Protein AF-A0AAD1KMJ6-F1 (afdb_monomer_lite)

Structure (mmCIF, N/CA/C/O backbone):
data_AF-A0AAD1KMJ6-F1
#
_entry.id   AF-A0AAD1KMJ6-F1
#
loop_
_atom_site.group_PDB
_atom_site.id
_atom_site.type_symbol
_atom_site.label_atom_id
_atom_site.label_alt_id
_atom_site.label_comp_id
_atom_site.label_asym_id
_atom_site.label_entity_id
_atom_site.label_seq_id
_atom_site.pdbx_PDB_ins_code
_atom_site.Cartn_x
_atom_site.Cartn_y
_atom_site.Cartn_z
_atom_site.occupancy
_atom_site.B_iso_or_equiv
_atom_site.auth_seq_id
_atom_site.auth_comp_id
_atom_site.auth_asym_id
_atom_site.auth_atom_id
_atom_site.pdbx_PDB_model_num
ATOM 1 N N . MET A 1 1 ? -41.660 -20.376 1.929 1.00 73.56 1 MET A N 1
ATOM 2 C CA . MET A 1 1 ? -40.719 -19.254 2.117 1.00 73.56 1 MET A CA 1
ATOM 3 C C . MET A 1 1 ? -40.957 -18.674 3.495 1.00 73.56 1 MET A C 1
ATOM 5 O O . MET A 1 1 ? -42.097 -18.353 3.807 1.00 73.56 1 MET A O 1
ATOM 9 N N . THR A 1 2 ? -39.907 -18.579 4.304 1.00 85.56 2 THR A N 1
ATOM 10 C CA . THR A 1 2 ? -40.002 -18.244 5.731 1.00 85.56 2 THR A CA 1
ATOM 11 C C . THR A 1 2 ? -39.678 -16.777 5.969 1.00 85.56 2 THR A C 1
ATOM 13 O O . THR A 1 2 ? -38.660 -16.280 5.483 1.00 85.56 2 THR A O 1
ATOM 16 N N . ARG A 1 3 ? -40.520 -16.088 6.738 1.00 92.44 3 ARG A N 1
ATOM 17 C CA . ARG A 1 3 ? -40.267 -14.738 7.245 1.00 92.44 3 ARG A CA 1
ATOM 18 C C . ARG A 1 3 ? -39.486 -14.811 8.556 1.00 92.44 3 ARG A C 1
ATOM 20 O O . ARG A 1 3 ? -39.792 -15.624 9.430 1.00 92.44 3 ARG A O 1
ATOM 27 N N . LEU A 1 4 ? -38.505 -13.925 8.707 1.00 96.38 4 LEU A N 1
ATOM 28 C CA . LEU A 1 4 ? -37.704 -13.784 9.921 1.00 96.38 4 LEU A CA 1
ATOM 29 C C . LEU A 1 4 ? -38.016 -12.452 10.608 1.00 96.38 4 LEU A C 1
ATOM 31 O O . LEU A 1 4 ? -37.833 -11.394 10.010 1.00 96.38 4 LEU A O 1
ATOM 35 N N . ASP A 1 5 ? -38.395 -12.496 11.884 1.00 96.12 5 ASP A N 1
ATOM 36 C CA . ASP A 1 5 ? -38.536 -11.308 12.729 1.00 96.12 5 ASP A CA 1
ATOM 37 C C . ASP A 1 5 ? -37.526 -11.349 13.881 1.00 96.12 5 ASP A C 1
ATOM 39 O O . ASP A 1 5 ? -37.532 -12.259 14.708 1.00 96.12 5 ASP A O 1
ATOM 43 N N . VAL A 1 6 ? -36.676 -10.330 13.957 1.00 96.19 6 VAL A N 1
ATOM 44 C CA . VAL A 1 6 ? -35.722 -10.092 15.044 1.00 96.19 6 VAL A CA 1
ATOM 45 C C . VAL A 1 6 ? -36.270 -8.942 15.885 1.00 96.19 6 VAL A C 1
ATOM 47 O O . VAL A 1 6 ? -36.550 -7.872 15.344 1.00 96.19 6 VAL A O 1
ATOM 50 N N . ARG A 1 7 ? -36.467 -9.153 17.191 1.00 94.50 7 ARG A N 1
ATOM 51 C CA . ARG A 1 7 ? -37.115 -8.190 18.097 1.00 94.50 7 ARG A CA 1
ATOM 52 C C . ARG A 1 7 ? -36.262 -7.945 19.334 1.00 94.50 7 ARG A C 1
ATOM 54 O O . ARG A 1 7 ? -36.089 -8.848 20.146 1.00 94.50 7 ARG A O 1
ATOM 61 N N . ASN A 1 8 ? -35.766 -6.717 19.470 1.00 92.50 8 ASN A N 1
ATOM 62 C CA . ASN A 1 8 ? -35.012 -6.211 20.621 1.00 92.50 8 ASN A CA 1
ATOM 63 C C . ASN A 1 8 ? -33.859 -7.135 21.043 1.00 92.50 8 ASN A C 1
ATOM 65 O O . ASN A 1 8 ? -33.604 -7.336 22.231 1.00 92.50 8 ASN A O 1
ATOM 69 N N . VAL A 1 9 ? -33.188 -7.748 20.063 1.00 91.88 9 VAL A N 1
ATOM 70 C CA . VAL A 1 9 ? -32.173 -8.764 20.327 1.00 91.88 9 VAL A CA 1
ATOM 71 C C . VAL A 1 9 ? -30.930 -8.125 20.925 1.00 91.88 9 VAL A C 1
ATOM 73 O O . VAL A 1 9 ? -30.337 -7.214 20.346 1.00 91.88 9 VAL A O 1
ATOM 76 N N . GLN A 1 10 ? -30.507 -8.672 22.063 1.00 90.44 10 GLN A N 1
ATOM 77 C CA . GLN A 1 10 ? -29.249 -8.354 22.724 1.00 90.44 10 GLN A CA 1
ATOM 78 C C . GLN A 1 10 ? -28.351 -9.594 22.766 1.00 90.44 10 GLN A C 1
ATOM 80 O O . GLN A 1 10 ? -28.797 -10.689 23.115 1.00 90.44 10 GLN A O 1
ATOM 85 N N . CYS A 1 11 ? -27.068 -9.425 22.443 1.00 86.88 11 CYS A N 1
ATOM 86 C CA . CYS A 1 11 ? -26.062 -10.486 22.505 1.00 86.88 11 CYS A CA 1
ATOM 87 C C . CYS A 1 11 ? -24.834 -10.028 23.293 1.00 86.88 11 CYS A C 1
ATOM 89 O O . CYS A 1 11 ? -24.310 -8.933 23.070 1.00 86.88 11 CYS A O 1
ATOM 91 N N . ARG A 1 12 ? -24.329 -10.903 24.164 1.00 82.62 12 ARG A N 1
ATOM 92 C CA . ARG A 1 12 ? -23.125 -10.688 24.972 1.00 82.62 12 ARG A CA 1
ATOM 93 C C . ARG A 1 12 ? -22.015 -11.683 24.619 1.00 82.62 12 ARG A C 1
ATOM 95 O O . ARG A 1 12 ? -22.256 -12.793 24.131 1.00 82.62 12 ARG A O 1
ATOM 102 N N . ILE A 1 13 ? -20.776 -11.269 24.861 1.00 76.12 13 ILE A N 1
ATOM 103 C CA . ILE A 1 13 ? -19.590 -12.132 24.905 1.00 76.12 13 ILE A CA 1
ATOM 104 C C . ILE A 1 13 ? -18.898 -11.843 26.236 1.00 76.12 13 ILE A C 1
ATOM 106 O O . ILE A 1 13 ? -18.404 -10.735 26.441 1.00 76.12 13 ILE A O 1
ATOM 110 N N . GLY A 1 14 ? -18.933 -12.811 27.157 1.00 79.75 14 GLY A N 1
ATOM 111 C CA . GLY A 1 14 ? -18.621 -12.551 28.565 1.00 79.75 14 GLY A CA 1
ATOM 112 C C . GLY A 1 14 ? -19.522 -11.441 29.119 1.00 79.75 14 GLY A C 1
ATOM 113 O O . GLY A 1 14 ? -20.740 -11.460 28.918 1.00 79.75 14 GLY A O 1
ATOM 114 N N . ASP A 1 15 ? -18.910 -10.427 29.728 1.00 75.31 15 ASP A N 1
ATOM 115 C CA . ASP A 1 15 ? -19.618 -9.268 30.285 1.00 75.31 15 ASP A CA 1
ATOM 116 C C . ASP A 1 15 ? -19.848 -8.124 29.294 1.00 75.31 15 ASP A C 1
ATOM 118 O O . ASP A 1 15 ? -20.507 -7.131 29.611 1.00 75.31 15 ASP A O 1
ATOM 122 N N . ARG A 1 16 ? -19.352 -8.247 28.063 1.00 74.62 16 ARG A N 1
ATOM 123 C CA . ARG A 1 16 ? -19.490 -7.195 27.059 1.00 74.62 16 ARG A CA 1
ATOM 124 C C . ARG A 1 16 ? -20.752 -7.402 26.229 1.00 74.62 16 ARG A C 1
ATOM 126 O O . ARG A 1 16 ? -20.936 -8.459 25.627 1.00 74.62 16 ARG A O 1
ATOM 133 N N . VAL A 1 17 ? -21.596 -6.374 26.146 1.00 80.62 17 VAL A N 1
ATOM 134 C CA . VAL A 1 17 ? -22.683 -6.306 25.156 1.00 80.62 17 VAL A CA 1
ATOM 135 C C . VAL A 1 17 ? -22.065 -6.011 23.793 1.00 80.62 17 VAL A C 1
ATOM 137 O O . VAL A 1 17 ? -21.366 -5.015 23.627 1.00 80.62 17 VAL A O 1
ATOM 140 N N . ILE A 1 18 ? -22.285 -6.912 22.839 1.00 81.56 18 ILE A N 1
ATOM 141 C CA . ILE A 1 18 ? -21.772 -6.806 21.466 1.00 81.56 18 ILE A CA 1
ATOM 142 C C . ILE A 1 18 ? -22.877 -6.342 20.519 1.00 81.56 18 ILE A C 1
ATOM 144 O O . ILE A 1 18 ? -22.613 -5.592 19.590 1.00 81.56 18 ILE A O 1
ATOM 148 N N . VAL A 1 19 ? -24.111 -6.777 20.773 1.00 84.19 19 VAL A N 1
ATOM 149 C CA . VAL A 1 19 ? -25.313 -6.362 20.047 1.00 84.19 19 VAL A CA 1
ATOM 150 C C . VAL A 1 19 ? -26.314 -5.882 21.090 1.00 84.19 19 VAL A C 1
ATOM 152 O O . VAL A 1 19 ? -26.589 -6.640 22.021 1.00 84.19 19 VAL A O 1
ATOM 155 N N . ASP A 1 20 ? -26.832 -4.659 20.963 1.00 86.56 20 ASP A N 1
ATOM 156 C CA . ASP A 1 20 ? -27.848 -4.094 21.864 1.00 86.56 20 ASP A CA 1
ATOM 157 C C . ASP A 1 20 ? -29.059 -3.628 21.057 1.00 86.56 20 ASP A C 1
ATOM 159 O O . ASP A 1 20 ? -28.904 -2.890 20.088 1.00 86.56 20 ASP A O 1
ATOM 163 N N . ASP A 1 21 ? -30.246 -4.069 21.472 1.00 86.25 21 ASP A N 1
ATOM 164 C CA . ASP A 1 21 ? -31.545 -3.619 20.960 1.00 86.25 21 ASP A CA 1
ATOM 165 C C . ASP A 1 21 ? -31.714 -3.658 19.424 1.00 86.25 21 ASP A C 1
ATOM 167 O O . ASP A 1 21 ? -32.172 -2.707 18.789 1.00 86.25 21 ASP A O 1
ATOM 171 N N . VAL A 1 22 ? -31.366 -4.784 18.793 1.00 89.94 22 VAL A N 1
ATOM 172 C CA . VAL A 1 22 ? -31.545 -4.939 17.340 1.00 89.94 22 VAL A CA 1
ATOM 173 C C . VAL A 1 22 ? -32.937 -5.460 17.008 1.00 89.94 22 VAL A C 1
ATOM 175 O O . VAL A 1 22 ? -33.336 -6.531 17.466 1.00 89.94 22 VAL A O 1
ATOM 178 N N . SER A 1 23 ? -33.648 -4.726 16.147 1.00 91.31 23 SER A N 1
ATOM 179 C CA . SER A 1 23 ? -34.948 -5.134 15.612 1.00 91.31 23 SER A CA 1
ATOM 180 C C . SER A 1 23 ? -35.031 -4.943 14.100 1.00 91.31 23 SER A C 1
ATOM 182 O O . SER A 1 23 ? -34.828 -3.834 13.604 1.00 91.31 23 SER A O 1
ATOM 184 N N . PHE A 1 24 ? -35.370 -5.998 13.362 1.00 94.44 24 PHE A N 1
ATOM 185 C CA . PHE A 1 24 ? -35.667 -5.926 11.930 1.00 94.44 24 PHE A CA 1
ATOM 186 C C . PHE A 1 24 ? -36.485 -7.135 11.467 1.00 94.44 24 PHE A C 1
ATOM 188 O O . PHE A 1 24 ? -36.545 -8.159 12.144 1.00 94.44 24 PHE A O 1
ATOM 195 N N . THR A 1 25 ? -37.075 -7.017 10.281 1.00 94.75 25 THR A N 1
ATOM 196 C CA . THR A 1 25 ? -37.780 -8.108 9.602 1.00 94.75 25 THR A CA 1
ATOM 197 C C . THR A 1 25 ? -37.097 -8.372 8.264 1.00 94.75 25 THR A C 1
ATOM 199 O O . THR A 1 25 ? -36.812 -7.419 7.532 1.00 94.75 25 THR A O 1
ATOM 202 N N . ALA A 1 26 ? -36.833 -9.643 7.959 1.00 94.75 26 ALA A N 1
ATOM 203 C CA . ALA A 1 26 ? -36.511 -10.105 6.612 1.00 94.75 26 ALA A CA 1
ATOM 204 C C . ALA A 1 26 ? -37.753 -10.799 6.040 1.00 94.75 26 ALA A C 1
ATOM 206 O O . ALA A 1 26 ? -38.205 -11.821 6.569 1.00 94.75 26 ALA A O 1
ATOM 207 N N . GLU A 1 27 ? -38.338 -10.192 5.008 1.00 94.19 27 GLU A N 1
ATOM 208 C CA . GLU A 1 27 ? -39.570 -10.684 4.392 1.00 94.19 27 GLU A CA 1
ATOM 209 C C . GLU A 1 27 ? -39.311 -11.955 3.581 1.00 94.19 27 GLU A C 1
ATOM 211 O O . GLU A 1 27 ? -38.214 -12.179 3.063 1.00 94.19 27 GLU A O 1
ATOM 216 N N . ALA A 1 28 ? -40.342 -12.790 3.467 1.00 93.50 28 ALA A N 1
ATOM 217 C CA . ALA A 1 28 ? -40.260 -14.047 2.740 1.00 93.50 28 ALA A CA 1
ATOM 218 C C . ALA A 1 28 ? -39.825 -13.825 1.276 1.00 93.50 28 ALA A C 1
ATOM 220 O O . ALA A 1 28 ? -40.408 -13.004 0.570 1.00 93.50 28 ALA A O 1
ATOM 221 N N . GLY A 1 29 ? -38.804 -14.563 0.829 1.00 92.00 29 GLY A N 1
ATOM 222 C CA . GLY A 1 29 ? -38.290 -14.509 -0.545 1.00 92.00 29 GLY A CA 1
ATOM 223 C C . GLY A 1 29 ? -37.426 -13.288 -0.881 1.00 92.00 29 GLY A C 1
ATOM 224 O O . GLY A 1 29 ? -37.062 -13.117 -2.041 1.00 92.00 29 GLY A O 1
ATOM 225 N N . GLN A 1 30 ? -37.094 -12.444 0.103 1.00 93.50 30 GLN A N 1
ATOM 226 C CA . GLN A 1 30 ? -36.223 -11.282 -0.092 1.00 93.50 30 GLN A CA 1
ATOM 227 C C . GLN A 1 30 ? -34.781 -11.542 0.344 1.00 93.50 30 GLN A C 1
ATOM 229 O O . GLN A 1 30 ? -34.503 -12.308 1.273 1.00 93.50 30 GLN A O 1
ATOM 234 N N . LEU A 1 31 ? -33.863 -10.816 -0.289 1.00 94.75 31 LEU A N 1
ATOM 235 C CA . LEU A 1 31 ? -32.470 -10.688 0.110 1.00 94.75 31 LEU A CA 1
ATOM 236 C C . LEU A 1 31 ? -32.333 -9.495 1.067 1.00 94.75 31 LEU A C 1
ATOM 238 O O . LEU A 1 31 ? -32.525 -8.342 0.688 1.00 94.75 31 LEU A O 1
ATOM 242 N N . THR A 1 32 ? -31.951 -9.762 2.314 1.00 95.75 32 THR A N 1
ATOM 243 C CA . THR A 1 32 ? -31.658 -8.753 3.342 1.00 95.75 32 THR A CA 1
ATOM 244 C C . THR A 1 32 ? -30.163 -8.725 3.663 1.00 95.75 32 THR A C 1
ATOM 246 O O . THR A 1 32 ? -29.600 -9.717 4.124 1.00 95.75 32 THR A O 1
ATOM 249 N N . ALA A 1 33 ? -29.506 -7.589 3.444 1.00 94.62 33 ALA A N 1
ATOM 250 C CA . ALA A 1 33 ? -28.117 -7.372 3.828 1.00 94.62 33 ALA A CA 1
ATOM 251 C C . ALA A 1 33 ? -28.031 -6.847 5.264 1.00 94.62 33 ALA A C 1
ATOM 253 O O . ALA A 1 33 ? -28.757 -5.926 5.633 1.00 94.62 33 ALA A O 1
ATOM 254 N N . ILE A 1 34 ? -27.099 -7.375 6.054 1.00 93.50 34 ILE A N 1
ATOM 255 C CA . ILE A 1 34 ? -26.661 -6.789 7.322 1.00 93.50 34 ILE A CA 1
ATOM 256 C C . ILE A 1 34 ? -25.283 -6.170 7.095 1.00 93.50 34 ILE A C 1
ATOM 258 O O . ILE A 1 34 ? -24.315 -6.867 6.789 1.00 93.50 34 ILE A O 1
ATOM 262 N N . VAL A 1 35 ? -25.189 -4.859 7.273 1.00 87.38 35 VAL A N 1
ATOM 263 C CA . VAL A 1 35 ? -23.973 -4.071 7.043 1.00 87.38 35 VAL A CA 1
ATOM 264 C C . VAL A 1 35 ? -23.577 -3.349 8.326 1.00 87.38 35 VAL A C 1
ATOM 266 O O . VAL A 1 35 ? -24.395 -3.165 9.222 1.00 87.38 35 VAL A O 1
ATOM 269 N N . GLY A 1 36 ? -22.318 -2.953 8.455 1.00 77.12 36 GLY A N 1
ATOM 270 C CA . GLY A 1 36 ? -21.814 -2.269 9.647 1.00 77.12 36 GLY A CA 1
ATOM 271 C C . GLY A 1 36 ? -20.312 -2.456 9.804 1.00 77.12 36 GLY A C 1
ATOM 272 O O . GLY A 1 36 ? -19.731 -3.345 9.177 1.00 77.12 36 GLY A O 1
ATOM 273 N N . VAL A 1 37 ? -19.678 -1.640 10.648 1.00 68.25 37 VAL A N 1
ATOM 274 C CA . VAL A 1 37 ? -18.218 -1.675 10.852 1.00 68.25 37 VAL A CA 1
ATOM 275 C C . VAL A 1 37 ? -17.739 -3.043 11.357 1.00 68.25 37 VAL A C 1
ATOM 277 O O . VAL A 1 37 ? -18.508 -3.853 11.892 1.00 68.25 37 VAL A O 1
ATOM 280 N N . ASN A 1 38 ? -16.462 -3.357 11.162 1.00 69.75 38 ASN A N 1
ATOM 281 C CA . ASN A 1 38 ? -15.900 -4.594 11.703 1.00 69.75 38 ASN A CA 1
ATOM 282 C C . ASN A 1 38 ? -15.945 -4.578 13.234 1.00 69.75 38 ASN A C 1
ATOM 284 O O . ASN A 1 38 ? -15.833 -3.533 13.867 1.00 69.75 38 ASN A O 1
ATOM 288 N N . GLY A 1 39 ? -16.200 -5.741 13.836 1.00 71.44 39 GLY A N 1
ATOM 289 C CA . GLY A 1 39 ? -16.341 -5.860 15.290 1.00 71.44 39 GLY A CA 1
ATOM 290 C C . GLY A 1 39 ? -17.674 -5.368 15.875 1.00 71.44 39 GLY A C 1
ATOM 291 O O . GLY A 1 39 ? -17.904 -5.564 17.063 1.00 71.44 39 GLY A O 1
ATOM 292 N N . VAL A 1 40 ? -18.595 -4.822 15.067 1.00 79.75 40 VAL A N 1
ATOM 293 C CA . VAL A 1 40 ? -19.910 -4.330 15.539 1.00 79.75 40 VAL A CA 1
ATOM 294 C C . VAL A 1 40 ? -20.909 -5.440 15.908 1.00 79.75 40 VAL A C 1
ATOM 296 O O . VAL A 1 40 ? -22.003 -5.168 16.382 1.00 79.75 40 VAL A O 1
ATOM 299 N N . GLY A 1 41 ? -20.555 -6.710 15.680 1.00 86.50 41 GLY A N 1
ATOM 300 C CA . GLY A 1 41 ? -21.379 -7.854 16.083 1.00 86.50 41 GLY A CA 1
ATOM 301 C C . GLY A 1 41 ? -22.208 -8.519 14.984 1.00 86.50 41 GLY A C 1
ATOM 302 O O . GLY A 1 41 ? -23.057 -9.335 15.319 1.00 86.50 41 GLY A O 1
ATOM 303 N N . LYS A 1 42 ? -21.951 -8.244 13.698 1.00 90.50 42 LYS A N 1
ATOM 304 C CA . LYS A 1 42 ? -22.639 -8.856 12.537 1.00 90.50 42 LYS A CA 1
ATOM 305 C C . LYS A 1 42 ? -22.702 -10.392 12.604 1.00 90.50 42 LYS A C 1
ATOM 307 O O . LYS A 1 42 ? -23.787 -10.966 12.681 1.00 90.50 42 LYS A O 1
ATOM 312 N N . SER A 1 43 ? -21.545 -11.049 12.681 1.00 88.94 43 SER A N 1
ATOM 313 C CA . SER A 1 43 ? -21.441 -12.511 12.807 1.00 88.94 43 SER A CA 1
ATOM 314 C C . SER A 1 43 ? -22.047 -13.024 14.115 1.00 88.94 43 SER A C 1
ATOM 316 O O . SER A 1 43 ? -22.643 -14.097 14.162 1.00 88.94 43 SER A O 1
ATOM 318 N N . THR A 1 44 ? -21.936 -12.249 15.202 1.00 89.62 44 THR A N 1
ATOM 319 C CA . THR A 1 44 ? -22.573 -12.579 16.487 1.00 89.62 44 THR A CA 1
ATOM 320 C C . THR A 1 44 ? -24.094 -12.584 16.358 1.00 89.62 44 THR A C 1
ATOM 322 O O . THR A 1 44 ? -24.728 -13.525 16.825 1.00 89.62 44 THR A O 1
ATOM 325 N N . LEU A 1 45 ? -24.669 -11.583 15.690 1.00 92.31 45 LEU A N 1
ATOM 326 C CA . LEU A 1 45 ? -26.096 -11.483 15.414 1.00 92.31 45 LEU A CA 1
ATOM 327 C C . LEU A 1 45 ? -26.567 -12.633 14.517 1.00 92.31 45 LEU A C 1
ATOM 329 O O . LEU A 1 45 ? -27.523 -13.309 14.884 1.00 92.31 45 LEU A O 1
ATOM 333 N N . LEU A 1 46 ? -25.875 -12.920 13.408 1.00 94.00 46 LEU A N 1
ATOM 334 C CA . LEU A 1 46 ? -26.212 -14.054 12.534 1.00 94.00 46 LEU A CA 1
ATOM 335 C C . LEU A 1 46 ? -26.194 -15.392 13.285 1.00 94.00 46 LEU A C 1
ATOM 337 O O . LEU A 1 46 ? -27.150 -16.157 13.191 1.00 94.00 46 LEU A O 1
ATOM 341 N N . ARG A 1 47 ? -25.152 -15.664 14.085 1.00 91.62 47 ARG A N 1
ATOM 342 C CA . ARG A 1 47 ? -25.072 -16.893 14.900 1.00 91.62 47 ARG A CA 1
ATOM 343 C C . ARG A 1 47 ? -26.184 -16.972 15.948 1.00 91.62 47 ARG A C 1
ATOM 345 O O . ARG A 1 47 ? -26.640 -18.071 16.265 1.00 91.62 47 ARG A O 1
ATOM 352 N N . SER A 1 48 ? -26.615 -15.835 16.488 1.00 91.62 48 SER A N 1
ATOM 353 C CA . SER A 1 48 ? -27.748 -15.772 17.413 1.00 91.62 48 SER A CA 1
ATOM 354 C C . SER A 1 48 ? -29.084 -16.023 16.711 1.00 91.62 48 SER A C 1
ATOM 356 O O . SER A 1 48 ? -29.901 -16.782 17.224 1.00 91.62 48 SER A O 1
ATOM 358 N N . ILE A 1 49 ? -29.282 -15.474 15.508 1.00 93.88 49 ILE A N 1
ATOM 359 C CA . ILE A 1 49 ? -30.455 -15.759 14.665 1.00 93.88 49 ILE A CA 1
ATOM 360 C C . ILE A 1 49 ? -30.499 -17.251 14.304 1.00 93.88 49 ILE A C 1
ATOM 362 O O . ILE A 1 49 ? -31.552 -17.877 14.402 1.00 93.88 49 ILE A O 1
ATOM 366 N N . ALA A 1 50 ? -29.344 -17.839 13.977 1.00 91.50 50 ALA A N 1
ATOM 367 C CA . ALA A 1 50 ? -29.192 -19.265 13.688 1.00 91.50 50 ALA A CA 1
ATOM 368 C C . ALA A 1 50 ? -29.488 -20.190 14.885 1.00 91.50 50 ALA A C 1
ATOM 370 O O . ALA A 1 50 ? -29.600 -21.410 14.731 1.00 91.50 50 ALA A O 1
ATOM 371 N N . GLY A 1 51 ? -29.572 -19.643 16.102 1.00 88.81 51 GLY A N 1
ATOM 372 C CA . GLY A 1 51 ? -29.651 -20.431 17.331 1.00 88.81 51 GLY A CA 1
ATOM 373 C C . GLY A 1 51 ? -28.375 -21.235 17.612 1.00 88.81 51 GLY A C 1
ATOM 374 O O . GLY A 1 51 ? -28.432 -22.236 18.325 1.00 88.81 51 GLY A O 1
ATOM 375 N N . VAL A 1 52 ? -27.239 -20.825 17.032 1.00 87.25 52 VAL A N 1
ATOM 376 C CA . VAL A 1 52 ? -25.891 -21.335 17.350 1.00 87.25 52 VAL A CA 1
ATOM 377 C C . VAL A 1 52 ? -25.369 -20.656 18.618 1.00 87.25 52 VAL A C 1
ATOM 379 O O . VAL A 1 52 ? -24.674 -21.272 19.422 1.00 87.25 52 VAL A O 1
ATOM 382 N N . ARG A 1 53 ? -25.738 -19.387 18.830 1.00 86.31 53 ARG A N 1
ATOM 383 C CA . ARG A 1 53 ? -25.524 -18.655 20.084 1.00 86.31 53 ARG A CA 1
ATOM 384 C C . ARG A 1 53 ? -26.865 -18.297 20.716 1.00 86.31 53 ARG A C 1
ATOM 386 O O . ARG A 1 53 ? -27.839 -18.032 20.020 1.00 86.31 53 ARG A O 1
ATOM 393 N N . LYS A 1 54 ? -26.914 -18.284 22.048 1.00 84.44 54 LYS A N 1
ATOM 394 C CA . LYS A 1 54 ? -28.107 -17.880 22.798 1.00 84.44 54 LYS A CA 1
ATOM 395 C C . LYS A 1 54 ? -28.250 -16.354 22.768 1.00 84.44 54 LYS A C 1
ATOM 397 O O . LYS A 1 54 ? -27.282 -15.646 23.036 1.00 84.44 54 LYS A O 1
ATOM 402 N N . VAL A 1 55 ? -29.458 -15.865 22.498 1.00 88.06 55 VAL A N 1
ATOM 403 C CA . VAL A 1 55 ? -29.822 -14.454 22.699 1.00 88.06 55 VAL A CA 1
ATOM 404 C C . VAL A 1 55 ? -29.939 -14.150 24.198 1.00 88.06 55 VAL A C 1
ATOM 406 O O . VAL A 1 55 ? -30.493 -14.947 24.956 1.00 88.06 55 VAL A O 1
ATOM 409 N N . ASN A 1 56 ? -29.385 -13.024 24.652 1.00 89.50 56 ASN A N 1
ATOM 410 C CA . ASN A 1 56 ? -29.429 -12.624 26.063 1.00 89.50 56 ASN A CA 1
ATOM 411 C C . ASN A 1 56 ? -30.735 -11.903 26.421 1.00 89.50 56 ASN A C 1
ATOM 413 O O . ASN A 1 56 ? -31.226 -12.069 27.534 1.00 89.50 56 ASN A O 1
ATOM 417 N N . ALA A 1 57 ? -31.284 -11.133 25.483 1.00 89.69 57 ALA A N 1
ATOM 418 C CA . ALA A 1 57 ? -32.595 -10.498 25.569 1.00 89.69 57 ALA A CA 1
ATOM 419 C C . ALA A 1 57 ? -33.214 -10.404 24.166 1.00 89.69 57 ALA A C 1
ATOM 421 O O . ALA A 1 57 ? -32.486 -10.499 23.172 1.00 89.69 57 ALA A O 1
ATOM 422 N N . GLY A 1 58 ? -34.534 -10.215 24.105 1.00 91.94 58 GLY A N 1
ATOM 423 C CA . GLY A 1 58 ? -35.296 -10.178 22.858 1.00 91.94 58 GLY A CA 1
ATOM 424 C C . GLY A 1 58 ? -35.615 -11.560 22.286 1.00 91.94 58 GLY A C 1
ATOM 425 O O . GLY A 1 58 ? -35.294 -12.590 22.879 1.00 91.94 58 GLY A O 1
ATOM 426 N N . ASP A 1 59 ? -36.236 -11.568 21.108 1.00 92.06 59 ASP A N 1
ATOM 427 C CA . ASP A 1 59 ? -36.726 -12.772 20.441 1.00 92.06 59 ASP A CA 1
ATOM 428 C C . ASP A 1 59 ? -36.366 -12.794 18.954 1.00 92.06 59 ASP A C 1
ATOM 430 O O . ASP A 1 59 ? -36.368 -11.772 18.266 1.00 92.06 59 ASP A O 1
ATOM 434 N N . VAL A 1 60 ? -36.105 -13.998 18.447 1.00 95.31 60 VAL A N 1
ATOM 435 C CA . VAL A 1 60 ? -35.976 -14.283 17.015 1.00 95.31 60 VAL A CA 1
ATOM 436 C C . VAL A 1 60 ? -37.099 -15.242 16.642 1.00 95.31 60 VAL A C 1
ATOM 438 O O . VAL A 1 60 ? -37.207 -16.320 17.229 1.00 95.31 60 VAL A O 1
ATOM 441 N N . LEU A 1 61 ? -37.946 -14.854 15.694 1.00 94.69 61 LEU A N 1
ATOM 442 C CA . LEU A 1 61 ? -39.132 -15.597 15.280 1.00 94.69 61 LEU A CA 1
ATOM 443 C C . LEU A 1 61 ? -39.008 -16.019 13.812 1.00 94.69 61 LEU A C 1
ATOM 445 O O . LEU A 1 61 ? -38.640 -15.209 12.964 1.00 94.69 61 LEU A O 1
ATOM 449 N N . LEU A 1 62 ? -39.370 -17.266 13.520 1.00 93.25 62 LEU A N 1
ATOM 450 C CA . LEU A 1 62 ? -39.587 -17.788 12.171 1.00 93.25 62 LEU A CA 1
ATOM 451 C C . LEU A 1 62 ? -41.083 -18.015 11.991 1.00 93.25 62 LEU A C 1
ATOM 453 O O . LEU A 1 62 ? -41.669 -18.800 12.741 1.00 93.25 62 LEU A O 1
ATOM 457 N N . ASP A 1 63 ? -41.692 -17.289 11.052 1.00 90.00 63 ASP A N 1
ATOM 458 C CA . ASP A 1 63 ? -43.139 -17.309 10.794 1.00 90.00 63 ASP A CA 1
ATOM 459 C C . ASP A 1 63 ? -43.971 -17.149 12.087 1.00 90.00 63 ASP A C 1
ATOM 461 O O . ASP A 1 63 ? -44.932 -17.868 12.355 1.00 90.00 63 ASP A O 1
ATOM 465 N N . GLY A 1 64 ? -43.547 -16.214 12.947 1.00 90.62 64 GLY A N 1
ATOM 466 C CA . GLY A 1 64 ? -44.205 -15.893 14.219 1.00 90.62 64 GLY A CA 1
ATOM 467 C C . GLY A 1 64 ? -43.854 -16.804 15.403 1.00 90.62 64 GLY A C 1
ATOM 468 O O . GLY A 1 64 ? -44.179 -16.457 16.538 1.00 90.62 64 GLY A O 1
ATOM 469 N N . LYS A 1 65 ? -43.140 -17.918 15.191 1.00 92.81 65 LYS A N 1
ATOM 470 C CA . LYS A 1 65 ? -42.726 -18.845 16.257 1.00 92.81 65 LYS A CA 1
ATOM 471 C C . LYS A 1 65 ? -41.254 -18.666 16.633 1.00 92.81 65 LYS A C 1
ATOM 473 O O . LYS A 1 65 ? -40.386 -18.642 15.766 1.00 92.81 65 LYS A O 1
ATOM 478 N N . SER A 1 66 ? -40.954 -18.587 17.932 1.00 90.81 66 SER A N 1
ATOM 479 C CA . SER A 1 66 ? -39.582 -18.371 18.421 1.00 90.81 66 SER A CA 1
ATOM 480 C C . SER A 1 66 ? -38.629 -19.503 18.032 1.00 90.81 66 SER A C 1
ATOM 482 O O . SER A 1 66 ? -38.952 -20.682 18.198 1.00 90.81 66 SER A O 1
ATOM 484 N N . VAL A 1 67 ? -37.424 -19.150 17.565 1.00 89.94 67 VAL A N 1
ATOM 485 C CA . VAL A 1 67 ? -36.368 -20.106 17.175 1.00 89.94 67 VAL A CA 1
ATOM 486 C C . VAL A 1 67 ? -36.011 -21.067 18.308 1.00 89.94 67 VAL A C 1
ATOM 488 O O . VAL A 1 67 ? -35.720 -22.236 18.062 1.00 89.94 67 VAL A O 1
ATOM 491 N N . ASN A 1 68 ? -36.105 -20.606 19.559 1.00 84.81 68 ASN A N 1
ATOM 492 C CA . ASN A 1 68 ? -35.795 -21.396 20.751 1.00 84.81 68 ASN A CA 1
ATOM 493 C C . ASN A 1 68 ? -36.827 -22.506 21.022 1.00 84.81 68 ASN A C 1
ATOM 495 O O . ASN A 1 68 ? -36.542 -23.428 21.779 1.00 84.81 68 ASN A O 1
ATOM 499 N N . GLN A 1 69 ? -38.008 -22.443 20.399 1.00 88.88 69 GLN A N 1
ATOM 500 C CA . GLN A 1 69 ? -39.059 -23.462 20.520 1.00 88.88 69 GLN A CA 1
ATOM 501 C C . GLN A 1 69 ? -38.920 -24.597 19.494 1.00 88.88 69 GLN A C 1
ATOM 503 O O . GLN A 1 69 ? -39.731 -25.525 19.481 1.00 88.88 69 GLN A O 1
ATOM 508 N N . TYR A 1 70 ? -37.929 -24.522 18.606 1.00 90.31 70 TYR A N 1
ATOM 509 C CA . TYR A 1 70 ? -37.608 -25.584 17.663 1.00 90.31 70 TYR A CA 1
ATOM 510 C C . TYR A 1 70 ? -36.408 -26.386 18.165 1.00 90.31 70 TYR A C 1
ATOM 512 O O . TYR A 1 70 ? -35.388 -25.831 18.589 1.00 90.31 70 TYR A O 1
ATOM 520 N N . THR A 1 71 ? -36.489 -27.709 18.035 1.00 90.56 71 THR A N 1
ATOM 521 C CA . THR A 1 71 ? -35.316 -28.578 18.209 1.00 90.56 71 THR A CA 1
ATOM 522 C C . THR A 1 71 ? -34.220 -28.200 17.199 1.00 90.56 71 THR A C 1
ATOM 524 O O . THR A 1 71 ? -34.542 -27.695 16.119 1.00 90.56 71 THR A O 1
ATOM 527 N N . PRO A 1 72 ? -32.929 -28.465 17.478 1.00 88.69 72 PRO A N 1
ATOM 528 C CA . PRO A 1 72 ? -31.850 -28.194 16.521 1.00 88.69 72 PRO A CA 1
ATOM 529 C C . PRO A 1 72 ? -32.105 -28.792 15.130 1.00 88.69 72 PRO A C 1
ATOM 531 O O . PRO A 1 72 ? -31.861 -28.136 14.122 1.00 88.69 72 PRO A O 1
ATOM 534 N N . MET A 1 73 ? -32.689 -29.994 15.080 1.00 87.56 73 MET A N 1
ATOM 535 C CA . MET A 1 73 ? -33.057 -30.674 13.838 1.00 87.56 73 MET A CA 1
ATOM 536 C C . MET A 1 73 ? -34.170 -29.945 13.073 1.00 87.56 73 MET A C 1
ATOM 538 O O . MET A 1 73 ? -34.079 -29.778 11.861 1.00 87.56 73 MET A O 1
ATOM 542 N N . GLN A 1 74 ? -35.215 -29.482 13.769 1.00 90.75 74 GLN A N 1
ATOM 543 C CA . GLN A 1 74 ? -36.279 -28.683 13.152 1.00 90.75 74 GLN A CA 1
ATOM 544 C C . GLN A 1 74 ? -35.740 -27.340 12.646 1.00 90.75 74 GLN A C 1
ATOM 546 O O . GLN A 1 74 ? -36.047 -26.960 11.520 1.00 90.75 74 GLN A O 1
ATOM 551 N N . ARG A 1 75 ? -34.886 -26.656 13.424 1.00 91.62 75 ARG A N 1
ATOM 552 C CA . ARG A 1 75 ? -34.242 -25.407 12.980 1.00 91.62 75 ARG A CA 1
ATOM 553 C C . ARG A 1 75 ? -33.424 -25.620 11.715 1.00 91.62 75 ARG A C 1
ATOM 555 O O . ARG A 1 75 ? -33.609 -24.883 10.758 1.00 91.62 75 ARG A O 1
ATOM 562 N N . ALA A 1 76 ? -32.605 -26.669 11.673 1.00 90.25 76 ALA A N 1
ATOM 563 C CA . ALA A 1 76 ? -31.795 -27.007 10.507 1.00 90.25 76 ALA A CA 1
ATOM 564 C C . ALA A 1 76 ? -32.618 -27.495 9.293 1.00 90.25 76 ALA A C 1
ATOM 566 O O . ALA A 1 76 ? -32.068 -27.712 8.221 1.00 90.25 76 ALA A O 1
ATOM 567 N N . ARG A 1 77 ? -33.940 -27.665 9.395 1.00 91.75 77 ARG A N 1
ATOM 568 C CA . ARG A 1 77 ? -34.805 -27.843 8.212 1.00 91.75 77 ARG A CA 1
ATOM 569 C C . ARG A 1 77 ? -35.385 -26.528 7.704 1.00 91.75 77 ARG A C 1
ATOM 571 O O . ARG A 1 77 ? -35.667 -26.416 6.520 1.00 91.75 77 ARG A O 1
ATOM 578 N N . LEU A 1 78 ? -35.554 -25.556 8.595 1.00 92.25 78 LEU A N 1
ATOM 579 C CA . LEU A 1 78 ? -36.146 -24.253 8.293 1.00 92.25 78 LEU A CA 1
ATOM 580 C C . LEU A 1 78 ? -35.094 -23.216 7.885 1.00 92.25 78 LEU A C 1
ATOM 582 O O . LEU A 1 78 ? -35.389 -22.321 7.098 1.00 92.25 78 LEU A O 1
ATOM 586 N N . MET A 1 79 ? -33.872 -23.341 8.407 1.00 93.88 79 MET A N 1
ATOM 587 C CA . MET A 1 79 ? -32.812 -22.352 8.258 1.00 93.88 79 MET A CA 1
ATOM 588 C C . MET A 1 79 ? -31.440 -22.998 8.046 1.00 93.88 79 MET A C 1
ATOM 590 O O . MET A 1 79 ? -30.998 -23.815 8.857 1.00 93.88 79 MET A O 1
ATOM 594 N N . ALA A 1 80 ? -30.743 -22.585 6.989 1.00 94.62 80 ALA A N 1
ATOM 595 C CA . ALA A 1 80 ? -29.337 -22.897 6.749 1.00 94.62 80 ALA A CA 1
ATOM 596 C C . ALA A 1 80 ? -28.446 -21.758 7.252 1.00 94.62 80 ALA A C 1
ATOM 598 O O . ALA A 1 80 ? -28.777 -20.593 7.056 1.00 94.62 80 ALA A O 1
ATOM 599 N N . PHE A 1 81 ? -27.317 -22.088 7.878 1.00 93.75 81 PHE A N 1
ATOM 600 C CA . PHE A 1 81 ? -26.296 -21.119 8.277 1.00 93.75 81 PHE A CA 1
ATOM 601 C C . PHE A 1 81 ? -24.956 -21.515 7.666 1.00 93.75 81 PHE A C 1
ATOM 603 O O . PHE A 1 81 ? -24.530 -22.662 7.800 1.00 93.75 81 PHE A O 1
ATOM 610 N N . VAL A 1 82 ? -24.316 -20.564 6.991 1.00 92.00 82 VAL A N 1
ATOM 611 C CA . VAL A 1 82 ? -22.976 -20.706 6.418 1.00 92.00 82 VAL A CA 1
ATOM 612 C C . VAL A 1 82 ? -22.066 -19.675 7.073 1.00 92.00 82 VAL A C 1
ATOM 614 O O . VAL A 1 82 ? -22.238 -18.474 6.856 1.00 92.00 82 VAL A O 1
ATOM 617 N N . GLY A 1 83 ? -21.121 -20.138 7.892 1.00 86.38 83 GLY A N 1
ATOM 618 C CA . GLY A 1 83 ? -20.171 -19.282 8.598 1.00 86.38 83 GLY A CA 1
ATOM 619 C C . GLY A 1 83 ? -19.029 -18.738 7.726 1.00 86.38 83 GLY A C 1
ATOM 620 O O . GLY A 1 83 ? -18.781 -19.194 6.609 1.00 86.38 83 GLY A O 1
ATOM 621 N N . GLN A 1 84 ? -18.297 -17.763 8.269 1.00 70.06 84 GLN A N 1
ATOM 622 C CA . GLN A 1 84 ? -17.169 -17.098 7.605 1.00 70.06 84 GLN A CA 1
ATOM 623 C C . GLN A 1 84 ? -15.954 -18.031 7.385 1.00 70.06 84 GLN A C 1
ATOM 625 O O . GLN A 1 84 ? -15.425 -18.081 6.280 1.00 70.06 84 GLN A O 1
ATOM 630 N N . GLU A 1 85 ? -15.555 -18.825 8.386 1.00 65.25 85 GLU A N 1
ATOM 631 C CA . GLU A 1 85 ? -14.322 -19.649 8.378 1.00 65.25 85 GLU A CA 1
ATOM 632 C C . GLU A 1 85 ? -14.589 -21.160 8.263 1.00 65.25 85 GLU A C 1
ATOM 634 O O . GLU A 1 85 ? -13.923 -21.995 8.873 1.00 65.25 85 GLU A O 1
ATOM 639 N N . GLU A 1 86 ? -15.597 -21.552 7.494 1.00 68.38 86 GLU A N 1
ATOM 640 C CA . GLU A 1 86 ? -15.846 -22.970 7.255 1.00 68.38 86 GLU A CA 1
ATOM 641 C C . GLU A 1 86 ? -14.972 -23.461 6.101 1.00 68.38 86 GLU A C 1
ATOM 643 O O . GLU A 1 86 ? -15.134 -23.037 4.959 1.00 68.38 86 GLU A O 1
ATOM 648 N N . SER A 1 87 ? -14.038 -24.364 6.401 1.00 70.31 87 SER A N 1
ATOM 649 C CA . SER A 1 87 ? -13.242 -25.054 5.385 1.00 70.31 87 SER A CA 1
ATOM 650 C C . SER A 1 87 ? -13.790 -26.463 5.150 1.00 70.31 87 SER A C 1
ATOM 652 O O . SER A 1 87 ? -14.078 -27.172 6.118 1.00 70.31 87 SER A O 1
ATOM 654 N N . PRO A 1 88 ? -13.945 -26.898 3.886 1.00 77.56 88 PRO A N 1
ATOM 655 C CA . PRO A 1 88 ? -14.213 -28.296 3.579 1.00 77.56 88 PRO A CA 1
ATOM 656 C C . PRO A 1 88 ? -13.132 -29.213 4.158 1.00 77.56 88 PRO A C 1
ATOM 658 O O . PRO A 1 88 ? -11.950 -28.868 4.119 1.00 77.56 88 PRO A O 1
ATOM 661 N N . SER A 1 89 ? -13.528 -30.387 4.656 1.00 80.50 89 SER A N 1
ATOM 662 C CA . SER A 1 89 ? -12.557 -31.417 5.040 1.00 80.50 89 SER A CA 1
ATOM 663 C C . SER A 1 89 ? -11.739 -31.830 3.807 1.00 80.50 89 SER A C 1
ATOM 665 O O . SER A 1 89 ? -12.351 -32.110 2.772 1.00 80.50 89 SER A O 1
ATOM 667 N N . PRO A 1 90 ? -10.395 -31.873 3.881 1.00 79.62 90 PRO A N 1
ATOM 668 C CA . PRO A 1 90 ? -9.543 -32.147 2.722 1.00 79.62 90 PRO A CA 1
ATOM 669 C C . PRO A 1 90 ? -9.757 -33.551 2.141 1.00 79.62 90 PRO A C 1
ATOM 671 O O . PRO A 1 90 ? -9.572 -33.747 0.942 1.00 79.62 90 PRO A O 1
ATOM 674 N N . ASP A 1 91 ? -10.191 -34.500 2.973 1.00 87.44 91 ASP A N 1
ATOM 675 C CA . ASP A 1 91 ? -10.332 -35.912 2.606 1.00 87.44 91 ASP A CA 1
ATOM 676 C C . ASP A 1 91 ? -11.642 -36.251 1.890 1.00 87.44 91 ASP A C 1
ATOM 678 O O . ASP A 1 91 ? -11.771 -37.346 1.345 1.00 87.44 91 ASP A O 1
ATOM 682 N N . LEU A 1 92 ? -12.610 -35.332 1.879 1.00 90.19 92 LEU A N 1
ATOM 683 C CA . LEU A 1 92 ? -13.903 -35.553 1.238 1.00 90.19 92 LEU A CA 1
ATOM 684 C C . LEU A 1 92 ? -13.863 -35.184 -0.246 1.00 90.19 92 LEU A C 1
ATOM 686 O O . LEU A 1 92 ? -13.222 -34.210 -0.659 1.00 90.19 92 LEU A O 1
ATOM 690 N N . LEU A 1 93 ? -14.632 -35.919 -1.047 1.00 94.56 93 LEU A N 1
ATOM 691 C CA . LEU A 1 93 ? -15.032 -35.455 -2.368 1.00 94.56 93 LEU A CA 1
ATOM 692 C C . LEU A 1 93 ? -16.012 -34.285 -2.230 1.00 94.56 93 LEU A C 1
ATOM 694 O O . LEU A 1 93 ? -16.789 -34.197 -1.275 1.00 94.56 93 LEU A O 1
ATOM 698 N N . LEU A 1 94 ? -16.028 -33.395 -3.219 1.00 94.06 94 LEU A N 1
ATOM 699 C CA . LEU A 1 94 ? -16.908 -32.230 -3.228 1.00 94.06 94 LEU A CA 1
ATOM 700 C C . LEU A 1 94 ? -18.386 -32.620 -3.067 1.00 94.06 94 LEU A C 1
ATOM 702 O O . LEU A 1 94 ? -19.110 -32.013 -2.276 1.00 94.06 94 LEU A O 1
ATOM 706 N N . GLY A 1 95 ? -18.831 -33.661 -3.771 1.00 93.75 95 GLY A N 1
ATOM 707 C CA . GLY A 1 95 ? -20.186 -34.190 -3.648 1.00 93.75 95 GLY A CA 1
ATOM 708 C C . GLY A 1 95 ? -20.506 -34.683 -2.236 1.00 93.75 95 GLY A C 1
ATOM 709 O O . GLY A 1 95 ? -21.608 -34.440 -1.748 1.00 93.75 95 GLY A O 1
ATOM 710 N N . GLU A 1 96 ? -19.548 -35.309 -1.551 1.00 92.25 96 GLU A N 1
ATOM 711 C CA . GLU A 1 96 ? -19.702 -35.791 -0.172 1.00 92.25 96 GLU A CA 1
ATOM 712 C C . GLU A 1 96 ? -19.773 -34.629 0.821 1.00 92.25 96 GLU A C 1
ATOM 714 O O . GLU A 1 96 ? -20.649 -34.608 1.688 1.00 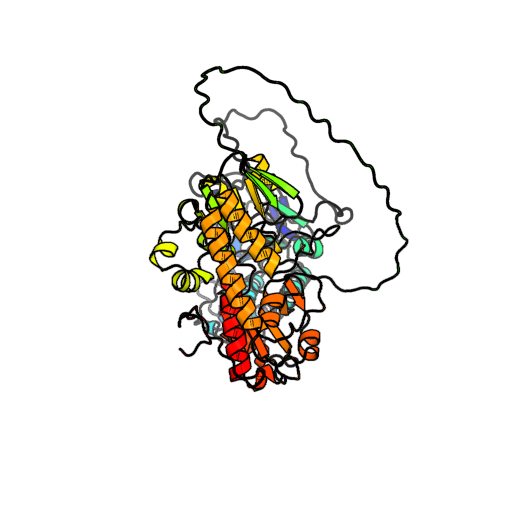92.25 96 GLU A O 1
ATOM 719 N N . MET A 1 97 ? -18.913 -33.621 0.648 1.00 92.75 97 MET A N 1
ATOM 720 C CA . MET A 1 97 ? -18.938 -32.388 1.433 1.00 92.75 97 MET A CA 1
ATOM 721 C C . MET A 1 97 ? -20.289 -31.673 1.314 1.00 92.75 97 MET A C 1
ATOM 723 O O . MET A 1 97 ? -20.874 -31.276 2.322 1.00 92.75 97 MET A O 1
ATOM 727 N N . VAL A 1 98 ? -20.825 -31.536 0.097 1.00 94.31 98 VAL A N 1
ATOM 728 C CA . VAL A 1 98 ? -22.146 -30.924 -0.123 1.00 94.31 98 VAL A CA 1
ATOM 729 C C . VAL A 1 98 ? -23.268 -31.803 0.434 1.00 94.31 98 VAL A C 1
ATOM 731 O O . VAL A 1 98 ? -24.230 -31.284 1.006 1.00 94.31 98 VAL A O 1
ATOM 734 N N . ALA A 1 99 ? -23.124 -33.130 0.373 1.00 92.00 99 ALA A N 1
ATOM 735 C CA . ALA A 1 99 ? -24.082 -34.071 0.947 1.00 92.00 99 ALA A CA 1
ATOM 736 C C . ALA A 1 99 ? -24.244 -33.917 2.470 1.00 92.00 99 ALA A C 1
ATOM 738 O O . ALA A 1 99 ? -25.316 -34.225 2.994 1.00 92.00 99 ALA A O 1
ATOM 739 N N . LEU A 1 100 ? -23.240 -33.396 3.189 1.00 90.25 100 LEU A N 1
ATOM 740 C CA . LEU A 1 100 ? -23.364 -33.079 4.620 1.00 90.25 100 LEU A CA 1
ATOM 741 C C . LEU A 1 100 ? -24.484 -32.066 4.902 1.00 90.25 100 LEU A C 1
ATOM 743 O O . LEU A 1 100 ? -25.086 -32.108 5.976 1.00 90.25 100 LEU A O 1
ATOM 747 N N . GLY A 1 101 ? -24.842 -31.219 3.931 1.00 91.00 101 GLY A N 1
ATOM 748 C CA . GLY A 1 101 ? -26.000 -30.327 4.024 1.00 91.00 101 GLY A CA 1
ATOM 749 C C . GLY A 1 101 ? -27.326 -31.075 4.193 1.00 91.00 101 GLY A C 1
ATOM 750 O O . GLY A 1 101 ? -28.268 -30.544 4.769 1.00 91.00 101 GLY A O 1
ATOM 751 N N . ARG A 1 102 ? -27.407 -32.345 3.771 1.00 91.50 102 ARG A N 1
ATOM 752 C CA . ARG A 1 102 ? -28.607 -33.187 3.909 1.00 91.50 102 ARG A CA 1
ATOM 753 C C . ARG A 1 102 ? -28.764 -33.827 5.283 1.00 91.50 102 ARG A C 1
ATOM 755 O O . ARG A 1 102 ? -29.805 -34.429 5.532 1.00 91.50 102 ARG A O 1
ATOM 762 N N . THR A 1 103 ? -27.799 -33.663 6.190 1.00 89.12 103 THR A N 1
ATOM 763 C CA . THR A 1 103 ? -27.847 -34.219 7.556 1.00 89.12 103 THR A CA 1
ATOM 764 C C . THR A 1 103 ? -29.194 -33.995 8.263 1.00 89.12 103 THR A C 1
ATOM 766 O O . THR A 1 103 ? -29.709 -34.962 8.822 1.00 89.12 103 THR A O 1
ATOM 769 N N . PRO A 1 104 ? -29.854 -32.818 8.173 1.00 88.00 104 PRO A N 1
ATOM 770 C CA . PRO A 1 104 ? -31.147 -32.602 8.829 1.00 88.00 104 PRO A CA 1
ATOM 771 C C . PRO A 1 104 ? -32.309 -33.461 8.298 1.00 88.00 104 PRO A C 1
ATOM 773 O O . PRO A 1 104 ? -33.348 -33.611 8.951 1.00 88.00 104 PRO A O 1
ATOM 776 N N . HIS A 1 105 ? -32.162 -34.018 7.097 1.00 86.62 105 HIS A N 1
ATOM 777 C CA . HIS A 1 105 ? -33.165 -34.838 6.412 1.00 86.62 105 HIS A CA 1
ATOM 778 C C . HIS A 1 105 ? -32.875 -36.338 6.516 1.00 86.62 105 HIS A C 1
ATOM 780 O O . HIS A 1 105 ? -33.741 -37.149 6.191 1.00 86.62 105 HIS A O 1
ATOM 786 N N . ARG A 1 106 ? -31.686 -36.716 7.000 1.00 82.88 106 ARG A N 1
ATOM 787 C CA . ARG A 1 106 ? -31.281 -38.114 7.168 1.00 82.88 106 ARG A CA 1
ATOM 788 C C . ARG A 1 106 ? -31.821 -38.687 8.472 1.00 82.88 106 ARG A C 1
ATOM 790 O O . ARG A 1 106 ? -31.844 -38.022 9.507 1.00 82.88 106 ARG A O 1
ATOM 797 N N . LYS A 1 107 ? -32.219 -39.959 8.440 1.00 74.38 107 LYS A N 1
ATOM 798 C CA . LYS A 1 107 ? -32.353 -40.753 9.668 1.00 74.38 107 LYS A CA 1
ATOM 799 C C . LYS A 1 107 ? -30.946 -41.158 10.143 1.00 74.38 107 LYS A C 1
ATOM 801 O O . LYS A 1 107 ? -30.097 -41.388 9.284 1.00 74.38 107 LYS A O 1
ATOM 806 N N . PRO A 1 108 ? -30.702 -41.323 11.458 1.00 61.56 108 PRO A N 1
ATOM 807 C CA . PRO A 1 108 ? -29.376 -41.652 12.009 1.00 61.56 108 PRO A CA 1
ATOM 808 C C . PRO A 1 108 ? -28.692 -42.891 11.402 1.00 61.56 108 PRO A C 1
ATOM 810 O O . PRO A 1 108 ? -27.481 -43.028 11.491 1.00 61.56 108 PRO A O 1
ATOM 813 N N . TRP A 1 109 ? -29.464 -43.772 10.762 1.00 61.25 109 TRP A N 1
ATOM 814 C CA . TRP A 1 109 ? -29.026 -45.064 10.226 1.00 61.25 109 TRP A CA 1
ATOM 815 C C . TRP A 1 109 ? -29.040 -45.131 8.687 1.00 61.25 109 TRP A C 1
ATOM 817 O O . TRP A 1 109 ? -28.862 -46.202 8.118 1.00 61.25 109 TRP A O 1
ATOM 827 N N . GLN A 1 110 ? -29.322 -44.020 7.994 1.00 61.12 110 GLN A N 1
ATOM 828 C CA . GLN A 1 110 ? -29.441 -43.990 6.531 1.00 61.12 110 GLN A CA 1
ATOM 829 C C . GLN A 1 110 ? -28.217 -43.344 5.877 1.00 61.12 110 GLN A C 1
ATOM 831 O O . GLN A 1 110 ? -27.990 -42.142 6.012 1.00 61.12 110 GLN A O 1
ATOM 836 N N . VAL A 1 111 ? -27.477 -44.139 5.101 1.00 55.28 111 VAL A N 1
ATOM 837 C CA . VAL A 1 111 ? -26.384 -43.671 4.239 1.00 55.28 111 VAL A CA 1
ATOM 838 C C . VAL A 1 111 ? -26.904 -43.518 2.806 1.00 55.28 111 VAL A C 1
ATOM 840 O O . VAL A 1 111 ? -27.397 -44.479 2.226 1.00 55.28 111 VAL A O 1
ATOM 843 N N . GLY A 1 112 ? -26.809 -42.297 2.267 1.00 56.53 112 GLY A N 1
ATOM 844 C CA . GLY A 1 112 ? -26.877 -41.956 0.838 1.00 56.53 112 GLY A CA 1
ATOM 845 C C . GLY A 1 112 ? -28.056 -42.520 0.035 1.00 56.53 112 GLY A C 1
ATOM 846 O O . GLY A 1 112 ? -27.945 -43.573 -0.588 1.00 56.53 112 GLY A O 1
ATOM 847 N N . GLN A 1 113 ? -29.164 -41.779 -0.066 1.00 58.66 113 GLN A N 1
ATOM 848 C CA . GLN A 1 113 ? -30.186 -42.111 -1.066 1.00 58.66 113 GLN A CA 1
ATOM 849 C C . GLN A 1 113 ? -29.767 -41.633 -2.465 1.00 58.66 113 GLN A C 1
ATOM 851 O O . GLN A 1 113 ? -29.270 -40.518 -2.627 1.00 58.66 113 GLN A O 1
ATOM 856 N N . ARG A 1 114 ? -30.089 -42.418 -3.507 1.00 59.59 114 ARG A N 1
ATOM 857 C CA . ARG A 1 114 ? -30.007 -41.978 -4.919 1.00 59.59 114 ARG A CA 1
ATOM 858 C C . ARG A 1 114 ? -30.765 -40.663 -5.175 1.00 59.59 114 ARG A C 1
ATOM 860 O O . ARG A 1 114 ? -30.371 -39.912 -6.061 1.00 59.59 114 ARG A O 1
ATOM 867 N N . SER A 1 115 ? -31.799 -40.371 -4.383 1.00 65.31 115 SER A N 1
ATOM 868 C CA . SER A 1 115 ? -32.598 -39.140 -4.444 1.00 65.31 115 SER A CA 1
ATOM 869 C C . SER A 1 115 ? -31.839 -37.880 -3.995 1.00 65.31 115 SER A C 1
ATOM 871 O O . SER A 1 115 ? -32.155 -36.791 -4.463 1.00 65.31 115 SER A O 1
ATOM 873 N N . GLU A 1 116 ? -30.802 -37.996 -3.152 1.00 80.38 116 GLU A N 1
ATOM 874 C CA . GLU A 1 116 ? -30.012 -36.837 -2.704 1.00 80.38 116 GLU A CA 1
ATOM 875 C C . GLU A 1 116 ? -29.036 -36.353 -3.780 1.00 80.38 116 GLU A C 1
ATOM 877 O O . GLU A 1 116 ? -28.663 -35.181 -3.790 1.00 80.38 116 GLU A O 1
ATOM 882 N N . ARG A 1 117 ? -28.641 -37.230 -4.714 1.00 84.69 117 ARG A N 1
ATOM 883 C CA . ARG A 1 117 ? -27.645 -36.901 -5.743 1.00 84.69 117 ARG A CA 1
ATOM 884 C C . ARG A 1 117 ? -28.122 -35.792 -6.679 1.00 84.69 117 ARG A C 1
ATOM 886 O O . ARG A 1 117 ? -27.302 -34.976 -7.087 1.00 84.69 117 ARG A O 1
ATOM 893 N N . ALA A 1 118 ? -29.422 -35.748 -6.980 1.00 89.38 118 ALA A N 1
ATOM 894 C CA . ALA A 1 118 ? -30.024 -34.661 -7.749 1.00 89.38 118 ALA A CA 1
ATOM 895 C C . ALA A 1 118 ? -29.902 -33.330 -6.993 1.00 89.38 118 ALA A C 1
ATOM 897 O O . ALA A 1 118 ? -29.309 -32.397 -7.510 1.00 89.38 118 ALA A O 1
ATOM 898 N N . ILE A 1 119 ? -30.306 -33.295 -5.717 1.00 91.44 119 ILE A N 1
ATOM 899 C CA . ILE A 1 119 ? -30.227 -32.094 -4.865 1.00 91.44 119 ILE A CA 1
ATOM 900 C C . ILE A 1 119 ? -28.782 -31.587 -4.738 1.00 91.44 119 ILE A C 1
ATOM 902 O O . ILE A 1 119 ? -28.533 -30.387 -4.814 1.00 91.44 119 ILE A O 1
ATOM 906 N N . ILE A 1 120 ? -27.823 -32.497 -4.546 1.00 93.19 120 ILE A N 1
ATOM 907 C CA . ILE A 1 120 ? -26.395 -32.163 -4.457 1.00 93.19 120 ILE A CA 1
ATOM 908 C C . ILE A 1 120 ? -25.902 -31.568 -5.778 1.00 93.19 120 ILE A C 1
ATOM 910 O O . ILE A 1 120 ? -25.206 -30.555 -5.771 1.00 93.19 120 ILE A O 1
ATOM 914 N N . ARG A 1 121 ? -26.268 -32.181 -6.909 1.00 92.69 121 ARG A N 1
ATOM 915 C CA . ARG A 1 121 ? -25.891 -31.694 -8.237 1.00 92.69 121 ARG A CA 1
ATOM 916 C C . ARG A 1 121 ? -26.507 -30.329 -8.526 1.00 92.69 121 ARG A C 1
ATOM 918 O O . ARG A 1 121 ? -25.785 -29.456 -8.987 1.00 92.69 121 ARG A O 1
ATOM 925 N N . ASP A 1 122 ? -27.779 -30.130 -8.200 1.00 90.62 122 ASP A N 1
ATOM 926 C CA . ASP A 1 122 ? -28.468 -28.852 -8.384 1.00 90.62 122 ASP A CA 1
ATOM 927 C C . ASP A 1 122 ? -27.804 -27.758 -7.540 1.00 90.62 122 ASP A C 1
ATOM 929 O O . ASP A 1 122 ? -27.494 -26.681 -8.043 1.00 90.62 122 ASP A O 1
ATOM 933 N N . ALA A 1 123 ? -27.487 -28.047 -6.274 1.00 92.12 123 ALA A N 1
ATOM 934 C CA . ALA A 1 123 ? -26.778 -27.111 -5.405 1.00 92.12 123 ALA A CA 1
ATOM 935 C C . ALA A 1 123 ? -25.372 -26.761 -5.923 1.00 92.12 123 ALA A C 1
ATOM 937 O O . ALA A 1 123 ? -24.950 -25.609 -5.824 1.00 92.12 123 ALA A O 1
ATOM 938 N N . LEU A 1 124 ? -24.653 -27.732 -6.491 1.00 93.25 124 LEU A N 1
ATOM 939 C CA . LEU A 1 124 ? -23.351 -27.507 -7.118 1.00 93.25 124 LEU A CA 1
ATOM 940 C C . LEU A 1 124 ? -23.461 -26.717 -8.426 1.00 93.25 124 LEU A C 1
ATOM 942 O O . LEU A 1 124 ? -22.630 -25.846 -8.672 1.00 93.25 124 LEU A O 1
ATOM 946 N N . ALA A 1 125 ? -24.486 -26.975 -9.237 1.00 90.19 125 ALA A N 1
ATOM 947 C CA . ALA A 1 125 ? -24.736 -26.252 -10.480 1.00 90.19 125 ALA A CA 1
ATOM 948 C C . ALA A 1 125 ? -25.031 -24.769 -10.211 1.00 90.19 125 ALA A C 1
ATOM 950 O O . ALA A 1 125 ? -24.484 -23.903 -10.890 1.00 90.19 125 ALA A O 1
ATOM 951 N N . LEU A 1 126 ? -25.797 -24.468 -9.154 1.00 85.69 126 LEU A N 1
ATOM 952 C CA . LEU A 1 126 ? -26.068 -23.098 -8.700 1.00 85.69 126 LEU A CA 1
ATOM 953 C C . LEU A 1 126 ? -24.783 -22.310 -8.381 1.00 85.69 126 LEU A C 1
ATOM 955 O O . LEU A 1 126 ? -24.741 -21.097 -8.551 1.00 85.69 126 LEU A O 1
ATOM 959 N N . VAL A 1 127 ? -23.709 -22.977 -7.958 1.00 86.69 127 VAL A N 1
ATOM 960 C CA . VAL A 1 127 ? -22.418 -22.324 -7.679 1.00 86.69 127 VAL A CA 1
ATOM 961 C C . VAL A 1 127 ? -21.349 -22.597 -8.747 1.00 86.69 127 VAL A C 1
ATOM 963 O O . VAL A 1 127 ? -20.176 -22.277 -8.540 1.00 86.69 127 VAL A O 1
ATOM 966 N N . GLY A 1 128 ? -21.729 -23.201 -9.877 1.00 87.00 128 GLY A N 1
ATOM 967 C CA . GLY A 1 128 ? -20.834 -23.506 -10.996 1.00 87.00 128 GLY A CA 1
ATOM 968 C C . GLY A 1 128 ? -19.759 -24.558 -10.700 1.00 87.00 128 GLY A C 1
ATOM 969 O O . GLY A 1 128 ? -18.668 -24.476 -11.257 1.00 87.00 128 GLY A O 1
ATOM 970 N N . LEU A 1 129 ? -20.022 -25.514 -9.803 1.00 92.38 129 LEU A N 1
ATOM 971 C CA . LEU A 1 129 ? -19.068 -26.556 -9.384 1.00 92.38 129 LEU A CA 1
ATOM 972 C C . LEU A 1 129 ? -19.545 -27.994 -9.663 1.00 92.38 129 LEU A C 1
ATOM 974 O O . LEU A 1 129 ? -18.940 -28.952 -9.186 1.00 92.38 129 LEU A O 1
ATOM 978 N N . ASP A 1 130 ? -20.625 -28.179 -10.415 1.00 92.88 130 ASP A N 1
ATOM 979 C CA . ASP A 1 130 ? -21.194 -29.493 -10.746 1.00 92.88 130 ASP A CA 1
ATOM 980 C C . ASP A 1 130 ? -20.192 -30.412 -11.465 1.00 92.88 130 ASP A C 1
ATOM 982 O O . ASP A 1 130 ? -20.084 -31.594 -11.134 1.00 92.88 130 ASP A O 1
ATOM 986 N N . HIS A 1 131 ? -19.383 -29.851 -12.365 1.00 93.38 131 HIS A N 1
ATOM 987 C CA . HIS A 1 131 ? -18.304 -30.551 -13.068 1.00 93.38 131 HIS A CA 1
ATOM 988 C C . HIS A 1 131 ? -17.159 -31.024 -12.150 1.00 93.38 131 HIS A C 1
ATOM 990 O O . HIS A 1 131 ? -16.308 -31.802 -12.580 1.00 93.38 131 HIS A O 1
ATOM 996 N N . LEU A 1 132 ? -17.125 -30.571 -10.892 1.00 94.88 132 LEU A N 1
ATOM 997 C CA . LEU A 1 132 ? -16.118 -30.931 -9.890 1.00 94.88 132 LEU A CA 1
ATOM 998 C C . LEU A 1 132 ? -16.652 -31.882 -8.816 1.00 94.88 132 LEU A C 1
ATOM 1000 O O . LEU A 1 132 ? -15.960 -32.112 -7.829 1.00 94.88 132 LEU A O 1
ATOM 1004 N N . ILE A 1 133 ? -17.861 -32.429 -8.971 1.00 95.12 133 ILE A N 1
ATOM 1005 C CA . ILE A 1 133 ? -18.537 -33.225 -7.933 1.00 95.12 133 ILE A CA 1
ATOM 1006 C C . ILE A 1 133 ? -17.686 -34.378 -7.371 1.00 95.12 133 ILE A C 1
ATOM 1008 O O . ILE A 1 133 ? -17.730 -34.631 -6.169 1.00 95.12 133 ILE A O 1
ATOM 1012 N N . ASP A 1 134 ? -16.870 -35.024 -8.206 1.00 94.12 134 ASP A N 1
ATOM 1013 C CA . ASP A 1 134 ? -16.007 -36.148 -7.818 1.00 94.12 134 ASP A CA 1
ATOM 1014 C C . ASP A 1 134 ? -14.551 -35.711 -7.522 1.00 94.12 134 ASP A C 1
ATOM 1016 O O . ASP A 1 134 ? -13.653 -36.542 -7.399 1.00 94.12 134 ASP A O 1
ATOM 1020 N N . ARG A 1 135 ? -14.280 -34.400 -7.419 1.00 93.25 135 ARG A N 1
ATOM 1021 C CA . ARG A 1 135 ? -12.958 -33.853 -7.068 1.00 93.25 135 ARG A CA 1
ATOM 1022 C C . ARG A 1 135 ? -12.796 -33.786 -5.547 1.00 93.25 135 ARG A C 1
ATOM 1024 O O . ARG A 1 135 ? -13.716 -33.374 -4.845 1.00 93.25 135 ARG A O 1
ATOM 1031 N N . ARG A 1 136 ? -11.605 -34.128 -5.045 1.00 93.69 136 ARG A N 1
ATOM 1032 C CA . ARG A 1 136 ? -11.238 -33.945 -3.630 1.00 93.69 136 ARG A CA 1
ATOM 1033 C C . ARG A 1 136 ? -11.190 -32.462 -3.247 1.00 93.69 136 ARG A C 1
ATOM 1035 O O . ARG A 1 136 ? -10.749 -31.623 -4.035 1.00 93.69 136 ARG A O 1
ATOM 1042 N N . CYS A 1 137 ? -11.637 -32.137 -2.036 1.00 88.31 137 CYS A N 1
ATOM 1043 C CA . CYS A 1 137 ? -11.715 -30.757 -1.560 1.00 88.31 137 CYS A CA 1
ATOM 1044 C C . CYS A 1 137 ? -10.346 -30.071 -1.376 1.00 88.31 137 CYS A C 1
ATOM 1046 O O . CYS A 1 137 ? -10.252 -28.849 -1.519 1.00 88.31 137 CYS A O 1
ATOM 1048 N N . ASP A 1 138 ? -9.282 -30.828 -1.104 1.00 88.50 138 ASP A N 1
ATOM 1049 C CA . ASP A 1 138 ? -7.899 -30.333 -1.038 1.00 88.50 138 ASP A CA 1
ATOM 1050 C C . ASP A 1 138 ? -7.399 -29.752 -2.378 1.00 88.50 138 ASP A C 1
ATOM 1052 O O . ASP A 1 138 ? -6.653 -28.772 -2.381 1.00 88.50 138 ASP A O 1
ATOM 1056 N N . HIS A 1 139 ? -7.886 -30.263 -3.508 1.00 87.25 139 HIS A N 1
ATOM 1057 C CA . HIS A 1 139 ? -7.548 -29.804 -4.860 1.00 87.25 139 HIS A CA 1
ATOM 1058 C C . HIS A 1 139 ? -8.395 -28.620 -5.358 1.00 87.25 139 HIS A C 1
ATOM 1060 O O . HIS A 1 139 ? -8.236 -28.186 -6.501 1.00 87.25 139 HIS A O 1
ATOM 1066 N N . LEU A 1 140 ? -9.311 -28.102 -4.536 1.00 83.50 140 LEU A N 1
ATOM 1067 C CA . LEU A 1 140 ? -10.088 -26.903 -4.851 1.00 83.50 140 LEU A CA 1
ATOM 1068 C C . LEU A 1 140 ? -9.290 -25.639 -4.508 1.00 83.50 140 LEU A C 1
ATOM 1070 O O . LEU A 1 140 ? -8.668 -25.551 -3.447 1.00 83.50 140 LEU A O 1
ATOM 1074 N N . SER A 1 141 ? -9.364 -24.634 -5.377 1.00 81.00 141 SER A N 1
ATOM 1075 C CA . SER A 1 141 ? -8.918 -23.266 -5.099 1.00 81.00 141 SER A CA 1
ATOM 1076 C C . SER A 1 141 ? -9.706 -22.641 -3.938 1.00 81.00 141 SER A C 1
ATOM 1078 O O . SER A 1 141 ? -10.800 -23.090 -3.596 1.00 81.00 141 SER A O 1
ATOM 1080 N N . GLY A 1 142 ? -9.190 -21.562 -3.339 1.00 77.69 142 GLY A N 1
ATOM 1081 C CA . GLY A 1 142 ? -9.874 -20.871 -2.235 1.00 77.69 142 GLY A CA 1
ATOM 1082 C C . GLY A 1 142 ? -11.307 -20.431 -2.578 1.00 77.69 142 GLY A C 1
ATOM 1083 O O . GLY A 1 142 ? -12.228 -20.658 -1.793 1.00 77.69 142 GLY A O 1
ATOM 1084 N N . GLY A 1 143 ? -11.519 -19.894 -3.785 1.00 77.12 143 GLY A N 1
ATOM 1085 C CA . GLY A 1 143 ? -12.849 -19.497 -4.261 1.00 77.12 143 GLY A CA 1
ATOM 1086 C C . GLY A 1 143 ? -13.791 -20.685 -4.498 1.00 77.12 143 GLY A C 1
ATOM 1087 O O . GLY A 1 143 ? -14.965 -20.627 -4.133 1.00 77.12 143 GLY A O 1
ATOM 1088 N N . GLU A 1 144 ? -13.284 -21.799 -5.040 1.00 87.00 144 GLU A N 1
ATOM 1089 C CA . GLU A 1 144 ? -14.065 -23.037 -5.191 1.00 87.00 144 GLU A CA 1
ATOM 1090 C C . GLU A 1 144 ? -14.441 -23.638 -3.831 1.00 87.00 144 GLU A C 1
ATOM 1092 O O . GLU A 1 144 ? -15.581 -24.061 -3.649 1.00 87.00 144 GLU A O 1
ATOM 1097 N N . ARG A 1 145 ? -13.536 -23.616 -2.842 1.00 87.12 145 ARG A N 1
ATOM 1098 C CA . ARG A 1 145 ? -13.836 -24.063 -1.470 1.00 87.12 145 ARG A CA 1
ATOM 1099 C C . ARG A 1 145 ? -14.952 -23.234 -0.844 1.00 87.12 145 ARG A C 1
ATOM 1101 O O . ARG A 1 145 ? -15.869 -23.801 -0.254 1.00 87.12 145 ARG A O 1
ATOM 1108 N N . ARG A 1 146 ? -14.929 -21.908 -1.015 1.00 84.44 146 ARG A N 1
ATOM 1109 C CA . ARG A 1 146 ? -15.993 -21.027 -0.510 1.00 84.44 146 ARG A CA 1
ATOM 1110 C C . ARG A 1 146 ? -17.342 -21.352 -1.149 1.00 84.44 146 ARG A C 1
ATOM 1112 O O . ARG A 1 146 ? -18.333 -21.548 -0.444 1.00 84.44 146 ARG A O 1
ATOM 1119 N N . ARG A 1 147 ? -17.372 -21.479 -2.478 1.00 87.69 147 ARG A N 1
ATOM 1120 C CA . ARG A 1 147 ? -18.576 -21.868 -3.226 1.00 87.69 147 ARG A CA 1
ATOM 1121 C C . ARG A 1 147 ? -19.084 -23.261 -2.837 1.00 87.69 147 ARG A C 1
ATOM 1123 O O . ARG A 1 147 ? -20.293 -23.444 -2.728 1.00 87.69 147 ARG A O 1
ATOM 1130 N N . ALA A 1 148 ? -18.198 -24.209 -2.535 1.00 91.25 148 ALA A N 1
ATOM 1131 C CA . ALA A 1 148 ? -18.566 -25.541 -2.051 1.00 91.25 148 ALA A CA 1
ATOM 1132 C C . ALA A 1 148 ? -19.315 -25.502 -0.706 1.00 91.25 148 ALA A C 1
ATOM 1134 O O . ALA A 1 148 ? -20.308 -26.206 -0.521 1.00 91.25 148 ALA A O 1
ATOM 1135 N N . VAL A 1 149 ? -18.884 -24.652 0.230 1.00 91.12 149 VAL A N 1
ATOM 1136 C CA . VAL A 1 149 ? -19.563 -24.482 1.527 1.00 91.12 149 VAL A CA 1
ATOM 1137 C C . VAL A 1 149 ? -20.952 -23.864 1.343 1.00 91.12 149 VAL A C 1
ATOM 1139 O O . VAL A 1 149 ? -21.916 -24.299 1.975 1.00 91.12 149 VAL A O 1
ATOM 1142 N N . ILE A 1 150 ? -21.085 -22.902 0.428 1.00 90.50 150 ILE A N 1
ATOM 1143 C CA . ILE A 1 150 ? -22.384 -22.316 0.077 1.00 90.50 150 ILE A CA 1
ATOM 1144 C C . ILE A 1 150 ? -23.295 -23.370 -0.563 1.00 90.50 150 ILE A C 1
ATOM 1146 O O . ILE A 1 150 ? -24.451 -23.491 -0.161 1.00 90.50 150 ILE A O 1
ATOM 1150 N N . ALA A 1 151 ? -22.778 -24.186 -1.488 1.00 92.25 151 ALA A N 1
ATOM 1151 C CA . ALA A 1 151 ? -23.521 -25.302 -2.075 1.00 92.25 151 ALA A CA 1
ATOM 1152 C C . ALA A 1 151 ? -24.013 -26.285 -1.010 1.00 92.25 151 ALA A C 1
ATOM 1154 O O . ALA A 1 151 ? -25.156 -26.727 -1.071 1.00 92.25 151 ALA A O 1
ATOM 1155 N N . ARG A 1 152 ? -23.205 -26.582 0.015 1.00 93.19 152 ARG A N 1
ATOM 1156 C CA . ARG A 1 152 ? -23.640 -27.397 1.159 1.00 93.19 152 ARG A CA 1
ATOM 1157 C C . ARG A 1 152 ? -24.828 -26.760 1.891 1.00 93.19 152 ARG A C 1
ATOM 1159 O O . ARG A 1 152 ? -25.785 -27.460 2.213 1.00 93.19 152 ARG A O 1
ATOM 1166 N N . GLY A 1 153 ? -24.797 -25.446 2.122 1.00 92.06 153 GLY A N 1
ATOM 1167 C CA . GLY A 1 153 ? -25.924 -24.703 2.700 1.00 92.06 153 GLY A CA 1
ATOM 1168 C C . GLY A 1 153 ? -27.177 -24.737 1.817 1.00 92.06 153 GLY A C 1
ATOM 1169 O O . GLY A 1 153 ? -28.274 -24.983 2.310 1.00 92.06 153 GLY A O 1
ATOM 1170 N N . LEU A 1 154 ? -27.022 -24.579 0.500 1.00 91.19 154 LEU A N 1
ATOM 1171 C CA . LEU A 1 154 ? -28.118 -24.678 -0.473 1.00 91.19 154 LEU A CA 1
ATOM 1172 C C . LEU A 1 154 ? -28.717 -26.089 -0.522 1.00 91.19 154 LEU A C 1
ATOM 1174 O O . LEU A 1 154 ? -29.940 -26.246 -0.540 1.00 91.19 154 LEU A O 1
ATOM 1178 N N . ALA A 1 155 ? -27.869 -27.119 -0.475 1.00 93.25 155 ALA A N 1
ATOM 1179 C CA . ALA A 1 155 ? -28.283 -28.517 -0.463 1.00 93.25 155 ALA A CA 1
ATOM 1180 C C . ALA A 1 155 ? -29.119 -28.863 0.775 1.00 93.25 155 ALA A C 1
ATOM 1182 O O . ALA A 1 155 ? -29.943 -29.774 0.711 1.00 93.25 155 ALA A O 1
ATOM 1183 N N . GLN A 1 156 ? -28.986 -28.122 1.882 1.00 93.75 156 GLN A N 1
ATOM 1184 C CA . GLN A 1 156 ? -29.842 -28.272 3.062 1.00 93.75 156 GLN A CA 1
ATOM 1185 C C . GLN A 1 156 ? -31.330 -28.070 2.740 1.00 93.75 156 GLN A C 1
ATOM 1187 O O . GLN A 1 156 ? -32.183 -28.673 3.391 1.00 93.75 156 GLN A O 1
ATOM 1192 N N . GLY A 1 157 ? -31.654 -27.301 1.695 1.00 90.00 157 GLY A N 1
ATOM 1193 C CA . GLY A 1 157 ? -33.028 -27.108 1.230 1.00 90.00 157 GLY A CA 1
ATOM 1194 C C . GLY A 1 157 ? -33.901 -26.334 2.217 1.00 90.00 157 GLY A C 1
ATOM 1195 O O . GLY A 1 157 ? -35.106 -26.553 2.249 1.00 90.00 157 GLY A O 1
ATOM 1196 N N . ALA A 1 158 ? -33.289 -25.481 3.038 1.00 92.25 158 ALA A N 1
ATOM 1197 C CA . ALA A 1 158 ? -33.996 -24.572 3.927 1.00 92.25 158 ALA A CA 1
ATOM 1198 C C . ALA A 1 158 ? -34.580 -23.380 3.149 1.00 92.25 158 ALA A C 1
ATOM 1200 O O . ALA A 1 158 ? -33.978 -22.907 2.181 1.00 92.25 158 ALA A O 1
ATOM 1201 N N . ASP A 1 159 ? -35.725 -22.877 3.608 1.00 91.62 159 ASP A N 1
ATOM 1202 C CA . ASP A 1 159 ? -36.397 -21.705 3.029 1.00 91.62 159 ASP A CA 1
ATOM 1203 C C . ASP A 1 159 ? -35.708 -20.384 3.401 1.00 91.62 159 ASP A C 1
ATOM 1205 O O . ASP A 1 159 ? -35.820 -19.403 2.662 1.00 91.62 159 ASP A O 1
ATOM 1209 N N . LEU A 1 160 ? -35.004 -20.362 4.539 1.00 95.25 160 LEU A N 1
ATOM 1210 C CA . LEU A 1 160 ? -34.193 -19.244 5.008 1.00 95.25 160 LEU A CA 1
ATOM 1211 C C . LEU A 1 160 ? -32.706 -19.612 4.971 1.00 95.25 160 LEU A C 1
ATOM 1213 O O . LEU A 1 160 ? -32.290 -20.621 5.540 1.00 95.25 160 LEU A O 1
ATOM 1217 N N . ILE A 1 161 ? -31.888 -18.768 4.348 1.00 95.19 161 ILE A N 1
ATOM 1218 C CA . ILE A 1 161 ? -30.436 -18.936 4.293 1.00 95.19 161 ILE A CA 1
ATOM 1219 C C . ILE A 1 161 ? -29.763 -17.749 4.973 1.00 95.19 161 ILE A C 1
ATOM 1221 O O . ILE A 1 161 ? -29.950 -16.597 4.589 1.00 95.19 161 ILE A O 1
ATOM 1225 N N . LEU A 1 162 ? -28.952 -18.052 5.978 1.00 96.00 162 LEU A N 1
ATOM 1226 C CA . LEU A 1 162 ? -28.084 -17.120 6.672 1.00 96.00 162 LEU A CA 1
ATOM 1227 C C . LEU A 1 162 ? -26.655 -17.283 6.160 1.00 96.00 162 LEU A C 1
ATOM 1229 O O . LEU A 1 162 ? -26.075 -18.364 6.267 1.00 96.00 162 LEU A O 1
ATOM 1233 N N . LEU A 1 163 ? -26.082 -16.212 5.625 1.00 94.06 163 LEU A N 1
ATOM 1234 C CA . LEU A 1 163 ? -24.748 -16.231 5.037 1.00 94.06 163 LEU A CA 1
ATOM 1235 C C . LEU A 1 163 ? -23.847 -15.222 5.743 1.00 94.06 163 LEU A C 1
ATOM 1237 O O . LEU A 1 163 ? -24.100 -14.021 5.683 1.00 94.06 163 LEU A O 1
ATOM 1241 N N . ASP A 1 164 ? -22.789 -15.697 6.391 1.00 91.44 164 ASP A N 1
ATOM 1242 C CA . ASP A 1 164 ? -21.802 -14.817 7.007 1.00 91.44 164 ASP A CA 1
ATOM 1243 C C . ASP A 1 164 ? -20.692 -14.497 5.999 1.00 91.44 164 ASP A C 1
ATOM 1245 O O . ASP A 1 164 ? -19.835 -15.339 5.726 1.00 91.44 164 ASP A O 1
ATOM 1249 N N . GLU A 1 165 ? -20.754 -13.304 5.406 1.00 85.19 165 GLU A N 1
ATOM 1250 C CA . GLU A 1 165 ? -19.801 -12.765 4.428 1.00 85.19 165 GLU A CA 1
ATOM 1251 C C . GLU A 1 165 ? -19.625 -13.657 3.178 1.00 85.19 165 GLU A C 1
ATOM 1253 O O . GLU A 1 165 ? -18.508 -14.051 2.823 1.00 85.19 165 GLU A O 1
ATOM 1258 N N . PRO A 1 166 ? -20.716 -14.042 2.480 1.00 81.50 166 PRO A N 1
ATOM 1259 C CA . PRO A 1 166 ? -20.681 -15.061 1.423 1.00 81.50 166 PRO A CA 1
ATOM 1260 C C . PRO A 1 166 ? -19.818 -14.693 0.215 1.00 81.50 166 PRO A C 1
ATOM 1262 O O . PRO A 1 166 ? -19.368 -15.578 -0.507 1.00 81.50 166 PRO A O 1
ATOM 1265 N N . THR A 1 167 ? -19.587 -13.402 -0.002 1.00 77.69 167 THR A N 1
ATOM 1266 C CA . THR A 1 167 ? -18.853 -12.863 -1.148 1.00 77.69 167 THR A CA 1
ATOM 1267 C C . THR A 1 167 ? -17.349 -12.738 -0.907 1.00 77.69 167 THR A C 1
ATOM 1269 O O . THR A 1 167 ? -16.603 -12.488 -1.853 1.00 77.69 167 THR A O 1
ATOM 1272 N N . ASN A 1 168 ? -16.871 -12.930 0.326 1.00 68.50 168 ASN A N 1
ATOM 1273 C CA . ASN A 1 168 ? -15.439 -12.869 0.615 1.00 68.50 168 ASN A CA 1
ATOM 1274 C C . ASN A 1 168 ? -14.684 -13.985 -0.120 1.00 68.50 168 ASN A C 1
ATOM 1276 O O . ASN A 1 168 ? -15.177 -15.106 -0.251 1.00 68.50 168 ASN A O 1
ATOM 1280 N N . HIS A 1 169 ? -13.466 -13.676 -0.575 1.00 62.75 169 HIS A N 1
ATOM 1281 C CA . HIS A 1 169 ? -12.590 -14.588 -1.327 1.00 62.75 169 HIS A CA 1
ATOM 1282 C C . HIS A 1 169 ? -13.160 -15.080 -2.676 1.00 62.75 169 HIS A C 1
ATOM 1284 O O . HIS A 1 169 ? -12.632 -16.028 -3.260 1.00 62.75 169 HIS A O 1
ATOM 1290 N N . LEU A 1 170 ? -14.216 -14.434 -3.183 1.00 64.38 170 LEU A N 1
ATOM 1291 C CA . LEU A 1 170 ? -14.721 -14.591 -4.548 1.00 64.38 170 LEU A CA 1
ATOM 1292 C C . LEU A 1 170 ? -14.336 -13.361 -5.379 1.00 64.38 170 LEU A C 1
ATOM 1294 O O . LEU A 1 170 ? -14.353 -12.246 -4.862 1.00 64.38 170 LEU A O 1
ATOM 1298 N N . ASP A 1 171 ? -14.012 -13.556 -6.658 1.00 66.31 171 ASP A N 1
ATOM 1299 C CA . ASP A 1 171 ? -13.900 -12.444 -7.609 1.00 66.31 171 ASP A CA 1
ATOM 1300 C C . ASP A 1 171 ? -15.278 -11.832 -7.916 1.00 66.31 171 ASP A C 1
ATOM 1302 O O . ASP A 1 171 ? -16.318 -12.452 -7.675 1.00 66.31 171 ASP A O 1
ATOM 1306 N N . VAL A 1 172 ? -15.291 -10.615 -8.466 1.00 63.88 172 VAL A N 1
ATOM 1307 C CA . VAL A 1 172 ? -16.520 -9.843 -8.721 1.00 63.88 172 VAL A CA 1
ATOM 1308 C C . VAL A 1 172 ? -17.519 -10.624 -9.580 1.00 63.88 172 VAL A C 1
ATOM 1310 O O . VAL A 1 172 ? -18.716 -10.612 -9.298 1.00 63.88 172 VAL A O 1
ATOM 1313 N N . ARG A 1 173 ? -17.051 -11.367 -10.592 1.00 66.31 173 ARG A N 1
ATOM 1314 C CA . ARG A 1 173 ? -17.930 -12.174 -11.452 1.00 66.31 173 ARG A CA 1
ATOM 1315 C C . ARG A 1 173 ? -18.657 -13.245 -10.641 1.00 66.31 173 ARG A C 1
ATOM 1317 O O . ARG A 1 173 ? -19.872 -13.374 -10.760 1.00 66.31 173 ARG A O 1
ATOM 1324 N N . HIS A 1 174 ? -17.937 -14.000 -9.815 1.00 65.06 174 HIS A N 1
ATOM 1325 C CA . HIS A 1 174 ? -18.533 -15.048 -8.989 1.00 65.06 174 HIS A CA 1
ATOM 1326 C C . HIS A 1 174 ? -19.364 -14.485 -7.827 1.00 65.06 174 HIS A C 1
ATOM 1328 O O . HIS A 1 174 ? -20.327 -15.132 -7.420 1.00 65.06 174 HIS A O 1
ATOM 1334 N N . GLN A 1 175 ? -19.041 -13.295 -7.309 1.00 75.81 175 GLN A N 1
ATOM 1335 C CA . GLN A 1 175 ? -19.884 -12.587 -6.337 1.00 75.81 175 GLN A CA 1
ATOM 1336 C C . GLN A 1 175 ? -21.240 -12.222 -6.948 1.00 75.81 175 GLN A C 1
ATOM 1338 O O . GLN A 1 175 ? -22.277 -12.559 -6.377 1.00 75.81 175 GLN A O 1
ATOM 1343 N N . LEU A 1 176 ? -21.236 -11.590 -8.126 1.00 76.62 176 LEU A N 1
ATOM 1344 C CA . LEU A 1 176 ? -22.455 -11.220 -8.846 1.00 76.62 176 LEU A CA 1
ATOM 1345 C C . LEU A 1 176 ? -23.278 -12.456 -9.206 1.00 76.62 176 LEU A C 1
ATOM 1347 O O . LEU A 1 176 ? -24.461 -12.513 -8.884 1.00 76.62 176 LEU A O 1
ATOM 1351 N N . GLN A 1 177 ? -22.636 -13.483 -9.767 1.00 77.25 177 GLN A N 1
ATOM 1352 C CA . GLN A 1 177 ? -23.297 -14.741 -10.111 1.00 77.25 177 GLN A CA 1
ATOM 1353 C C . GLN A 1 177 ? -23.927 -15.409 -8.882 1.00 77.25 177 GLN A C 1
ATOM 1355 O O . GLN A 1 177 ? -25.046 -15.916 -8.957 1.00 77.25 177 GLN A O 1
ATOM 1360 N N . LEU A 1 178 ? -23.242 -15.405 -7.735 1.00 83.06 178 LEU A N 1
ATOM 1361 C CA . LEU A 1 178 ? -23.788 -15.936 -6.490 1.00 83.06 178 LEU A CA 1
ATOM 1362 C C . LEU A 1 178 ? -25.028 -15.152 -6.045 1.00 83.06 178 LEU A C 1
ATOM 1364 O O . LEU A 1 178 ? -26.037 -15.763 -5.704 1.00 83.06 178 LEU A O 1
ATOM 1368 N N . LEU A 1 179 ? -24.970 -13.819 -6.047 1.00 86.31 179 LEU A N 1
ATOM 1369 C CA . LEU A 1 179 ? -26.095 -12.970 -5.642 1.00 86.31 179 LEU A CA 1
ATOM 1370 C C . LEU A 1 179 ? -27.293 -13.124 -6.588 1.00 86.31 179 LEU A C 1
ATOM 1372 O O . LEU A 1 179 ? -28.425 -13.259 -6.124 1.00 86.31 179 LEU A O 1
ATOM 1376 N N . GLU A 1 180 ? -27.050 -13.181 -7.898 1.00 82.94 180 GLU A N 1
ATOM 1377 C CA . GLU A 1 180 ? -28.068 -13.486 -8.909 1.00 82.94 180 GLU A CA 1
ATOM 1378 C C . GLU A 1 180 ? -28.692 -14.859 -8.675 1.00 82.94 180 GLU A C 1
ATOM 1380 O O . GLU A 1 180 ? -29.912 -14.999 -8.724 1.00 82.94 180 GLU A O 1
ATOM 1385 N N . THR A 1 181 ? -27.877 -15.858 -8.342 1.00 82.19 181 THR A N 1
ATOM 1386 C CA . THR A 1 181 ? -28.355 -17.215 -8.074 1.00 82.19 181 THR A CA 1
ATOM 1387 C C . THR A 1 181 ? -29.182 -17.290 -6.794 1.00 82.19 181 THR A C 1
ATOM 1389 O O . THR A 1 181 ? -30.239 -17.923 -6.765 1.00 82.19 181 THR A O 1
ATOM 1392 N N . LEU A 1 182 ? -28.737 -16.627 -5.725 1.00 86.75 182 LEU A N 1
ATOM 1393 C CA . LEU A 1 182 ? -29.479 -16.542 -4.469 1.00 86.75 182 LEU A CA 1
ATOM 1394 C C . LEU A 1 182 ? -30.833 -15.863 -4.685 1.00 86.75 182 LEU A C 1
ATOM 1396 O O . LEU A 1 182 ? -31.846 -16.380 -4.215 1.00 86.75 182 LEU A O 1
ATOM 1400 N N . ARG A 1 183 ? -30.868 -14.778 -5.464 1.00 86.38 183 ARG A N 1
ATOM 1401 C CA . ARG A 1 183 ? -32.104 -14.095 -5.859 1.00 86.38 183 ARG A CA 1
ATOM 1402 C C . ARG A 1 183 ? -33.009 -14.992 -6.706 1.00 86.38 183 ARG A C 1
ATOM 1404 O O . ARG A 1 183 ? -34.186 -15.136 -6.390 1.00 86.38 183 ARG A O 1
ATOM 1411 N N . ALA A 1 184 ? -32.467 -15.641 -7.735 1.00 83.25 184 ALA A N 1
ATOM 1412 C CA . ALA A 1 184 ? -33.216 -16.546 -8.607 1.00 83.25 184 ALA A CA 1
ATOM 1413 C C . ALA A 1 184 ? -33.779 -17.764 -7.857 1.00 83.25 184 ALA A C 1
ATOM 1415 O O . ALA A 1 184 ? -34.786 -18.331 -8.271 1.00 83.25 184 ALA A O 1
ATOM 1416 N N . SER A 1 185 ? -33.170 -18.149 -6.730 1.00 83.38 185 SER A N 1
ATOM 1417 C CA . SER A 1 185 ? -33.664 -19.253 -5.907 1.00 83.38 185 SER A CA 1
ATOM 1418 C C . SER A 1 185 ? -34.993 -18.966 -5.198 1.00 83.38 185 SER A C 1
ATOM 1420 O O . SER A 1 185 ? -35.620 -19.901 -4.702 1.00 83.38 185 SER A O 1
ATOM 1422 N N . GLY A 1 186 ? -35.406 -17.694 -5.104 1.00 87.19 186 GLY A N 1
ATOM 1423 C CA . GLY A 1 186 ? -36.625 -17.270 -4.408 1.00 87.19 186 GLY A CA 1
ATOM 1424 C C . GLY A 1 186 ? -36.607 -17.508 -2.894 1.00 87.19 186 GLY A C 1
ATOM 1425 O O . GLY A 1 186 ? -37.632 -17.367 -2.237 1.00 87.19 186 GLY A O 1
ATOM 1426 N N . ARG A 1 187 ? -35.474 -17.905 -2.310 1.00 91.31 187 ARG A N 1
ATOM 1427 C CA . ARG A 1 187 ? -35.364 -18.146 -0.867 1.00 91.31 187 ARG A CA 1
ATOM 1428 C C . ARG A 1 187 ? -35.249 -16.835 -0.103 1.00 91.31 187 ARG A C 1
ATOM 1430 O O . ARG A 1 187 ? -34.752 -15.840 -0.624 1.00 91.31 187 ARG A O 1
ATOM 1437 N N . THR A 1 188 ? -35.647 -16.853 1.164 1.00 95.88 188 THR A N 1
ATOM 1438 C CA . THR A 1 188 ? -35.329 -15.748 2.069 1.00 95.88 188 THR A CA 1
ATOM 1439 C C . THR A 1 188 ? -33.841 -15.816 2.388 1.00 95.88 188 THR A C 1
ATOM 1441 O O . THR A 1 188 ? -33.355 -16.848 2.852 1.00 95.88 188 THR A O 1
ATOM 1444 N N . VAL A 1 189 ? -33.100 -14.737 2.157 1.00 95.38 189 VAL A N 1
ATOM 1445 C CA . VAL A 1 189 ? -31.655 -14.700 2.403 1.00 95.38 189 VAL A CA 1
ATOM 1446 C C . VAL A 1 189 ? -31.333 -13.546 3.334 1.00 95.38 189 VAL A C 1
ATOM 1448 O O . VAL A 1 189 ? -31.721 -12.412 3.079 1.00 95.38 189 VAL A O 1
ATOM 1451 N N . VAL A 1 190 ? -30.582 -13.820 4.396 1.00 96.50 190 VAL A N 1
ATOM 1452 C CA . VAL A 1 190 ? -29.976 -12.786 5.235 1.00 96.50 190 VAL A CA 1
ATOM 1453 C C . VAL A 1 190 ? -28.471 -12.966 5.175 1.00 96.50 190 VAL A C 1
ATOM 1455 O O . VAL A 1 190 ? -27.945 -13.969 5.654 1.00 96.50 190 VAL A O 1
ATOM 1458 N N . ALA A 1 191 ? -27.774 -12.007 4.578 1.00 94.56 191 ALA A N 1
ATOM 1459 C CA . ALA A 1 191 ? -26.329 -12.075 4.423 1.00 94.56 191 ALA A CA 1
ATOM 1460 C C . ALA A 1 191 ? -25.647 -10.895 5.104 1.00 94.56 191 ALA A C 1
ATOM 1462 O O . ALA A 1 191 ? -26.113 -9.763 4.995 1.00 94.56 191 ALA A O 1
ATOM 1463 N N . THR A 1 192 ? -24.522 -11.129 5.772 1.00 92.06 192 THR A N 1
ATOM 1464 C CA . THR A 1 192 ? -23.621 -10.031 6.134 1.00 92.06 192 THR A CA 1
ATOM 1465 C C . THR A 1 192 ? -22.781 -9.668 4.920 1.00 92.06 192 THR A C 1
ATOM 1467 O O . THR A 1 192 ? -22.194 -10.533 4.277 1.00 92.06 192 THR A O 1
ATOM 1470 N N . ILE A 1 193 ? -22.764 -8.386 4.568 1.00 84.31 193 ILE A N 1
ATOM 1471 C CA . ILE A 1 193 ? -22.059 -7.876 3.388 1.00 84.31 193 ILE A CA 1
ATOM 1472 C C . ILE A 1 193 ? -21.177 -6.713 3.828 1.00 84.31 193 ILE A C 1
ATOM 1474 O O . ILE A 1 193 ? -21.608 -5.854 4.598 1.00 84.31 193 ILE A O 1
ATOM 1478 N N . HIS A 1 194 ? -19.932 -6.696 3.354 1.00 72.06 194 HIS A N 1
ATOM 1479 C CA . HIS A 1 194 ? -19.001 -5.597 3.622 1.00 72.06 194 HIS A CA 1
ATOM 1480 C C . HIS A 1 194 ? -19.103 -4.462 2.621 1.00 72.06 194 HIS A C 1
ATOM 1482 O O . HIS A 1 194 ? -18.874 -3.318 2.997 1.00 72.06 194 HIS A O 1
ATOM 1488 N N . ASP A 1 195 ? -19.403 -4.780 1.365 1.00 73.25 195 ASP A N 1
ATOM 1489 C CA . ASP A 1 195 ? -19.523 -3.794 0.302 1.00 73.25 195 ASP A CA 1
ATOM 1490 C C . ASP A 1 195 ? -20.941 -3.207 0.295 1.00 73.25 195 ASP A C 1
ATOM 1492 O O . ASP A 1 195 ? -21.911 -3.855 -0.110 1.00 73.25 195 ASP A O 1
ATOM 1496 N N . LEU A 1 196 ? -21.062 -1.961 0.756 1.00 71.25 196 LEU A N 1
ATOM 1497 C CA . LEU A 1 196 ? -22.321 -1.220 0.741 1.00 71.25 196 LEU A CA 1
ATOM 1498 C C . LEU A 1 196 ? -22.883 -1.020 -0.669 1.00 71.25 196 LEU A C 1
ATOM 1500 O O . LEU A 1 196 ? -24.102 -0.960 -0.816 1.00 71.25 196 LEU A O 1
ATOM 1504 N N . SER A 1 197 ? -22.032 -0.940 -1.692 1.00 68.19 197 SER A N 1
ATOM 1505 C CA . SER A 1 197 ? -22.463 -0.825 -3.086 1.00 68.19 197 SER A CA 1
ATOM 1506 C C . SER A 1 197 ? -23.171 -2.103 -3.514 1.00 68.19 197 SER A C 1
ATOM 1508 O O . SER A 1 197 ? -24.285 -2.027 -4.025 1.00 68.19 197 SER A O 1
ATOM 1510 N N . MET A 1 198 ? -22.593 -3.274 -3.214 1.00 74.25 198 MET A N 1
ATOM 1511 C CA . MET A 1 198 ? -23.258 -4.556 -3.480 1.00 74.25 198 MET A CA 1
ATOM 1512 C C . MET A 1 198 ? -24.532 -4.733 -2.656 1.00 74.25 198 MET A C 1
ATOM 1514 O O . MET A 1 198 ? -25.533 -5.236 -3.168 1.00 74.25 198 MET A O 1
ATOM 1518 N N . ALA A 1 199 ? -24.511 -4.325 -1.383 1.00 81.25 199 ALA A N 1
ATOM 1519 C CA . ALA A 1 199 ? -25.701 -4.349 -0.541 1.00 81.25 199 ALA A CA 1
ATOM 1520 C C . ALA A 1 199 ? -26.817 -3.486 -1.154 1.00 81.25 199 ALA A C 1
ATOM 1522 O O . ALA A 1 199 ? -27.957 -3.927 -1.248 1.00 81.25 199 ALA A O 1
ATOM 1523 N N . ALA A 1 200 ? -26.488 -2.284 -1.630 1.00 73.62 200 ALA A N 1
ATOM 1524 C CA . ALA A 1 200 ? -27.453 -1.365 -2.217 1.00 73.62 200 ALA A CA 1
ATOM 1525 C C . ALA A 1 200 ? -27.983 -1.820 -3.590 1.00 73.62 200 ALA A C 1
ATOM 1527 O O . ALA A 1 200 ? -29.144 -1.553 -3.896 1.00 73.62 200 ALA A O 1
ATOM 1528 N N . SER A 1 201 ? -27.171 -2.484 -4.420 1.00 75.94 201 SER A N 1
ATOM 1529 C CA . SER A 1 201 ? -27.571 -2.887 -5.777 1.00 75.94 201 SER A CA 1
ATOM 1530 C C . SER A 1 201 ? -28.220 -4.274 -5.860 1.00 75.94 201 SER A C 1
ATOM 1532 O O . SER A 1 201 ? -29.031 -4.515 -6.759 1.00 75.94 201 SER A O 1
ATOM 1534 N N . HIS A 1 202 ? -27.901 -5.196 -4.945 1.00 82.25 202 HIS A N 1
ATOM 1535 C CA . HIS A 1 202 ? -28.327 -6.601 -5.040 1.00 82.25 202 HIS A CA 1
ATOM 1536 C C . HIS A 1 202 ? -29.217 -7.094 -3.897 1.00 82.25 202 HIS A C 1
ATOM 1538 O O . HIS A 1 202 ? -29.743 -8.201 -4.006 1.00 82.25 202 HIS A O 1
ATOM 1544 N N . PHE A 1 203 ? -29.431 -6.309 -2.840 1.00 90.00 203 PHE A N 1
ATOM 1545 C CA . PHE A 1 203 ? -30.329 -6.687 -1.749 1.00 90.00 203 PHE A CA 1
ATOM 1546 C C . PHE A 1 203 ? -31.587 -5.827 -1.755 1.00 90.00 203 PHE A C 1
ATOM 1548 O O . PHE A 1 203 ? -31.554 -4.635 -2.044 1.00 90.00 203 PHE A O 1
ATOM 1555 N N . ASP A 1 204 ? -32.710 -6.449 -1.415 1.00 90.81 204 ASP A N 1
ATOM 1556 C CA . ASP A 1 204 ? -34.014 -5.787 -1.355 1.00 90.81 204 ASP A CA 1
ATOM 1557 C C . ASP A 1 204 ? -34.132 -4.920 -0.094 1.00 90.81 204 ASP A C 1
ATOM 1559 O O . ASP A 1 204 ? -34.873 -3.935 -0.056 1.00 90.81 204 ASP A O 1
ATOM 1563 N N . ARG A 1 205 ? -33.371 -5.270 0.952 1.00 90.31 205 ARG A N 1
ATOM 1564 C CA . ARG A 1 205 ? -33.327 -4.547 2.221 1.00 90.31 205 ARG A CA 1
ATOM 1565 C C . ARG A 1 205 ? -31.910 -4.493 2.779 1.00 90.31 205 ARG A C 1
ATOM 1567 O O . ARG A 1 205 ? -31.199 -5.489 2.762 1.00 90.31 205 ARG A O 1
ATOM 1574 N N . VAL A 1 206 ? -31.536 -3.355 3.362 1.00 90.62 206 VAL A N 1
ATOM 1575 C CA . VAL A 1 206 ? -30.260 -3.177 4.070 1.00 90.62 206 VAL A CA 1
ATOM 1576 C C . VAL A 1 206 ? -30.527 -2.819 5.532 1.00 90.62 206 VAL A C 1
ATOM 1578 O O . VAL A 1 206 ? -31.279 -1.894 5.834 1.00 90.62 206 VAL A O 1
ATOM 1581 N N . VAL A 1 207 ? -29.911 -3.564 6.446 1.00 90.38 207 VAL A N 1
ATOM 1582 C CA . VAL A 1 207 ? -29.943 -3.361 7.897 1.00 90.38 207 VAL A CA 1
ATOM 1583 C C . VAL A 1 207 ? -28.560 -2.898 8.334 1.00 90.38 207 VAL A C 1
ATOM 1585 O O . VAL A 1 207 ? -27.593 -3.652 8.245 1.00 90.38 207 VAL A O 1
ATOM 1588 N N . VAL A 1 208 ? -28.461 -1.658 8.809 1.00 86.88 208 VAL A N 1
ATOM 1589 C CA . VAL A 1 208 ? -27.198 -1.080 9.283 1.00 86.88 208 VAL A CA 1
ATOM 1590 C C . VAL A 1 208 ? -27.055 -1.322 10.784 1.00 86.88 208 VAL A C 1
ATOM 1592 O O . VAL A 1 208 ? -27.852 -0.828 11.579 1.00 86.88 208 VAL A O 1
ATOM 1595 N N . LEU A 1 209 ? -26.026 -2.069 11.169 1.00 83.12 209 LEU A N 1
ATOM 1596 C CA . LEU A 1 209 ? -25.639 -2.312 12.551 1.00 83.12 209 LEU A CA 1
ATOM 1597 C C . LEU A 1 209 ? -24.612 -1.248 12.971 1.00 83.12 209 LEU A C 1
ATOM 1599 O O . LEU A 1 209 ? -23.498 -1.202 12.443 1.00 83.12 209 LEU A O 1
ATOM 1603 N N . ALA A 1 210 ? -24.997 -0.378 13.904 1.00 71.75 210 ALA A N 1
ATOM 1604 C CA . ALA A 1 210 ? -24.141 0.666 14.460 1.00 71.75 210 ALA A CA 1
ATOM 1605 C C . ALA A 1 210 ? -23.586 0.242 15.827 1.00 71.75 210 ALA A C 1
ATOM 1607 O O . ALA A 1 210 ? -24.241 -0.488 16.570 1.00 71.75 210 ALA A O 1
ATOM 1608 N N . SER A 1 211 ? -22.373 0.696 16.155 1.00 57.44 211 SER A N 1
ATOM 1609 C CA . SER A 1 211 ? -21.747 0.375 17.439 1.00 57.44 211 SER A CA 1
ATOM 1610 C C . SER A 1 211 ? -22.564 0.958 18.586 1.00 57.44 211 SER A C 1
ATOM 1612 O O . SER A 1 211 ? -23.004 2.108 18.523 1.00 57.44 211 SER A O 1
ATOM 1614 N N . VAL A 1 212 ? -22.728 0.179 19.654 1.00 52.97 212 VAL A N 1
ATOM 1615 C CA . VAL A 1 212 ? -23.167 0.718 20.940 1.00 52.97 212 VAL A CA 1
ATOM 1616 C C . VAL A 1 212 ? -22.095 1.689 21.417 1.00 52.97 212 VAL A C 1
ATOM 1618 O O . VAL A 1 212 ? -21.012 1.281 21.834 1.00 52.97 212 VAL A O 1
ATOM 1621 N N . GLY A 1 213 ? -22.383 2.988 21.320 1.00 38.56 213 GLY A N 1
ATOM 1622 C CA . GLY A 1 213 ? -21.585 4.010 21.982 1.00 38.56 213 GLY A CA 1
ATOM 1623 C C . GLY A 1 213 ? -21.451 3.653 23.459 1.00 38.56 213 GLY A C 1
ATOM 1624 O O . GLY A 1 213 ? -22.433 3.291 24.110 1.00 38.56 213 GLY A O 1
ATOM 1625 N N . PHE A 1 214 ? -20.228 3.714 23.976 1.00 31.84 214 PHE A N 1
ATOM 1626 C CA . PHE A 1 214 ? -19.936 3.481 25.384 1.00 31.84 214 PHE A CA 1
ATOM 1627 C C . PHE A 1 214 ? -20.476 4.665 26.197 1.00 31.84 214 PHE A C 1
ATOM 1629 O O . PHE A 1 214 ? -19.750 5.592 26.535 1.00 31.84 214 PHE A O 1
ATOM 1636 N N . LEU A 1 215 ? -21.779 4.670 26.466 1.00 28.48 215 LEU A N 1
ATOM 1637 C CA . LEU A 1 215 ? -22.336 5.434 27.571 1.00 28.48 215 LEU A CA 1
ATOM 1638 C C . LEU A 1 215 ? -22.343 4.498 28.783 1.00 28.48 215 LEU A C 1
ATOM 1640 O O . LEU A 1 215 ? -22.908 3.404 28.679 1.00 28.48 215 LEU A O 1
ATOM 1644 N N . PRO A 1 216 ? -21.733 4.877 29.920 1.00 27.02 216 PRO A N 1
ATOM 1645 C CA . PRO A 1 216 ? -21.950 4.170 31.172 1.00 27.02 216 PRO A CA 1
ATOM 1646 C C . PRO A 1 216 ? -23.462 4.103 31.418 1.00 27.02 216 PRO A C 1
ATOM 1648 O O . PRO A 1 216 ? -24.117 5.133 31.567 1.00 27.02 216 PRO A O 1
ATOM 1651 N N . ARG A 1 217 ? -24.048 2.901 31.384 1.00 32.66 217 ARG A N 1
ATOM 1652 C CA . ARG A 1 217 ? -25.413 2.697 31.877 1.00 32.66 217 ARG A CA 1
ATOM 1653 C C . ARG A 1 217 ? -25.321 2.608 33.394 1.00 32.66 217 ARG A C 1
ATOM 1655 O O . ARG A 1 217 ? -24.770 1.639 33.913 1.00 32.66 217 ARG A O 1
ATOM 1662 N N . ASP A 1 218 ? -25.889 3.595 34.075 1.00 28.56 218 ASP A N 1
ATOM 1663 C CA . ASP A 1 218 ? -26.302 3.441 35.468 1.00 28.56 218 ASP A CA 1
ATOM 1664 C C . ASP A 1 218 ? -27.216 2.203 35.621 1.00 28.56 218 ASP A C 1
ATOM 1666 O O . ASP A 1 218 ? -27.908 1.814 34.668 1.00 28.56 218 ASP A O 1
ATOM 1670 N N . PRO A 1 219 ? -27.227 1.553 36.801 1.00 30.88 219 PRO A N 1
ATOM 1671 C CA . PRO A 1 219 ? -28.002 0.339 37.039 1.00 30.88 219 PRO A CA 1
ATOM 1672 C C . PRO A 1 219 ? -29.518 0.559 36.852 1.00 30.88 219 PRO A C 1
ATOM 1674 O O . PRO A 1 219 ? -30.025 1.679 36.963 1.00 30.88 219 PRO A O 1
ATOM 1677 N N . PRO A 1 220 ? -30.274 -0.513 36.544 1.00 35.38 220 PRO A N 1
ATOM 1678 C CA . PRO A 1 220 ? -31.562 -0.415 35.872 1.00 35.38 220 PRO A CA 1
ATOM 1679 C C . PRO A 1 220 ? -32.645 0.151 36.795 1.00 35.38 220 PRO A C 1
ATOM 1681 O O . PRO A 1 220 ? -33.092 -0.511 37.732 1.00 35.38 220 PRO A O 1
ATOM 1684 N N . ARG A 1 221 ? -33.146 1.351 36.482 1.00 29.95 221 ARG A N 1
ATOM 1685 C CA . ARG A 1 221 ? -34.478 1.783 36.927 1.00 29.95 221 ARG A CA 1
ATOM 1686 C C . ARG A 1 221 ? -35.515 1.431 35.855 1.00 29.95 221 ARG A C 1
ATOM 1688 O O . ARG A 1 221 ? -35.265 1.563 34.661 1.00 29.95 221 ARG A O 1
ATOM 1695 N N . ARG A 1 222 ? -36.654 0.914 36.328 1.00 29.47 222 ARG A N 1
ATOM 1696 C CA . ARG A 1 222 ? -37.824 0.420 35.575 1.00 29.47 222 ARG A CA 1
ATOM 1697 C C . ARG A 1 222 ? -38.328 1.399 34.493 1.00 29.47 222 ARG A C 1
ATOM 1699 O O . ARG A 1 222 ? -38.097 2.599 34.611 1.00 29.47 222 ARG A O 1
ATOM 1706 N N . PRO A 1 223 ? -39.039 0.899 33.462 1.00 33.34 223 PRO A N 1
ATOM 1707 C CA . PRO A 1 223 ? -39.290 1.646 32.240 1.00 33.34 223 PRO A CA 1
ATOM 1708 C C . PRO A 1 223 ? -40.421 2.660 32.422 1.00 33.34 223 PRO A C 1
ATOM 1710 O O . PRO A 1 223 ? -41.535 2.302 32.798 1.00 33.34 223 PRO A O 1
ATOM 1713 N N . SER A 1 224 ? -40.158 3.915 32.071 1.00 25.64 224 SER A N 1
ATOM 1714 C CA . SER A 1 224 ? -41.203 4.891 31.776 1.00 25.64 224 SER A CA 1
ATOM 1715 C C . SER A 1 224 ? -40.861 5.648 30.498 1.00 25.64 224 SER A C 1
ATOM 1717 O O . SER A 1 224 ? -39.791 6.241 30.393 1.00 25.64 224 SER A O 1
ATOM 1719 N N . ALA A 1 225 ? -41.832 5.637 29.586 1.00 27.45 225 ALA A N 1
ATOM 1720 C CA . ALA A 1 225 ? -42.042 6.561 28.476 1.00 27.45 225 ALA A CA 1
ATOM 1721 C C . ALA A 1 225 ? -40.998 6.587 27.339 1.00 27.45 225 ALA A C 1
ATOM 1723 O O . ALA A 1 225 ? -39.910 7.143 27.439 1.00 27.45 225 ALA A O 1
ATOM 1724 N N . HIS A 1 226 ? -41.427 6.011 26.210 1.00 32.06 226 HIS A N 1
ATOM 1725 C CA . HIS A 1 226 ? -41.154 6.420 24.829 1.00 32.06 226 HIS A CA 1
ATOM 1726 C C . HIS A 1 226 ? -39.947 7.348 24.591 1.00 32.06 226 HIS A C 1
ATOM 1728 O O . HIS A 1 226 ? -40.071 8.570 24.588 1.00 32.06 226 HIS A O 1
ATOM 1734 N N . ARG A 1 227 ? -38.804 6.760 24.219 1.00 24.36 227 ARG A N 1
ATOM 1735 C CA . ARG A 1 227 ? -37.844 7.418 23.322 1.00 24.36 227 ARG A CA 1
ATOM 1736 C C . ARG A 1 227 ? -37.956 6.782 21.945 1.00 24.36 227 ARG A C 1
ATOM 1738 O O . ARG A 1 227 ? -37.460 5.690 21.693 1.00 24.36 227 ARG A O 1
ATOM 1745 N N . THR A 1 228 ? -38.669 7.471 21.066 1.00 23.67 228 THR A N 1
ATOM 1746 C CA . THR A 1 228 ? -38.726 7.203 19.630 1.00 23.67 228 THR A CA 1
ATOM 1747 C C . THR A 1 228 ? -37.333 7.330 19.019 1.00 23.67 228 THR A C 1
ATOM 1749 O O . THR A 1 228 ? -36.837 8.439 18.826 1.00 23.67 228 THR A O 1
ATOM 1752 N N . TRP A 1 229 ? -36.718 6.202 18.670 1.00 26.58 229 TRP A N 1
ATOM 1753 C CA . TRP A 1 229 ? -35.626 6.172 17.703 1.00 26.58 229 TRP A CA 1
ATOM 1754 C C . TRP A 1 229 ? -36.232 6.196 16.299 1.00 26.58 229 TRP A C 1
ATOM 1756 O O . TRP A 1 229 ? -37.082 5.374 15.952 1.00 26.58 229 TRP A O 1
ATOM 1766 N N . ARG A 1 230 ? -35.845 7.197 15.503 1.00 23.30 230 ARG A N 1
ATOM 1767 C CA . ARG A 1 230 ? -36.275 7.361 14.109 1.00 23.30 230 ARG A CA 1
ATOM 1768 C C . ARG A 1 230 ? -35.955 6.092 13.309 1.00 23.30 230 ARG A C 1
ATOM 1770 O O . ARG A 1 230 ? -34.792 5.750 13.123 1.00 23.30 230 ARG A O 1
ATOM 1777 N N . ARG A 1 231 ? -36.999 5.441 12.784 1.00 28.31 231 ARG A N 1
ATOM 1778 C CA . ARG A 1 231 ? -36.907 4.464 11.689 1.00 28.31 231 ARG A CA 1
ATOM 1779 C C . ARG A 1 231 ? -36.251 5.133 10.477 1.00 28.31 231 ARG A C 1
ATOM 1781 O O . ARG A 1 231 ? -36.829 6.058 9.915 1.00 28.31 231 ARG A O 1
ATOM 1788 N N . LEU A 1 232 ? -35.111 4.619 10.025 1.00 28.78 232 LEU A N 1
ATOM 1789 C CA . LEU A 1 232 ? -34.659 4.788 8.644 1.00 28.78 232 LEU A CA 1
ATOM 1790 C C . LEU A 1 232 ? -34.947 3.482 7.900 1.00 28.78 232 LEU A C 1
ATOM 1792 O O . LEU A 1 232 ? -34.183 2.527 7.946 1.00 28.78 232 LEU A O 1
ATOM 1796 N N . SER A 1 233 ? -36.111 3.435 7.260 1.00 30.97 233 SER A N 1
ATOM 1797 C CA . SER A 1 233 ? -36.437 2.487 6.195 1.00 30.97 233 SER A CA 1
ATOM 1798 C C . SER A 1 233 ? -36.420 3.316 4.914 1.00 30.97 233 SER A C 1
ATOM 1800 O O . SER A 1 233 ? -37.396 4.005 4.623 1.00 30.97 233 SER A O 1
ATOM 1802 N N . MET A 1 234 ? -35.289 3.344 4.210 1.00 30.98 234 MET A N 1
ATOM 1803 C CA . MET A 1 234 ? -35.146 4.087 2.955 1.00 30.98 234 MET A CA 1
ATOM 1804 C C . MET A 1 234 ? -35.528 3.183 1.777 1.00 30.98 234 MET A C 1
ATOM 1806 O O . MET A 1 234 ? -34.986 2.091 1.640 1.00 30.98 234 MET A O 1
ATOM 1810 N N . SER A 1 235 ? -36.477 3.631 0.945 1.00 30.25 235 SER A N 1
ATOM 1811 C CA . SER A 1 235 ? -36.755 3.016 -0.362 1.00 30.25 235 SER A CA 1
ATOM 1812 C C . SER A 1 235 ? -35.753 3.521 -1.407 1.00 30.25 235 SER A C 1
ATOM 1814 O O . SER A 1 235 ? -35.245 4.638 -1.297 1.00 30.25 235 SER A O 1
ATOM 1816 N N . SER A 1 236 ? -35.499 2.708 -2.431 1.00 27.58 236 SER A N 1
ATOM 1817 C CA . SER A 1 236 ? -34.403 2.796 -3.410 1.00 27.58 236 SER A CA 1
ATOM 1818 C C . SER A 1 236 ? -34.373 4.019 -4.347 1.00 27.58 236 SER A C 1
ATOM 1820 O O . SER A 1 236 ? -33.662 3.993 -5.347 1.00 27.58 236 SER A O 1
ATOM 1822 N N . ARG A 1 237 ? -35.101 5.110 -4.070 1.00 31.25 237 ARG A N 1
ATOM 1823 C CA . ARG A 1 237 ? -35.191 6.270 -4.985 1.00 31.25 237 ARG A CA 1
ATOM 1824 C C . ARG A 1 237 ? -34.571 7.578 -4.505 1.00 31.25 237 ARG A C 1
ATOM 1826 O O . ARG A 1 237 ? -34.614 8.554 -5.244 1.00 31.25 237 ARG A O 1
ATOM 1833 N N . ILE A 1 238 ? -33.961 7.628 -3.323 1.00 34.12 238 ILE A N 1
ATOM 1834 C CA . ILE A 1 238 ? -33.279 8.845 -2.857 1.00 34.12 238 ILE A CA 1
ATOM 1835 C C . ILE A 1 238 ? -31.983 8.446 -2.160 1.00 34.12 238 ILE A C 1
ATOM 1837 O O . ILE A 1 238 ? -31.952 8.240 -0.951 1.00 34.12 238 ILE A O 1
ATOM 1841 N N . MET A 1 239 ? -30.905 8.305 -2.929 1.00 27.89 239 MET A N 1
ATOM 1842 C CA . MET A 1 239 ? -29.583 8.058 -2.363 1.00 27.89 239 MET A CA 1
ATOM 1843 C C . MET A 1 239 ? -28.525 8.765 -3.209 1.00 27.89 239 MET A C 1
ATOM 1845 O O . MET A 1 239 ? -28.044 8.235 -4.202 1.00 27.89 239 MET A O 1
ATOM 1849 N N . SER A 1 240 ? -28.210 10.007 -2.840 1.00 32.56 240 SER A N 1
ATOM 1850 C CA . SER A 1 240 ? -27.182 10.807 -3.520 1.00 32.56 240 SER A CA 1
ATOM 1851 C C . SER A 1 240 ? -26.259 11.632 -2.608 1.00 32.56 240 SER A C 1
ATOM 1853 O O . SER A 1 240 ? -25.273 12.137 -3.134 1.00 32.56 240 SER A O 1
ATOM 1855 N N . PRO A 1 241 ? -26.441 11.706 -1.268 1.00 25.41 241 PRO A N 1
ATOM 1856 C CA . PRO A 1 241 ? -25.339 12.211 -0.420 1.00 25.41 241 PRO A CA 1
ATOM 1857 C C . PRO A 1 241 ? -24.820 11.281 0.696 1.00 25.41 241 PRO A C 1
ATOM 1859 O O . PRO A 1 241 ? -23.781 11.579 1.270 1.00 25.41 241 PRO A O 1
ATOM 1862 N N . LEU A 1 242 ? -25.477 10.160 1.026 1.00 26.23 242 LEU A N 1
ATOM 1863 C CA . LEU A 1 242 ? -25.158 9.369 2.241 1.00 26.23 242 LEU A CA 1
ATOM 1864 C C . LEU A 1 242 ? -24.288 8.110 2.017 1.00 26.23 242 LEU A C 1
ATOM 1866 O O . LEU A 1 242 ? -23.962 7.415 2.973 1.00 26.23 242 LEU A O 1
ATOM 1870 N N . LEU A 1 243 ? -23.893 7.815 0.775 1.00 28.20 243 LEU A N 1
ATOM 1871 C CA . LEU A 1 243 ? -23.349 6.511 0.347 1.00 28.20 243 LEU A CA 1
ATOM 1872 C C . LEU A 1 243 ? -21.814 6.374 0.322 1.00 28.20 243 LEU A C 1
ATOM 1874 O O . LEU A 1 243 ? -21.308 5.352 -0.125 1.00 28.20 243 LEU A O 1
ATOM 1878 N N . LYS A 1 244 ? -21.046 7.368 0.778 1.00 26.39 244 LYS A N 1
ATOM 1879 C CA . LYS A 1 244 ? -19.576 7.372 0.613 1.00 26.39 244 LYS A CA 1
ATOM 1880 C C . LYS A 1 244 ? -18.771 6.680 1.729 1.00 26.39 244 LYS A C 1
ATOM 1882 O O . LYS A 1 244 ? -17.550 6.700 1.667 1.00 26.39 244 LYS A O 1
ATOM 1887 N N . ALA A 1 245 ? -19.397 6.080 2.743 1.00 27.45 245 ALA A N 1
ATOM 1888 C CA . ALA A 1 245 ? -18.664 5.589 3.912 1.00 27.45 245 ALA A CA 1
ATOM 1889 C C . ALA A 1 245 ? -19.121 4.194 4.354 1.00 27.45 245 ALA A C 1
ATOM 1891 O O . ALA A 1 245 ? -20.095 4.073 5.092 1.00 27.45 245 ALA A O 1
ATOM 1892 N N . ALA A 1 246 ? -18.401 3.164 3.900 1.00 25.20 246 ALA A N 1
ATOM 1893 C CA . ALA A 1 246 ? -17.936 2.015 4.692 1.00 25.20 246 ALA A CA 1
ATOM 1894 C C . ALA A 1 246 ? -17.820 0.760 3.813 1.00 25.20 246 ALA A C 1
ATOM 1896 O O . ALA A 1 246 ? -18.817 0.144 3.450 1.00 25.20 246 ALA A O 1
ATOM 1897 N N . GLY A 1 247 ? -16.584 0.362 3.525 1.00 23.47 247 GLY A N 1
ATOM 1898 C CA . GLY A 1 247 ? -16.239 -0.943 2.979 1.00 23.47 247 GLY A CA 1
ATOM 1899 C C . GLY A 1 247 ? -15.096 -1.567 3.777 1.00 23.47 247 GLY A C 1
ATOM 1900 O O . GLY A 1 247 ? -14.182 -0.865 4.202 1.00 23.47 247 GLY A O 1
ATOM 1901 N N . ASN A 1 248 ? -15.193 -2.886 3.965 1.00 29.42 248 ASN A N 1
ATOM 1902 C CA . ASN A 1 248 ? -14.117 -3.893 3.930 1.00 29.42 248 ASN A CA 1
ATOM 1903 C C . ASN A 1 248 ? -14.000 -4.900 5.081 1.00 29.42 248 ASN A C 1
ATOM 1905 O O . ASN A 1 248 ? -14.134 -4.600 6.266 1.00 29.42 248 ASN A O 1
ATOM 1909 N N . SER A 1 249 ? -13.751 -6.126 4.615 1.00 24.31 249 SER A N 1
ATOM 1910 C CA . SER A 1 249 ? -13.551 -7.436 5.233 1.00 24.31 249 SER A CA 1
ATOM 1911 C C . SER A 1 249 ? -12.123 -7.678 5.729 1.00 24.31 249 SER A C 1
ATOM 1913 O O . SER A 1 249 ? -11.221 -6.874 5.517 1.00 24.31 249 SER A O 1
ATOM 1915 N N . SER A 1 250 ? -11.933 -8.829 6.376 1.00 23.64 250 SER A N 1
ATOM 1916 C CA . SER A 1 250 ? -10.778 -9.230 7.179 1.00 23.64 250 SER A CA 1
ATOM 1917 C C . SER A 1 250 ? -9.792 -10.164 6.447 1.00 23.64 250 SER A C 1
ATOM 1919 O O . SER A 1 250 ? -10.031 -11.352 6.277 1.00 23.64 250 SER A O 1
ATOM 1921 N N . VAL A 1 251 ? -8.657 -9.579 6.066 1.00 22.75 251 VAL A N 1
ATOM 1922 C CA . VAL A 1 251 ? -7.251 -10.056 6.099 1.00 22.75 251 VAL A CA 1
ATOM 1923 C C . VAL A 1 251 ? -6.476 -8.773 6.464 1.00 22.75 251 VAL A C 1
ATOM 1925 O O . VAL A 1 251 ? -6.962 -7.715 6.054 1.00 22.75 251 VAL A O 1
ATOM 1928 N N . PRO A 1 252 ? -5.368 -8.753 7.238 1.00 25.45 252 PRO A N 1
ATOM 1929 C CA . PRO A 1 252 ? -4.663 -7.496 7.494 1.00 25.45 252 PRO A CA 1
ATOM 1930 C C . PRO A 1 252 ? -4.081 -6.966 6.173 1.00 25.45 252 PRO A C 1
ATOM 1932 O O . PRO A 1 252 ? -2.977 -7.303 5.771 1.00 25.45 252 PRO A O 1
ATOM 1935 N N . GLN A 1 253 ? -4.879 -6.191 5.443 1.00 36.81 253 GLN A N 1
ATOM 1936 C CA . GLN A 1 253 ? -4.470 -5.451 4.265 1.00 36.81 253 GLN A CA 1
ATOM 1937 C C . GLN A 1 253 ? -3.843 -4.143 4.743 1.00 36.81 253 GLN A C 1
ATOM 1939 O O . GLN A 1 253 ? -4.392 -3.462 5.617 1.00 36.81 253 GLN A O 1
ATOM 1944 N N . ARG A 1 254 ? -2.703 -3.778 4.144 1.00 49.12 254 ARG A N 1
ATOM 1945 C CA . ARG A 1 254 ? -2.258 -2.380 4.113 1.00 49.12 254 ARG A CA 1
ATOM 1946 C C . ARG A 1 254 ? -3.332 -1.514 3.460 1.00 49.12 254 ARG A C 1
ATOM 1948 O O . ARG A 1 254 ? -4.250 -2.014 2.808 1.00 49.12 254 ARG A O 1
ATOM 1955 N N . CYS A 1 255 ? -3.251 -0.213 3.698 1.00 41.38 255 CYS A N 1
ATOM 1956 C CA . CYS A 1 255 ? -4.413 0.650 3.534 1.00 41.38 255 CYS A CA 1
ATOM 1957 C C . CYS A 1 255 ? -4.835 0.686 2.069 1.00 41.38 255 CYS A C 1
ATOM 1959 O O . CYS A 1 255 ? -3.972 0.819 1.204 1.00 41.38 255 CYS A O 1
ATOM 1961 N N . PRO A 1 256 ? -6.134 0.487 1.778 1.00 36.66 256 PRO A N 1
ATOM 1962 C CA . PRO A 1 256 ? -6.579 0.279 0.413 1.00 36.66 256 PRO A CA 1
ATOM 1963 C C . PRO A 1 256 ? -6.189 1.474 -0.460 1.00 36.66 256 PRO A C 1
ATOM 1965 O O . PRO A 1 256 ? -6.395 2.630 -0.087 1.00 36.66 256 PRO A O 1
ATOM 1968 N N . SER A 1 257 ? -5.619 1.188 -1.629 1.00 36.78 257 SER A N 1
ATOM 1969 C CA . SER A 1 257 ? -5.479 2.154 -2.714 1.00 36.78 257 SER A CA 1
ATOM 1970 C C . SER A 1 257 ? -6.853 2.406 -3.367 1.00 36.78 257 SER A C 1
ATOM 1972 O O . SER A 1 257 ? -7.705 1.514 -3.386 1.00 36.78 257 SER A O 1
ATOM 1974 N N . PRO A 1 258 ? -7.119 3.628 -3.864 1.00 32.69 258 PRO A N 1
ATOM 1975 C CA . PRO A 1 258 ? -8.455 4.033 -4.286 1.00 32.69 258 PRO A CA 1
ATOM 1976 C C . PRO A 1 258 ? -8.835 3.418 -5.647 1.00 32.69 258 PRO A C 1
ATOM 1978 O O . PRO A 1 258 ? -7.953 3.170 -6.471 1.00 32.69 258 PRO A O 1
ATOM 1981 N N . PRO A 1 259 ? -10.140 3.223 -5.930 1.00 29.17 259 PRO A N 1
ATOM 1982 C CA . PRO A 1 259 ? -10.612 2.693 -7.208 1.00 29.17 259 PRO A CA 1
ATOM 1983 C C . PRO A 1 259 ? -10.513 3.709 -8.364 1.00 29.17 259 PRO A C 1
ATOM 1985 O O . PRO A 1 259 ? -10.647 4.923 -8.172 1.00 29.17 259 PRO A O 1
ATOM 1988 N N . GLU A 1 260 ? -10.300 3.154 -9.563 1.00 31.64 260 GLU A N 1
ATOM 1989 C CA . GLU A 1 260 ? -9.936 3.776 -10.847 1.00 31.64 260 GLU A CA 1
ATOM 1990 C C . GLU A 1 260 ? -10.912 4.823 -11.421 1.00 31.64 260 GLU A C 1
ATOM 1992 O O . GLU A 1 260 ? -12.108 4.855 -11.127 1.00 31.64 260 GLU A O 1
ATOM 1997 N N . ARG A 1 261 ? -10.384 5.647 -12.342 1.00 28.91 261 ARG A N 1
ATOM 1998 C CA . ARG A 1 261 ? -11.137 6.559 -13.217 1.00 28.91 261 ARG A CA 1
ATOM 1999 C C . ARG A 1 261 ? -11.131 6.011 -14.656 1.00 28.91 261 ARG A C 1
ATOM 2001 O O . ARG A 1 261 ? -10.061 5.763 -15.202 1.00 28.91 261 ARG A O 1
ATOM 2008 N N . LYS A 1 262 ? -12.305 5.899 -15.294 1.00 25.22 262 LYS A N 1
ATOM 2009 C CA . LYS A 1 262 ? -12.435 5.776 -16.761 1.00 25.22 262 LYS A CA 1
ATOM 2010 C C . LYS A 1 262 ? -12.304 7.165 -17.397 1.00 25.22 262 LYS A C 1
ATOM 2012 O O . LYS A 1 262 ? -12.879 8.128 -16.897 1.00 25.22 262 LYS A O 1
ATOM 2017 N N . SER A 1 263 ? -11.510 7.276 -18.457 1.00 26.62 263 SER A N 1
ATOM 2018 C CA . SER A 1 263 ? -11.240 8.522 -19.180 1.00 26.62 263 SER A CA 1
ATOM 2019 C C . SER A 1 263 ? -12.382 8.888 -20.132 1.00 26.62 263 SER A C 1
ATOM 2021 O O . SER A 1 263 ? -12.680 8.098 -21.024 1.00 26.62 263 SER A O 1
ATOM 2023 N N . GLU A 1 264 ? -12.930 10.098 -20.019 1.00 27.06 264 GLU A N 1
ATOM 2024 C CA . GLU A 1 264 ? -13.683 10.751 -21.098 1.00 27.06 264 GLU A CA 1
ATOM 2025 C C . GLU A 1 264 ? -13.212 12.200 -21.316 1.00 27.06 264 GLU A C 1
ATOM 2027 O O . GLU A 1 264 ? -12.592 12.821 -20.453 1.00 27.06 264 GLU A O 1
ATOM 2032 N N . MET A 1 265 ? -13.444 12.647 -22.549 1.00 26.28 265 MET A N 1
ATOM 2033 C CA . MET A 1 265 ? -12.757 13.668 -23.343 1.00 26.28 265 MET A CA 1
ATOM 2034 C C . MET A 1 265 ? -12.900 15.140 -22.913 1.00 26.28 265 MET A C 1
ATOM 2036 O O . MET A 1 265 ? -13.883 15.572 -22.323 1.00 26.28 265 MET A O 1
ATOM 2040 N N . SER A 1 266 ? -11.880 15.892 -23.335 1.00 26.69 266 SER A N 1
ATOM 2041 C CA . SER A 1 266 ? -11.608 17.336 -23.278 1.00 26.69 266 SER A CA 1
ATOM 2042 C C . SER A 1 266 ? -12.675 18.271 -23.872 1.00 26.69 266 SER A C 1
ATOM 2044 O O . SER A 1 266 ? -13.357 17.858 -24.803 1.00 26.69 266 SER A O 1
ATOM 2046 N N . ILE A 1 267 ? -12.686 19.554 -23.437 1.00 26.20 267 ILE A N 1
ATOM 2047 C CA . ILE A 1 267 ? -12.937 20.814 -24.212 1.00 26.20 267 ILE A CA 1
ATOM 2048 C C . ILE A 1 267 ? -12.737 22.069 -23.288 1.00 26.20 267 ILE A C 1
ATOM 2050 O O . ILE A 1 267 ? -12.730 21.894 -22.071 1.00 26.20 267 ILE A O 1
ATOM 2054 N N . PRO A 1 268 ? -12.426 23.294 -23.803 1.00 31.05 268 PRO A N 1
ATOM 2055 C CA . PRO A 1 268 ? -11.297 24.110 -23.317 1.00 31.05 268 PRO A CA 1
ATOM 2056 C C . PRO A 1 268 ? -11.595 25.331 -22.409 1.00 31.05 268 PRO A C 1
ATOM 2058 O O . PRO A 1 268 ? -12.729 25.696 -22.121 1.00 31.05 268 PRO A O 1
ATOM 2061 N N . ARG A 1 269 ? -10.477 25.938 -21.973 1.00 29.73 269 ARG A N 1
ATOM 2062 C CA . ARG A 1 269 ? -10.251 27.040 -21.014 1.00 29.73 269 ARG A CA 1
ATOM 2063 C C . ARG A 1 269 ? -10.722 28.434 -21.478 1.00 29.73 269 ARG A C 1
ATOM 2065 O O . ARG A 1 269 ? -10.583 28.765 -22.651 1.00 29.73 269 ARG A O 1
ATOM 2072 N N . LEU A 1 270 ? -11.068 29.292 -20.507 1.00 25.34 270 LEU A N 1
ATOM 2073 C CA . LEU A 1 270 ? -11.008 30.765 -20.593 1.00 25.34 270 LEU A CA 1
ATOM 2074 C C . LEU A 1 270 ? -10.147 31.342 -19.439 1.00 25.34 270 LEU A C 1
ATOM 2076 O O . LEU A 1 270 ? -10.044 30.689 -18.398 1.00 25.34 270 LEU A O 1
ATOM 2080 N N . PRO A 1 271 ? -9.512 32.523 -19.595 1.00 30.89 271 PRO A N 1
ATOM 2081 C CA . PRO A 1 271 ? -8.500 33.023 -18.665 1.00 30.89 271 PRO A CA 1
ATOM 2082 C C . PRO A 1 271 ? -9.111 33.882 -17.546 1.00 30.89 271 PRO A C 1
ATOM 2084 O O . PRO A 1 271 ? -10.018 34.674 -17.791 1.00 30.89 271 PRO A O 1
ATOM 2087 N N . ILE A 1 272 ? -8.573 33.776 -16.328 1.00 31.55 272 ILE A N 1
ATOM 2088 C CA . ILE A 1 272 ? -8.848 34.718 -15.233 1.00 31.55 272 ILE A CA 1
ATOM 2089 C C . ILE A 1 272 ? -7.609 35.586 -15.023 1.00 31.55 272 ILE A C 1
ATOM 2091 O O . ILE A 1 272 ? -6.490 35.088 -14.895 1.00 31.55 272 ILE A O 1
ATOM 2095 N N . ALA A 1 273 ? -7.844 36.896 -15.045 1.00 28.28 273 ALA A N 1
ATOM 2096 C CA . ALA A 1 273 ? -6.863 37.952 -14.889 1.00 28.28 273 ALA A CA 1
ATOM 2097 C C . ALA A 1 273 ? -6.316 38.039 -13.455 1.00 28.28 273 ALA A C 1
ATOM 2099 O O . ALA A 1 273 ? -7.015 37.808 -12.470 1.00 28.28 273 ALA A O 1
ATOM 2100 N N . VAL A 1 274 ? -5.042 38.413 -13.383 1.00 30.56 274 VAL A N 1
ATOM 2101 C CA . VAL A 1 274 ? -4.253 38.671 -12.178 1.00 30.56 274 VAL A CA 1
ATOM 2102 C C . VAL A 1 274 ? -4.715 39.968 -11.510 1.00 30.56 274 VAL A C 1
ATOM 2104 O O . VAL A 1 274 ? -4.769 41.006 -12.166 1.00 30.56 274 VAL A O 1
ATOM 2107 N N . VAL A 1 275 ? -4.952 39.938 -10.195 1.00 29.02 275 VAL A N 1
ATOM 2108 C CA . VAL A 1 275 ? -4.961 41.143 -9.350 1.00 29.02 275 VAL A CA 1
ATOM 2109 C C . VAL A 1 275 ? -3.961 40.938 -8.219 1.00 29.02 275 VAL A C 1
ATOM 2111 O O . VAL A 1 275 ? -4.139 40.092 -7.347 1.00 29.02 275 VAL A O 1
ATOM 2114 N N . ALA A 1 276 ? -2.879 41.710 -8.279 1.00 29.22 276 ALA A N 1
ATOM 2115 C CA . ALA A 1 276 ? -1.893 41.851 -7.223 1.00 29.22 276 ALA A CA 1
ATOM 2116 C C . ALA A 1 276 ? -2.352 42.936 -6.238 1.00 29.22 276 ALA A C 1
ATOM 2118 O O . ALA A 1 276 ? -2.696 44.039 -6.661 1.00 29.22 276 ALA A O 1
ATOM 2119 N N . CYS A 1 277 ? -2.281 42.660 -4.936 1.00 27.41 277 CYS A N 1
ATOM 2120 C CA . CYS A 1 277 ? -2.335 43.696 -3.907 1.00 27.41 277 CYS A CA 1
ATOM 2121 C C . CYS A 1 277 ? -1.115 43.584 -2.989 1.00 27.41 277 CYS A C 1
ATOM 2123 O O . CYS A 1 277 ? -0.967 42.627 -2.231 1.00 27.41 277 CYS A O 1
ATOM 2125 N N . LEU A 1 278 ? -0.251 44.600 -3.089 1.00 30.20 278 LEU A N 1
ATOM 2126 C CA . LEU A 1 278 ? 0.744 44.985 -2.093 1.00 30.20 278 LEU A CA 1
ATOM 2127 C C . LEU A 1 278 ? 0.056 45.335 -0.764 1.00 30.20 278 LEU A C 1
ATOM 2129 O O . LEU A 1 278 ? -0.942 46.053 -0.762 1.00 30.20 278 LEU A O 1
ATOM 2133 N N . ALA A 1 279 ? 0.672 44.963 0.359 1.00 32.41 279 ALA A N 1
ATOM 2134 C CA . ALA A 1 279 ? 0.482 45.660 1.628 1.00 32.41 279 ALA A CA 1
ATOM 2135 C C . ALA A 1 279 ? 1.810 45.725 2.395 1.00 32.41 279 ALA A C 1
ATOM 2137 O O . ALA A 1 279 ? 2.601 44.785 2.401 1.00 32.41 279 ALA A O 1
ATOM 2138 N N . MET A 1 280 ? 2.044 46.910 2.949 1.00 33.00 280 MET A N 1
ATOM 2139 C CA . MET A 1 280 ? 3.320 47.510 3.316 1.00 33.00 280 MET A CA 1
ATOM 2140 C C . MET A 1 280 ? 3.919 46.990 4.626 1.00 33.00 280 MET A C 1
ATOM 2142 O O . MET A 1 280 ? 3.214 46.635 5.567 1.00 33.00 280 MET A O 1
ATOM 2146 N N . ALA A 1 281 ? 5.249 47.049 4.684 1.00 33.72 281 ALA A N 1
ATOM 2147 C CA . ALA A 1 281 ? 6.036 46.947 5.900 1.00 33.72 281 ALA A CA 1
ATOM 2148 C C . ALA A 1 281 ? 5.878 48.214 6.757 1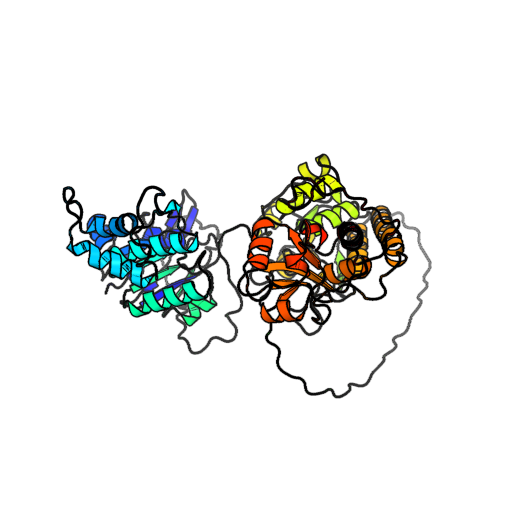.00 33.72 281 ALA A C 1
ATOM 2150 O O . ALA A 1 281 ? 6.033 49.327 6.259 1.00 33.72 281 ALA A O 1
ATOM 2151 N N . LEU A 1 282 ? 5.649 48.032 8.057 1.00 34.38 282 LEU A N 1
ATOM 2152 C CA . LEU A 1 282 ? 5.900 49.050 9.072 1.00 34.38 282 LEU A CA 1
ATOM 2153 C C . LEU A 1 282 ? 6.921 48.489 10.059 1.00 34.38 282 LEU A C 1
ATOM 2155 O O . LEU A 1 282 ? 6.645 47.562 10.817 1.00 34.38 282 LEU A O 1
ATOM 2159 N N . ALA A 1 283 ? 8.124 49.056 9.998 1.00 38.22 283 ALA A N 1
ATOM 2160 C CA . ALA A 1 283 ? 9.149 48.912 11.012 1.00 38.22 283 ALA A CA 1
ATOM 2161 C C . ALA A 1 283 ? 8.769 49.786 12.215 1.00 38.22 283 ALA A C 1
ATOM 2163 O O . ALA A 1 283 ? 8.596 50.995 12.076 1.00 38.22 283 ALA A O 1
ATOM 2164 N N . GLY A 1 284 ? 8.648 49.170 13.389 1.00 28.91 284 GLY A N 1
ATOM 2165 C CA . GLY A 1 284 ? 8.535 49.861 14.668 1.00 28.91 284 GLY A CA 1
ATOM 2166 C C . GLY A 1 284 ? 9.706 49.465 15.556 1.00 28.91 284 GLY A C 1
ATOM 2167 O O . GLY A 1 284 ? 9.758 48.339 16.042 1.00 28.91 284 GLY A O 1
ATOM 2168 N N . CYS A 1 285 ? 10.648 50.384 15.756 1.00 37.66 285 CYS A N 1
ATOM 2169 C CA . CYS A 1 285 ? 11.639 50.295 16.822 1.00 37.66 285 CYS A CA 1
ATOM 2170 C C . CYS A 1 285 ? 11.020 50.826 18.121 1.00 37.66 285 CYS A C 1
ATOM 2172 O O . CYS A 1 285 ? 10.513 51.946 18.138 1.00 37.66 285 CYS A O 1
ATOM 2174 N N . SER A 1 286 ? 11.155 50.092 19.226 1.00 32.56 286 SER A N 1
ATOM 2175 C CA . SER A 1 286 ? 11.104 50.688 20.564 1.00 32.56 286 SER A CA 1
ATOM 2176 C C . SER A 1 286 ? 12.129 50.033 21.485 1.00 32.56 286 SER A C 1
ATOM 2178 O O . SER A 1 286 ? 12.128 48.818 21.675 1.00 32.56 286 SER A O 1
ATOM 2180 N N . ASN A 1 287 ? 12.994 50.873 22.048 1.00 38.81 287 ASN A N 1
ATOM 2181 C CA . ASN A 1 287 ? 13.963 50.557 23.089 1.00 38.81 287 ASN A CA 1
ATOM 2182 C C . ASN A 1 287 ? 13.287 50.362 24.454 1.00 38.81 287 ASN A C 1
ATOM 2184 O O . ASN A 1 287 ? 12.378 51.111 24.801 1.00 38.81 287 ASN A O 1
ATOM 2188 N N . GLY A 1 288 ? 13.884 49.494 25.276 1.00 31.36 288 GLY A N 1
ATOM 2189 C CA . GLY A 1 288 ? 13.966 49.697 26.724 1.00 31.36 288 GLY A CA 1
ATOM 2190 C C . GLY A 1 288 ? 13.194 48.708 27.596 1.00 31.36 288 GLY A C 1
ATOM 2191 O O . GLY A 1 288 ? 12.001 48.862 27.818 1.00 31.36 288 GLY A O 1
ATOM 2192 N N . SER A 1 289 ? 13.913 47.753 28.189 1.00 27.47 289 SER A N 1
ATOM 2193 C CA . SER A 1 289 ? 14.064 47.601 29.650 1.00 27.47 289 SER A CA 1
ATOM 2194 C C . SER A 1 289 ? 14.380 46.153 30.026 1.00 27.47 289 SER A C 1
ATOM 2196 O O . SER A 1 289 ? 13.694 45.198 29.674 1.00 27.47 289 SER A O 1
ATOM 2198 N N . THR A 1 290 ? 15.473 46.002 30.762 1.00 36.69 290 THR A N 1
ATOM 2199 C CA . THR A 1 290 ? 15.838 44.797 31.495 1.00 36.69 290 THR A CA 1
ATOM 2200 C C . THR A 1 290 ? 14.824 44.545 32.606 1.00 36.69 290 THR A C 1
ATOM 2202 O O . THR A 1 290 ? 14.799 45.284 33.589 1.00 36.69 290 THR A O 1
ATOM 2205 N N . SER A 1 291 ? 14.058 43.461 32.497 1.00 28.92 291 SER A N 1
ATOM 2206 C CA . SER A 1 291 ? 13.485 42.783 33.657 1.00 28.92 291 SER A CA 1
ATOM 2207 C C . SER A 1 291 ? 13.929 41.321 33.630 1.00 28.92 291 SER A C 1
ATOM 2209 O O . SER A 1 291 ? 13.757 40.606 32.646 1.00 28.92 291 SER A O 1
ATOM 2211 N N . LYS A 1 292 ? 14.606 40.908 34.706 1.00 40.97 292 LYS A N 1
ATOM 2212 C CA . LYS A 1 292 ? 14.841 39.502 35.030 1.00 40.97 292 LYS A CA 1
ATOM 2213 C C . LYS A 1 292 ? 13.489 38.917 35.430 1.00 40.97 292 LYS A C 1
ATOM 2215 O O . LYS A 1 292 ? 13.039 39.150 36.547 1.00 40.97 292 LYS A O 1
ATOM 2220 N N . GLY A 1 293 ? 12.861 38.199 34.511 1.00 30.47 293 GLY A N 1
ATOM 2221 C CA . GLY A 1 293 ? 11.806 37.240 34.801 1.00 30.47 293 GLY A CA 1
ATOM 2222 C C . GLY A 1 293 ? 12.310 35.865 34.390 1.00 30.47 293 GLY A C 1
ATOM 2223 O O . GLY A 1 293 ? 12.765 35.693 33.260 1.00 30.47 293 GLY A O 1
ATOM 2224 N N . ASP A 1 294 ? 12.281 34.913 35.318 1.00 39.59 294 ASP A N 1
ATOM 2225 C CA . ASP A 1 294 ? 12.394 33.488 35.018 1.00 39.59 294 ASP A CA 1
ATOM 2226 C C . ASP A 1 294 ? 11.180 33.069 34.174 1.00 39.59 294 ASP A C 1
ATOM 2228 O O . ASP A 1 294 ? 10.218 32.488 34.673 1.00 39.59 294 ASP A O 1
ATOM 2232 N N . ASP A 1 295 ? 11.211 33.378 32.879 1.00 33.47 295 ASP A N 1
ATOM 2233 C CA . ASP A 1 295 ? 10.303 32.776 31.917 1.00 33.47 295 ASP A CA 1
ATOM 2234 C C . ASP A 1 295 ? 10.816 31.366 31.639 1.00 33.47 295 ASP A C 1
ATOM 2236 O O . ASP A 1 295 ? 11.756 31.136 30.867 1.00 33.47 295 ASP A O 1
ATOM 2240 N N . ALA A 1 296 ? 10.190 30.396 32.305 1.00 39.06 296 ALA A N 1
ATOM 2241 C CA . ALA A 1 296 ? 10.197 29.012 31.873 1.00 39.06 296 ALA A CA 1
ATOM 2242 C C . ALA A 1 296 ? 9.924 29.005 30.364 1.00 39.06 296 ALA A C 1
ATOM 2244 O O . ALA A 1 296 ? 8.816 29.332 29.947 1.00 39.06 296 ALA A O 1
ATOM 2245 N N . LYS A 1 297 ? 10.952 28.701 29.554 1.00 39.22 297 LYS A N 1
ATOM 2246 C CA . LYS A 1 297 ? 10.864 28.671 28.088 1.00 39.22 297 LYS A CA 1
ATOM 2247 C C . LYS A 1 297 ? 9.588 27.937 27.687 1.00 39.22 297 LYS A C 1
ATOM 2249 O O . LYS A 1 297 ? 9.546 26.706 27.759 1.00 39.22 297 LYS A O 1
ATOM 2254 N N . SER A 1 298 ? 8.582 28.693 27.246 1.00 44.06 298 SER A N 1
ATOM 2255 C CA . SER A 1 298 ? 7.443 28.150 26.519 1.00 44.06 298 SER A CA 1
ATOM 2256 C C . SER A 1 298 ? 8.010 27.211 25.458 1.00 44.06 298 SER A C 1
ATOM 2258 O O . SER A 1 298 ? 8.968 27.600 24.776 1.00 44.06 298 SER A O 1
ATOM 2260 N N . PRO A 1 299 ? 7.533 25.957 25.362 1.00 54.47 299 PRO A N 1
ATOM 2261 C CA . PRO A 1 299 ? 8.060 25.031 24.377 1.00 54.47 299 PRO A CA 1
ATOM 2262 C C . PRO A 1 299 ? 7.949 25.705 23.011 1.00 54.47 299 PRO A C 1
ATOM 2264 O O . PRO A 1 299 ? 6.862 26.090 22.596 1.00 54.47 299 PRO A O 1
ATOM 2267 N N . SER A 1 300 ? 9.093 25.938 22.368 1.00 73.50 300 SER A N 1
ATOM 2268 C CA . SER A 1 300 ? 9.149 26.686 21.117 1.00 73.50 300 SER A CA 1
ATOM 2269 C C . SER A 1 300 ? 8.283 25.974 20.083 1.00 73.50 300 SER A C 1
ATOM 2271 O O . SER A 1 300 ? 8.560 24.816 19.746 1.00 73.50 300 SER A O 1
ATOM 2273 N N . GLU A 1 301 ? 7.239 26.655 19.618 1.00 90.88 301 GLU A N 1
ATOM 2274 C CA . GLU A 1 301 ? 6.366 26.164 18.559 1.00 90.88 301 GLU A CA 1
ATOM 2275 C C . GLU A 1 301 ? 7.186 25.787 17.322 1.00 90.88 301 GLU A C 1
ATOM 2277 O O . GLU A 1 301 ? 8.193 26.421 16.990 1.00 90.88 301 GLU A O 1
ATOM 2282 N N . VAL A 1 302 ? 6.748 24.750 16.613 1.00 95.44 302 VAL A N 1
ATOM 2283 C CA . VAL A 1 302 ? 7.390 24.304 15.378 1.00 95.44 302 VAL A CA 1
ATOM 2284 C C . VAL A 1 302 ? 6.455 24.589 14.214 1.00 95.44 302 VAL A C 1
ATOM 2286 O O . VAL A 1 302 ? 5.443 23.918 14.047 1.00 95.44 302 VAL A O 1
ATOM 2289 N N . ALA A 1 303 ? 6.803 25.571 13.386 1.00 95.06 303 ALA A N 1
ATOM 2290 C CA . ALA A 1 303 ? 6.070 25.881 12.160 1.00 95.06 303 ALA A CA 1
ATOM 2291 C C . ALA A 1 303 ? 6.696 25.179 10.941 1.00 95.06 303 ALA A C 1
ATOM 2293 O O . ALA A 1 303 ? 7.910 25.271 10.711 1.00 95.06 303 ALA A O 1
ATOM 2294 N N . LEU A 1 304 ? 5.867 24.503 10.145 1.00 96.06 304 LEU A N 1
ATOM 2295 C CA . LEU A 1 304 ? 6.242 23.744 8.947 1.00 96.06 304 LEU A CA 1
ATOM 2296 C C . LEU A 1 304 ? 5.274 24.051 7.799 1.00 96.06 304 LEU A C 1
ATOM 2298 O O . LEU A 1 304 ? 4.150 24.489 8.032 1.00 96.06 304 LEU A O 1
ATOM 2302 N N . THR A 1 305 ? 5.685 23.761 6.567 1.00 95.81 305 THR A N 1
ATOM 2303 C CA . THR A 1 305 ? 4.757 23.669 5.432 1.00 95.81 305 THR A CA 1
ATOM 2304 C C . THR A 1 305 ? 4.512 22.194 5.133 1.00 95.81 305 THR A C 1
ATOM 2306 O O . THR A 1 305 ? 5.462 21.462 4.851 1.00 95.81 305 THR A O 1
ATOM 2309 N N . ASN A 1 306 ? 3.257 21.750 5.187 1.00 95.31 306 ASN A N 1
ATOM 2310 C CA . ASN A 1 306 ? 2.862 20.373 4.901 1.00 95.31 306 ASN A CA 1
ATOM 2311 C C . ASN A 1 306 ? 1.632 20.353 3.979 1.00 95.31 306 ASN A C 1
ATOM 2313 O O . ASN A 1 306 ? 0.633 21.014 4.252 1.00 95.31 306 ASN A O 1
ATOM 2317 N N . CYS A 1 307 ? 1.739 19.658 2.842 1.00 92.38 307 CYS A N 1
ATOM 2318 C CA . CYS A 1 307 ? 0.753 19.695 1.752 1.00 92.38 307 CYS A CA 1
ATOM 2319 C C . CYS A 1 307 ? 0.347 21.115 1.305 1.00 92.38 307 CYS A C 1
ATOM 2321 O O . CYS A 1 307 ? -0.823 21.376 1.051 1.00 92.38 307 CYS A O 1
ATOM 2323 N N . GLY A 1 308 ? 1.307 22.046 1.243 1.00 88.75 308 GLY A N 1
ATOM 2324 C CA . GLY A 1 308 ? 1.066 23.444 0.854 1.00 88.75 308 GLY A CA 1
ATOM 2325 C C . GLY A 1 308 ? 0.504 24.338 1.966 1.00 88.75 308 GLY A C 1
ATOM 2326 O O . GLY A 1 308 ? 0.510 25.557 1.821 1.00 88.75 308 GLY A O 1
ATOM 2327 N N . ASN A 1 309 ? 0.103 23.766 3.103 1.00 91.00 309 ASN A N 1
ATOM 2328 C CA . ASN A 1 309 ? -0.449 24.510 4.231 1.00 91.00 309 ASN A CA 1
ATOM 2329 C C . ASN A 1 309 ? 0.624 24.800 5.281 1.00 91.00 309 ASN A C 1
ATOM 2331 O O . ASN A 1 309 ? 1.457 23.943 5.582 1.00 91.00 309 ASN A O 1
ATOM 2335 N N . LYS A 1 310 ? 0.583 25.996 5.878 1.00 94.12 310 LYS A N 1
ATOM 2336 C CA . LYS A 1 310 ? 1.362 26.290 7.086 1.00 94.12 310 LYS A CA 1
ATOM 2337 C C . LYS A 1 310 ? 0.714 25.572 8.268 1.00 94.12 310 LYS A C 1
ATOM 2339 O O . LYS A 1 310 ? -0.447 25.823 8.571 1.00 94.12 310 LYS A O 1
ATOM 2344 N N . VAL A 1 311 ? 1.469 24.700 8.922 1.00 94.56 311 VAL A N 1
ATOM 2345 C CA . VAL A 1 311 ? 1.036 23.939 10.097 1.00 94.56 311 VAL A CA 1
ATOM 2346 C C . VAL A 1 311 ? 1.952 24.292 11.260 1.00 94.56 311 VAL A C 1
ATOM 2348 O O . VAL A 1 311 ? 3.176 24.209 11.133 1.00 94.56 311 VAL A O 1
ATOM 2351 N N . THR A 1 312 ? 1.359 24.674 12.388 1.00 94.69 312 THR A N 1
ATOM 2352 C CA . THR A 1 312 ? 2.084 24.993 13.621 1.00 94.69 312 THR A CA 1
ATOM 2353 C C . THR A 1 312 ? 1.824 23.910 14.653 1.00 94.69 312 THR A C 1
ATOM 2355 O O . THR A 1 312 ? 0.679 23.629 14.995 1.00 94.69 312 THR A O 1
ATOM 2358 N N . TYR A 1 313 ? 2.898 23.313 15.156 1.00 95.12 313 TYR A N 1
ATOM 2359 C CA . TYR A 1 313 ? 2.860 22.345 16.240 1.00 95.12 313 TYR A CA 1
ATOM 2360 C C . TYR A 1 313 ? 3.227 23.057 17.545 1.00 95.12 313 TYR A C 1
ATOM 2362 O O . TYR A 1 313 ? 4.218 23.791 17.571 1.00 95.12 313 TYR A O 1
ATOM 2370 N N . PRO A 1 314 ? 2.496 22.820 18.647 1.00 91.81 314 PRO A N 1
ATOM 2371 C CA . PRO A 1 314 ? 2.669 23.576 19.892 1.00 91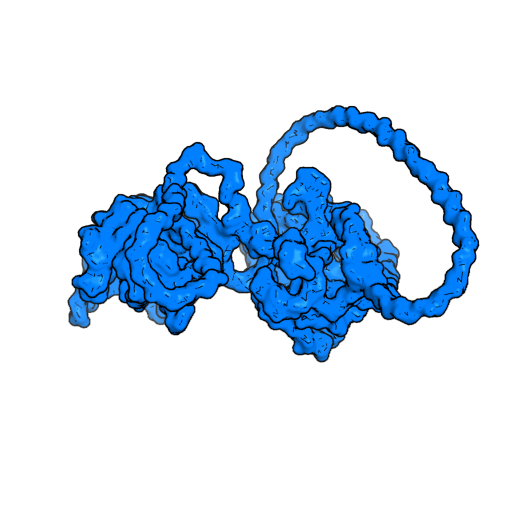.81 314 PRO A CA 1
ATOM 2372 C C . PRO A 1 314 ? 4.021 23.329 20.578 1.00 91.81 314 PRO A C 1
ATOM 2374 O O . PRO A 1 314 ? 4.425 24.075 21.460 1.00 91.81 314 PRO A O 1
ATOM 2377 N N . LYS A 1 315 ? 4.712 22.244 20.218 1.00 93.12 315 LYS A N 1
ATOM 2378 C CA . LYS A 1 315 ? 6.019 21.859 20.751 1.00 93.12 315 LYS A CA 1
ATOM 2379 C C . LYS A 1 315 ? 6.714 20.915 19.775 1.00 93.12 315 LYS A C 1
ATOM 2381 O O . LYS A 1 315 ? 6.056 20.273 18.955 1.00 93.12 315 LYS A O 1
ATOM 2386 N N . VAL A 1 316 ? 8.026 20.758 19.937 1.00 95.62 316 VAL A N 1
ATOM 2387 C CA . VAL A 1 316 ? 8.782 19.662 19.311 1.00 95.62 316 VAL A CA 1
ATOM 2388 C C . VAL A 1 316 ? 8.128 18.326 19.670 1.00 95.62 316 VAL A C 1
ATOM 2390 O O . VAL A 1 316 ? 7.903 18.037 20.850 1.00 95.62 316 VAL A O 1
ATOM 2393 N N . ALA A 1 317 ? 7.827 17.512 18.661 1.00 96.62 317 ALA A N 1
ATOM 2394 C CA . ALA A 1 317 ? 7.158 16.234 18.846 1.00 96.62 317 ALA A CA 1
ATOM 2395 C C . ALA A 1 317 ? 8.040 15.278 19.661 1.00 96.62 317 ALA A C 1
ATOM 2397 O O . ALA A 1 317 ? 9.214 15.063 19.346 1.00 96.62 317 ALA A O 1
ATOM 2398 N N . ARG A 1 318 ? 7.473 14.695 20.723 1.00 97.00 318 ARG A N 1
ATOM 2399 C CA . ARG A 1 318 ? 8.171 13.732 21.589 1.00 97.00 318 ARG A CA 1
ATOM 2400 C C . ARG A 1 318 ? 7.628 12.317 21.450 1.00 97.00 318 ARG A C 1
ATOM 2402 O O . ARG A 1 318 ? 8.340 11.380 21.795 1.00 97.00 318 ARG A O 1
ATOM 2409 N N . ARG A 1 319 ? 6.394 12.169 20.962 1.00 97.94 319 ARG A N 1
ATOM 2410 C CA . ARG A 1 319 ? 5.716 10.883 20.779 1.00 97.94 319 ARG A CA 1
ATOM 2411 C C . ARG A 1 319 ? 5.064 10.816 19.401 1.00 97.94 319 ARG A C 1
ATOM 2413 O O . ARG A 1 319 ? 4.011 11.410 19.182 1.00 97.94 319 ARG A O 1
ATOM 2420 N N . LEU A 1 320 ? 5.690 10.095 18.484 1.00 98.62 320 LEU A N 1
ATOM 2421 C CA . LEU A 1 320 ? 5.195 9.828 17.143 1.00 98.62 320 LEU A CA 1
ATOM 2422 C C . LEU A 1 320 ? 4.473 8.486 17.105 1.00 98.62 320 LEU A C 1
ATOM 2424 O O . LEU A 1 320 ? 4.975 7.489 17.629 1.00 98.62 320 LEU A O 1
ATOM 2428 N N . TYR A 1 321 ? 3.333 8.462 16.430 1.00 98.56 321 TYR A N 1
ATOM 2429 C CA . TYR A 1 321 ? 2.765 7.238 15.884 1.00 98.56 321 TYR A CA 1
ATOM 2430 C C . TYR A 1 321 ? 3.060 7.219 14.387 1.00 98.56 321 TYR A C 1
ATOM 2432 O O . TYR A 1 321 ? 2.627 8.131 13.684 1.00 98.56 321 TYR A O 1
ATOM 2440 N N . VAL A 1 322 ? 3.801 6.227 13.896 1.00 98.50 322 VAL A N 1
ATOM 2441 C CA . VAL A 1 322 ? 4.267 6.195 12.499 1.00 98.50 322 VAL A CA 1
ATOM 2442 C C . VAL A 1 322 ? 3.679 4.989 11.776 1.00 98.50 322 VAL A C 1
ATOM 2444 O O . VAL A 1 322 ? 3.870 3.854 12.204 1.00 98.50 322 VAL A O 1
ATOM 2447 N N . ASN A 1 323 ? 2.944 5.220 10.693 1.00 95.75 323 ASN A N 1
ATOM 2448 C CA . ASN A 1 323 ? 2.399 4.136 9.878 1.00 95.75 323 ASN A CA 1
ATOM 2449 C C . ASN A 1 323 ? 3.296 3.843 8.679 1.00 95.75 323 ASN A C 1
ATOM 2451 O O . ASN A 1 323 ? 3.703 4.782 8.017 1.00 95.75 323 ASN A O 1
ATOM 2455 N N . ASP A 1 324 ? 3.451 2.567 8.332 1.00 92.50 324 ASP A N 1
ATOM 2456 C CA . ASP A 1 324 ? 4.045 2.089 7.077 1.00 92.50 324 ASP A CA 1
ATOM 2457 C C . ASP A 1 324 ? 5.579 2.115 7.029 1.00 92.50 324 ASP A C 1
ATOM 2459 O O . ASP A 1 324 ? 6.235 3.042 7.512 1.00 92.50 324 ASP A O 1
ATOM 2463 N N . GLY A 1 325 ? 6.170 1.081 6.423 1.00 94.56 325 GLY A N 1
ATOM 2464 C CA . GLY A 1 325 ? 7.618 0.855 6.441 1.00 94.56 325 GLY A CA 1
ATOM 2465 C C . GLY A 1 325 ? 8.448 2.006 5.864 1.00 94.56 325 GLY A C 1
ATOM 2466 O O . GLY A 1 325 ? 9.492 2.357 6.416 1.00 94.56 325 GLY A O 1
ATOM 2467 N N . ASN A 1 326 ? 7.972 2.665 4.806 1.00 96.12 326 ASN A N 1
ATOM 2468 C CA . ASN A 1 326 ? 8.642 3.826 4.213 1.00 96.12 326 ASN A CA 1
ATOM 2469 C C . ASN A 1 326 ? 8.623 5.060 5.121 1.00 96.12 326 ASN A C 1
ATOM 2471 O O . ASN A 1 326 ? 9.621 5.779 5.197 1.00 96.12 326 ASN A O 1
ATOM 2475 N N . ILE A 1 327 ? 7.527 5.299 5.845 1.00 98.31 327 ILE A N 1
ATOM 2476 C CA . ILE A 1 327 ? 7.420 6.436 6.766 1.00 98.31 327 ILE A CA 1
ATOM 2477 C C . ILE A 1 327 ? 8.203 6.146 8.053 1.00 98.31 327 ILE A C 1
ATOM 2479 O O . ILE A 1 327 ? 8.852 7.046 8.588 1.00 98.31 327 ILE A O 1
ATOM 2483 N N . ILE A 1 328 ? 8.233 4.887 8.508 1.00 98.62 328 ILE A N 1
ATOM 2484 C CA . ILE A 1 328 ? 9.125 4.436 9.587 1.00 98.62 328 ILE A CA 1
ATOM 2485 C C . ILE A 1 328 ? 10.581 4.692 9.188 1.00 98.62 328 ILE A C 1
ATOM 2487 O O . ILE A 1 328 ? 11.308 5.350 9.932 1.00 98.62 328 ILE A O 1
ATOM 2491 N N . ALA A 1 329 ? 10.998 4.261 7.993 1.00 98.62 329 ALA A N 1
ATOM 2492 C CA . ALA A 1 329 ? 12.333 4.532 7.464 1.00 98.62 329 ALA A CA 1
ATOM 2493 C C . ALA A 1 329 ? 12.649 6.033 7.439 1.00 98.62 329 ALA A C 1
ATOM 2495 O O . ALA A 1 329 ? 13.737 6.463 7.818 1.00 98.62 329 ALA A O 1
ATOM 2496 N N . MET A 1 330 ? 11.678 6.848 7.038 1.00 98.44 330 MET A N 1
ATOM 2497 C CA . MET A 1 330 ? 11.820 8.295 6.979 1.00 98.44 330 MET A CA 1
ATOM 2498 C C . MET A 1 330 ? 12.002 8.928 8.360 1.00 98.44 330 MET A C 1
ATOM 2500 O O . MET A 1 330 ? 12.903 9.746 8.538 1.00 98.44 330 MET A O 1
ATOM 2504 N N . ALA A 1 331 ? 11.220 8.507 9.357 1.00 98.62 331 ALA A N 1
ATOM 2505 C CA . ALA A 1 331 ? 11.390 8.935 10.742 1.00 98.62 331 ALA A CA 1
ATOM 2506 C C . ALA A 1 331 ? 12.766 8.519 11.297 1.00 98.62 331 ALA A C 1
ATOM 2508 O O . ALA A 1 331 ? 13.451 9.329 11.925 1.00 98.62 331 ALA A O 1
ATOM 2509 N N . LEU A 1 332 ? 13.216 7.290 11.020 1.00 98.69 332 LEU A N 1
ATOM 2510 C CA . LEU A 1 332 ? 14.538 6.805 11.429 1.00 98.69 332 LEU A CA 1
ATOM 2511 C C . LEU A 1 332 ? 15.671 7.606 10.768 1.00 98.69 332 LEU A C 1
ATOM 2513 O O . LEU A 1 332 ? 16.563 8.086 11.469 1.00 98.69 332 LEU A O 1
ATOM 2517 N N . SER A 1 333 ? 15.608 7.828 9.451 1.00 98.56 333 SER A N 1
ATOM 2518 C CA . SER A 1 333 ? 16.578 8.645 8.704 1.00 98.56 333 SER A CA 1
ATOM 2519 C C . SER A 1 333 ? 16.587 10.110 9.143 1.00 98.56 333 SER A C 1
ATOM 2521 O O . SER A 1 333 ? 17.637 10.747 9.131 1.00 98.56 333 SER A O 1
ATOM 2523 N N . ALA A 1 334 ? 15.445 10.645 9.578 1.00 98.25 334 ALA A N 1
ATOM 2524 C CA . ALA A 1 334 ? 15.343 11.983 10.153 1.00 98.25 334 ALA A CA 1
ATOM 2525 C C . ALA A 1 334 ? 15.905 12.079 11.587 1.00 98.25 334 ALA A C 1
ATOM 2527 O O . ALA A 1 334 ? 15.944 13.169 12.151 1.00 98.25 334 ALA A O 1
ATOM 2528 N N . GLY A 1 335 ? 16.350 10.969 12.190 1.00 97.81 335 GLY A N 1
ATOM 2529 C CA . GLY A 1 335 ? 16.885 10.927 13.554 1.00 97.81 335 GLY A CA 1
ATOM 2530 C C . GLY A 1 335 ? 15.823 10.785 14.649 1.00 97.81 335 GLY A C 1
ATOM 2531 O O . GLY A 1 335 ? 16.139 10.923 15.829 1.00 97.81 335 GLY A O 1
ATOM 2532 N N . ALA A 1 336 ? 14.574 10.483 14.289 1.00 97.69 336 ALA A N 1
ATOM 2533 C CA . ALA A 1 336 ? 13.433 10.482 15.200 1.00 97.69 336 ALA A CA 1
ATOM 2534 C C . ALA A 1 336 ? 13.206 9.157 15.954 1.00 97.69 336 ALA A C 1
ATOM 2536 O O . ALA A 1 336 ? 12.148 8.969 16.548 1.00 97.69 336 ALA A O 1
ATOM 2537 N N . ALA A 1 337 ? 14.168 8.228 15.957 1.00 96.94 337 ALA A N 1
ATOM 2538 C CA . ALA A 1 337 ? 13.995 6.897 16.552 1.00 96.94 337 ALA A CA 1
ATOM 2539 C C . ALA A 1 337 ? 13.546 6.939 18.028 1.00 96.94 337 ALA A C 1
ATOM 2541 O O . ALA A 1 337 ? 12.713 6.142 18.442 1.00 96.94 337 ALA A O 1
ATOM 2542 N N . LYS A 1 338 ? 14.050 7.902 18.815 1.00 96.25 338 LYS A N 1
ATOM 2543 C CA . LYS A 1 338 ? 13.679 8.077 20.235 1.00 96.25 338 LYS A CA 1
ATOM 2544 C C . LYS A 1 338 ? 12.284 8.674 20.427 1.00 96.25 338 LYS A C 1
ATOM 2546 O O . LYS A 1 338 ? 11.737 8.601 21.522 1.00 96.25 338 LYS A O 1
ATOM 2551 N N . GLN A 1 339 ? 11.750 9.314 19.394 1.00 97.94 339 GLN A N 1
ATOM 2552 C CA . GLN A 1 339 ? 10.454 9.968 19.392 1.00 97.94 339 GLN A CA 1
ATOM 2553 C C . GLN A 1 339 ? 9.351 9.000 18.951 1.00 97.94 339 GLN A C 1
ATOM 2555 O O . GLN A 1 339 ? 8.187 9.297 19.185 1.00 97.94 339 GLN A O 1
ATOM 2560 N N . ILE A 1 340 ? 9.671 7.853 18.338 1.00 98.50 340 ILE A N 1
ATOM 2561 C CA . ILE A 1 340 ? 8.674 6.853 17.933 1.00 98.50 340 ILE A CA 1
ATOM 2562 C C . ILE A 1 340 ? 8.108 6.164 19.179 1.00 98.50 340 ILE A C 1
ATOM 2564 O O . ILE A 1 340 ? 8.799 5.416 19.864 1.00 98.50 340 ILE A O 1
ATOM 2568 N N . ALA A 1 341 ? 6.835 6.427 19.471 1.00 98.06 341 ALA A N 1
ATOM 2569 C CA . ALA A 1 341 ? 6.105 5.795 20.564 1.00 98.06 341 ALA A CA 1
ATOM 2570 C C . ALA A 1 341 ? 5.434 4.489 20.123 1.00 98.06 341 ALA A C 1
ATOM 2572 O O . ALA A 1 341 ? 5.335 3.557 20.916 1.00 98.06 341 ALA A O 1
ATOM 2573 N N . ALA A 1 342 ? 4.966 4.438 18.875 1.00 98.25 342 ALA A N 1
ATOM 2574 C CA . ALA A 1 342 ? 4.354 3.261 18.283 1.00 98.25 342 ALA A CA 1
ATOM 2575 C C . ALA A 1 342 ? 4.452 3.297 16.756 1.00 98.25 342 ALA A C 1
ATOM 2577 O O . ALA A 1 342 ? 4.529 4.373 16.151 1.00 98.25 342 ALA A O 1
ATOM 2578 N N . VAL A 1 343 ? 4.393 2.120 16.142 1.00 98.25 343 VAL A N 1
ATOM 2579 C CA . VAL A 1 343 ? 4.297 1.951 14.692 1.00 98.25 343 VAL A CA 1
ATOM 2580 C C . VAL A 1 343 ? 3.131 1.048 14.298 1.00 98.25 343 VAL A C 1
ATOM 2582 O O . VAL A 1 343 ? 2.543 0.367 15.139 1.00 98.25 343 VAL A O 1
ATOM 2585 N N . SER A 1 344 ? 2.794 1.052 13.014 1.00 93.44 344 SER A N 1
ATOM 2586 C CA . SER A 1 344 ? 1.852 0.115 12.387 1.00 93.44 344 SER A CA 1
ATOM 2587 C C . SER A 1 344 ? 2.341 -0.248 10.990 1.00 93.44 344 SER A C 1
ATOM 2589 O O . SER A 1 344 ? 3.140 0.496 10.415 1.00 93.44 344 SER A O 1
ATOM 2591 N N . SER A 1 345 ? 1.860 -1.367 10.450 1.00 86.69 345 SER A N 1
ATOM 2592 C CA . SER A 1 345 ? 2.279 -1.887 9.139 1.00 86.69 345 SER A CA 1
ATOM 2593 C C . SER A 1 345 ? 3.804 -2.103 9.029 1.00 86.69 345 SER A C 1
ATOM 2595 O O . SER A 1 345 ? 4.400 -1.754 8.011 1.00 86.69 345 SER A O 1
ATOM 2597 N N . LEU A 1 346 ? 4.456 -2.629 10.079 1.00 90.94 346 LEU A N 1
ATOM 2598 C CA . LEU A 1 346 ? 5.904 -2.885 10.069 1.00 90.94 346 LEU A CA 1
ATOM 2599 C C . LEU A 1 346 ? 6.244 -4.247 9.444 1.00 90.94 346 LEU A C 1
ATOM 2601 O O . LEU A 1 346 ? 7.277 -4.356 8.787 1.00 90.94 346 LEU A O 1
ATOM 2605 N N . ASP A 1 347 ? 5.399 -5.260 9.656 1.00 82.44 347 ASP A N 1
ATOM 2606 C CA . ASP A 1 347 ? 5.690 -6.673 9.364 1.00 82.44 347 ASP A CA 1
ATOM 2607 C C . ASP A 1 347 ? 6.364 -6.935 7.995 1.00 82.44 347 ASP A C 1
ATOM 2609 O O . ASP A 1 347 ? 7.488 -7.443 7.994 1.00 82.44 347 ASP A O 1
ATOM 2613 N N . ASP A 1 348 ? 5.761 -6.565 6.848 1.00 77.12 348 ASP A N 1
ATOM 2614 C CA . ASP A 1 348 ? 6.346 -6.931 5.532 1.00 77.12 348 ASP A CA 1
ATOM 2615 C C . ASP A 1 348 ? 7.698 -6.242 5.262 1.00 77.12 348 ASP A C 1
ATOM 2617 O O . ASP A 1 348 ? 8.533 -6.755 4.520 1.00 77.12 348 ASP A O 1
ATOM 2621 N N . ASP A 1 349 ? 7.939 -5.075 5.869 1.00 90.50 349 ASP A N 1
ATOM 2622 C CA . ASP A 1 349 ? 9.171 -4.308 5.663 1.00 90.50 349 ASP A CA 1
ATOM 2623 C C . ASP A 1 349 ? 10.200 -4.535 6.779 1.00 90.50 349 ASP A C 1
ATOM 2625 O O . ASP A 1 349 ? 11.316 -4.010 6.721 1.00 90.50 349 ASP A O 1
ATOM 2629 N N . LYS A 1 350 ? 9.870 -5.335 7.800 1.00 92.62 350 LYS A N 1
ATOM 2630 C CA . LYS A 1 350 ? 10.711 -5.505 8.988 1.00 92.62 350 LYS A CA 1
ATOM 2631 C C . LYS A 1 350 ? 12.133 -5.920 8.613 1.00 92.62 350 LYS A C 1
ATOM 2633 O O . LYS A 1 350 ? 13.103 -5.353 9.116 1.00 92.62 350 LYS A O 1
ATOM 2638 N N . THR A 1 351 ? 12.262 -6.873 7.694 1.00 93.88 351 THR A N 1
ATOM 2639 C CA . THR A 1 351 ? 13.556 -7.418 7.269 1.00 93.88 351 THR A CA 1
ATOM 2640 C C . THR A 1 351 ? 14.396 -6.390 6.509 1.00 93.88 351 THR A C 1
ATOM 2642 O O . THR A 1 351 ? 15.586 -6.245 6.794 1.00 93.88 351 THR A O 1
ATOM 2645 N N . ILE A 1 352 ? 13.805 -5.640 5.569 1.00 95.94 352 ILE A N 1
ATOM 2646 C CA . ILE A 1 352 ? 14.555 -4.638 4.794 1.00 95.94 352 ILE A CA 1
ATOM 2647 C C . ILE A 1 352 ? 14.956 -3.442 5.661 1.00 95.94 352 ILE A C 1
ATOM 2649 O O . ILE A 1 352 ? 16.075 -2.935 5.555 1.00 95.94 352 ILE A O 1
ATOM 2653 N N . LEU A 1 353 ? 14.090 -3.034 6.591 1.00 97.62 353 LEU A N 1
ATOM 2654 C CA . LEU A 1 353 ? 14.412 -1.987 7.553 1.00 97.62 353 LEU A CA 1
ATOM 2655 C C . LEU A 1 353 ? 15.490 -2.446 8.538 1.00 97.62 353 LEU A C 1
ATOM 2657 O O . LEU A 1 353 ? 16.366 -1.655 8.881 1.00 97.62 353 LEU A O 1
ATOM 2661 N N . ALA A 1 354 ? 15.483 -3.714 8.959 1.00 97.19 354 ALA A N 1
ATOM 2662 C CA . ALA A 1 354 ? 16.527 -4.266 9.819 1.00 97.19 354 ALA A CA 1
ATOM 2663 C C . ALA A 1 354 ? 17.883 -4.307 9.101 1.00 97.19 354 ALA A C 1
ATOM 2665 O O . ALA A 1 354 ? 18.901 -3.991 9.714 1.00 97.19 354 ALA A O 1
ATOM 2666 N N . ALA A 1 355 ? 17.901 -4.610 7.800 1.00 96.69 355 ALA A N 1
ATOM 2667 C CA . ALA A 1 355 ? 19.114 -4.543 6.989 1.00 96.69 355 ALA A CA 1
ATOM 2668 C C . ALA A 1 355 ? 19.662 -3.109 6.868 1.00 96.69 355 ALA A C 1
ATOM 2670 O O . ALA A 1 355 ? 20.875 -2.912 6.921 1.00 96.69 355 ALA A O 1
ATOM 2671 N N . LYS A 1 356 ? 18.787 -2.099 6.752 1.00 97.69 356 LYS A N 1
ATOM 2672 C CA . LYS A 1 356 ? 19.195 -0.691 6.605 1.00 97.69 356 LYS A CA 1
ATOM 2673 C C . LYS A 1 356 ? 19.583 -0.019 7.925 1.00 97.69 356 LYS A C 1
ATOM 2675 O O . LYS A 1 356 ? 20.568 0.714 7.972 1.00 97.69 356 LYS A O 1
ATOM 2680 N N . TYR A 1 357 ? 18.792 -0.223 8.975 1.00 97.38 357 TYR A N 1
ATOM 2681 C CA . TYR A 1 357 ? 18.884 0.519 10.241 1.00 97.38 357 TYR A CA 1
ATOM 2682 C C . TYR A 1 357 ? 19.374 -0.336 11.420 1.00 97.38 357 TYR A C 1
ATOM 2684 O O . TYR A 1 357 ? 19.600 0.189 12.510 1.00 97.38 357 TYR A O 1
ATOM 2692 N N . GLY A 1 358 ? 19.570 -1.639 11.203 1.00 97.25 358 GLY A N 1
ATOM 2693 C CA . GLY A 1 358 ? 19.993 -2.616 12.202 1.00 97.25 358 GLY A CA 1
ATOM 2694 C C . GLY A 1 358 ? 18.819 -3.274 12.931 1.00 97.25 358 GLY A C 1
ATOM 2695 O O . GLY A 1 358 ? 17.916 -2.594 13.423 1.00 97.25 358 GLY A O 1
ATOM 2696 N N . SER A 1 359 ? 18.865 -4.603 13.085 1.00 95.31 359 SER A N 1
ATOM 2697 C CA . SER A 1 359 ? 17.793 -5.391 13.720 1.00 95.31 359 SER A CA 1
ATOM 2698 C C . SER A 1 359 ? 17.450 -4.898 15.121 1.00 95.31 359 SER A C 1
ATOM 2700 O O . SER A 1 359 ? 16.281 -4.746 15.443 1.00 95.31 359 SER A O 1
ATOM 2702 N N . ARG A 1 360 ? 18.450 -4.511 15.926 1.00 95.69 360 ARG A N 1
ATOM 2703 C CA . ARG A 1 360 ? 18.211 -3.966 17.272 1.00 95.69 360 ARG A CA 1
ATOM 2704 C C . ARG A 1 360 ? 17.343 -2.706 17.257 1.00 95.69 360 ARG A C 1
ATOM 2706 O O . ARG A 1 360 ? 16.590 -2.495 18.199 1.00 95.69 360 ARG A O 1
ATOM 2713 N N . VAL A 1 361 ? 17.464 -1.842 16.250 1.00 96.38 361 VAL A N 1
ATOM 2714 C CA . VAL A 1 361 ? 16.616 -0.643 16.161 1.00 96.38 361 VAL A CA 1
ATOM 2715 C C . VAL A 1 361 ? 15.185 -1.057 15.846 1.00 96.38 361 VAL A C 1
ATOM 2717 O O . VAL A 1 361 ? 14.267 -0.621 16.531 1.00 96.38 361 VAL A O 1
ATOM 2720 N N . ILE A 1 362 ? 15.013 -1.938 14.860 1.00 97.44 362 ILE A N 1
ATOM 2721 C CA . ILE A 1 362 ? 13.697 -2.354 14.368 1.00 97.44 362 ILE A CA 1
ATOM 2722 C C . ILE A 1 362 ? 12.948 -3.240 15.368 1.00 97.44 362 ILE A C 1
ATOM 2724 O O . ILE A 1 362 ? 11.766 -3.020 15.600 1.00 97.44 362 ILE A O 1
ATOM 2728 N N . ASP A 1 363 ? 13.623 -4.187 16.018 1.00 94.31 363 ASP A N 1
ATOM 2729 C CA . ASP A 1 363 ? 13.023 -5.083 17.016 1.00 94.31 363 ASP A CA 1
ATOM 2730 C C . ASP A 1 363 ? 12.577 -4.354 18.292 1.00 94.31 363 ASP A C 1
ATOM 2732 O O . ASP A 1 363 ? 11.719 -4.853 19.015 1.00 94.31 363 ASP A O 1
ATOM 2736 N N . ASN A 1 364 ? 13.133 -3.169 18.565 1.00 95.31 364 ASN A N 1
ATOM 2737 C CA . ASN A 1 364 ? 12.727 -2.327 19.693 1.00 95.31 364 ASN A CA 1
ATOM 2738 C C . ASN A 1 364 ? 11.555 -1.388 19.362 1.00 95.31 364 ASN A C 1
ATOM 2740 O O . ASN A 1 364 ? 11.079 -0.681 20.252 1.00 95.31 364 ASN A O 1
ATOM 2744 N N . LEU A 1 365 ? 11.091 -1.343 18.109 1.00 96.75 365 LEU A N 1
ATOM 2745 C CA . LEU A 1 365 ? 9.903 -0.572 17.755 1.00 96.75 365 LEU A CA 1
ATOM 2746 C C . LEU A 1 365 ? 8.655 -1.265 18.309 1.00 96.75 365 LEU A C 1
ATOM 2748 O O . LEU A 1 365 ? 8.425 -2.451 18.084 1.00 96.75 365 LEU A O 1
ATOM 2752 N N . HIS A 1 366 ? 7.814 -0.504 19.009 1.00 96.31 366 HIS A N 1
ATOM 2753 C CA . HIS A 1 366 ? 6.521 -0.996 19.466 1.00 96.31 366 HIS A CA 1
ATOM 2754 C C . HIS A 1 366 ? 5.512 -0.991 18.309 1.00 96.31 366 HIS A C 1
ATOM 2756 O O . HIS A 1 366 ? 4.946 0.051 17.980 1.00 96.31 366 HIS A O 1
ATOM 2762 N N . GLU A 1 367 ? 5.272 -2.145 17.687 1.00 94.88 367 GLU A N 1
ATOM 2763 C CA . GLU A 1 367 ? 4.193 -2.293 16.708 1.00 94.88 367 GLU A CA 1
ATOM 2764 C C . GLU A 1 367 ? 2.844 -2.413 17.428 1.00 94.88 367 GLU A C 1
ATOM 2766 O O . GLU A 1 367 ? 2.552 -3.406 18.094 1.00 94.88 367 GLU A O 1
ATOM 2771 N N . ALA A 1 368 ? 2.024 -1.370 17.316 1.00 91.25 368 ALA A N 1
ATOM 2772 C CA . ALA A 1 368 ? 0.728 -1.301 17.978 1.00 91.25 368 ALA A CA 1
ATOM 2773 C C . ALA A 1 368 ? -0.303 -2.228 17.326 1.00 91.25 368 ALA A C 1
ATOM 2775 O O . ALA A 1 368 ? -1.141 -2.804 18.019 1.00 91.25 368 ALA A O 1
ATOM 2776 N N . VAL A 1 369 ? -0.273 -2.327 15.995 1.00 85.00 369 VAL A N 1
ATOM 2777 C CA . VAL A 1 369 ? -1.175 -3.151 15.183 1.00 85.00 369 VAL A CA 1
ATOM 2778 C C . VAL A 1 369 ? -0.430 -3.618 13.936 1.00 85.00 369 VAL A C 1
ATOM 2780 O O . VAL A 1 369 ? 0.272 -2.830 13.302 1.00 85.00 369 VAL A O 1
ATOM 2783 N N . LYS A 1 370 ? -0.641 -4.887 13.573 1.00 80.69 370 LYS A N 1
ATOM 2784 C CA . LYS A 1 370 ? -0.228 -5.452 12.285 1.00 80.69 370 LYS A CA 1
ATOM 2785 C C . LYS A 1 370 ? -1.159 -4.942 11.181 1.00 80.69 370 LYS A C 1
ATOM 2787 O O . LYS A 1 370 ? -2.373 -5.141 11.265 1.00 80.69 370 LYS A O 1
ATOM 2792 N N . GLY A 1 371 ? -0.606 -4.303 10.154 1.00 77.75 371 GLY A N 1
ATOM 2793 C CA . GLY A 1 371 ? -1.379 -3.634 9.099 1.00 77.75 371 GLY A CA 1
ATOM 2794 C C . GLY A 1 371 ? -1.905 -2.254 9.513 1.00 77.75 371 GLY A C 1
ATOM 2795 O O . GLY A 1 371 ? -1.338 -1.613 10.399 1.00 77.75 371 GLY A O 1
ATOM 2796 N N . CYS A 1 372 ? -2.973 -1.779 8.856 1.00 77.38 372 CYS A N 1
ATOM 2797 C CA . CYS A 1 372 ? -3.418 -0.388 8.990 1.00 77.38 372 CYS A CA 1
ATOM 2798 C C . CYS A 1 372 ? -3.734 0.052 10.422 1.00 77.38 372 CYS A C 1
ATOM 2800 O O . CYS A 1 372 ? -4.377 -0.684 11.178 1.00 77.38 372 CYS A O 1
ATOM 2802 N N . PRO A 1 373 ? -3.406 1.308 10.760 1.00 83.50 373 PRO A N 1
ATOM 2803 C CA . PRO A 1 373 ? -3.777 1.888 12.031 1.00 83.50 373 PRO A CA 1
ATOM 2804 C C . PRO A 1 373 ? -5.286 2.094 12.128 1.00 83.50 373 PRO A C 1
ATOM 2806 O O . PRO A 1 373 ? -5.970 2.415 11.157 1.00 83.50 373 PRO A O 1
ATOM 2809 N N . THR A 1 374 ? -5.786 1.982 13.352 1.00 83.56 374 THR A N 1
ATOM 2810 C CA . THR A 1 374 ? -7.141 2.384 13.734 1.00 83.56 374 THR A CA 1
ATOM 2811 C C . THR A 1 374 ? -7.069 3.594 14.654 1.00 83.56 374 THR A C 1
ATOM 2813 O O . THR A 1 374 ? -6.038 3.875 15.276 1.00 83.56 374 THR A O 1
ATOM 2816 N N . LEU A 1 375 ? -8.178 4.317 14.776 1.00 85.06 375 LEU A N 1
ATOM 2817 C CA . LEU A 1 375 ? -8.259 5.425 15.719 1.00 85.06 375 LEU A CA 1
ATOM 2818 C C . LEU A 1 375 ? -8.042 4.934 17.160 1.00 85.06 375 LEU A C 1
ATOM 2820 O O . LEU A 1 375 ? -7.328 5.568 17.933 1.00 85.06 375 LEU A O 1
ATOM 2824 N N . GLU A 1 376 ? -8.593 3.771 17.500 1.00 84.31 376 GLU A N 1
ATOM 2825 C CA . GLU A 1 376 ? -8.431 3.120 18.796 1.00 84.31 376 GLU A CA 1
ATOM 2826 C C . GLU A 1 376 ? -6.964 2.789 19.087 1.00 84.31 376 GLU A C 1
ATOM 2828 O O . GLU A 1 376 ? -6.466 3.118 20.167 1.00 84.31 376 GLU A O 1
ATOM 2833 N N . SER A 1 377 ? -6.244 2.195 18.126 1.00 89.44 377 SER A N 1
ATOM 2834 C CA . SER A 1 377 ? -4.824 1.871 18.310 1.00 89.44 377 SER A CA 1
ATOM 2835 C C . SER A 1 377 ? -3.955 3.115 18.459 1.00 89.44 377 SER A C 1
ATOM 2837 O O . SER A 1 377 ? -2.993 3.101 19.224 1.00 89.44 377 SER A O 1
ATOM 2839 N N . ILE A 1 378 ? -4.291 4.203 17.763 1.00 93.12 378 ILE A N 1
ATOM 2840 C CA . ILE A 1 378 ? -3.591 5.484 17.898 1.00 93.12 378 ILE A CA 1
ATOM 2841 C C . ILE A 1 378 ? -3.823 6.072 19.294 1.00 93.12 378 ILE A C 1
ATOM 2843 O O . ILE A 1 378 ? -2.861 6.392 19.992 1.00 93.12 378 ILE A O 1
ATOM 2847 N N . ILE A 1 379 ? -5.080 6.159 19.739 1.00 92.19 379 ILE A N 1
ATOM 2848 C CA . ILE A 1 379 ? -5.436 6.724 21.051 1.00 92.19 379 ILE A CA 1
ATOM 2849 C C . ILE A 1 379 ? -4.780 5.932 22.188 1.00 92.19 379 ILE A C 1
ATOM 2851 O O . ILE A 1 379 ? -4.233 6.533 23.115 1.00 92.19 379 ILE A O 1
ATOM 2855 N N . ALA A 1 380 ? -4.773 4.597 22.104 1.00 93.38 380 ALA A N 1
ATOM 2856 C CA . ALA A 1 380 ? -4.160 3.730 23.113 1.00 93.38 380 ALA A CA 1
ATOM 2857 C C . ALA A 1 380 ? -2.664 4.031 23.332 1.00 93.38 380 ALA A C 1
ATOM 2859 O O . ALA A 1 380 ? -2.161 3.896 24.448 1.00 93.38 380 ALA A O 1
ATOM 2860 N N . ASN A 1 381 ? -1.972 4.502 22.291 1.00 96.75 381 ASN A N 1
ATOM 2861 C CA . ASN A 1 381 ? -0.538 4.791 22.311 1.00 96.75 381 ASN A CA 1
ATOM 2862 C C . ASN A 1 381 ? -0.189 6.248 22.652 1.00 96.75 381 ASN A C 1
ATOM 2864 O O . ASN A 1 381 ? 0.987 6.571 22.858 1.00 96.75 381 ASN A O 1
ATOM 2868 N N . LYS A 1 382 ? -1.199 7.121 22.774 1.00 96.69 382 LYS A N 1
ATOM 2869 C CA . LYS A 1 382 ? -1.068 8.521 23.215 1.00 96.69 382 LYS A CA 1
ATOM 2870 C C . LYS A 1 382 ? 0.062 9.293 22.494 1.00 96.69 382 LYS A C 1
ATOM 2872 O O . LYS A 1 382 ? 0.993 9.755 23.166 1.00 96.69 382 LYS A O 1
ATOM 2877 N N . PRO A 1 383 ? 0.065 9.382 21.151 1.00 97.81 383 PRO A N 1
ATOM 2878 C CA . PRO A 1 383 ? 1.040 10.194 20.428 1.00 97.81 383 PRO A CA 1
ATOM 2879 C C . PRO A 1 383 ? 0.723 11.693 20.527 1.00 97.81 383 PRO A C 1
ATOM 2881 O O . PRO A 1 383 ? -0.433 12.080 20.666 1.00 97.81 383 PRO A O 1
ATOM 2884 N N . ASP A 1 384 ? 1.752 12.534 20.393 1.00 96.12 384 ASP A N 1
ATOM 2885 C CA . ASP A 1 384 ? 1.588 13.974 20.153 1.00 96.12 384 ASP A CA 1
ATOM 2886 C C . ASP A 1 384 ? 1.315 14.254 18.659 1.00 96.12 384 ASP A C 1
ATOM 2888 O O . ASP A 1 384 ? 0.615 15.213 18.321 1.00 96.12 384 ASP A O 1
ATOM 2892 N N . VAL A 1 385 ? 1.896 13.433 17.766 1.00 98.44 385 VAL A N 1
ATOM 2893 C CA . VAL A 1 385 ? 1.747 13.536 16.306 1.00 98.44 385 VAL A CA 1
ATOM 2894 C C . VAL A 1 385 ? 1.606 12.150 15.671 1.00 98.44 385 VAL A C 1
ATOM 2896 O O . VAL A 1 385 ? 2.384 11.242 15.964 1.00 98.44 385 VAL A O 1
ATOM 2899 N N . VAL A 1 386 ? 0.652 11.999 14.755 1.00 98.56 386 VAL A N 1
ATOM 2900 C CA . VAL A 1 386 ? 0.544 10.841 13.855 1.00 98.56 386 VAL A CA 1
ATOM 2901 C C . VAL A 1 386 ? 1.184 11.181 12.513 1.00 98.56 386 VAL A C 1
ATOM 2903 O O . VAL A 1 386 ? 0.824 12.181 11.899 1.00 98.56 386 VAL A O 1
ATOM 2906 N N . VAL A 1 387 ? 2.108 10.347 12.045 1.00 98.56 387 VAL A N 1
ATOM 2907 C CA . VAL A 1 387 ? 2.778 10.482 10.748 1.00 98.56 387 VAL A CA 1
ATOM 2908 C C . VAL A 1 387 ? 2.243 9.398 9.815 1.00 98.56 387 VAL A C 1
ATOM 2910 O O . VAL A 1 387 ? 2.503 8.211 10.017 1.00 98.56 387 VAL A O 1
ATOM 2913 N N . ALA A 1 388 ? 1.452 9.809 8.827 1.00 96.56 388 ALA A N 1
ATOM 2914 C CA . ALA A 1 388 ? 0.775 8.926 7.878 1.00 96.56 388 ALA A CA 1
ATOM 2915 C C . ALA A 1 388 ? 0.449 9.692 6.583 1.00 96.56 388 ALA A C 1
ATOM 2917 O O . ALA A 1 388 ? 0.778 10.866 6.444 1.00 96.56 388 ALA A O 1
ATOM 2918 N N . GLY A 1 389 ? -0.201 9.057 5.614 1.00 90.31 389 GLY A N 1
ATOM 2919 C CA . GLY A 1 389 ? -0.649 9.716 4.384 1.00 90.31 389 GLY A CA 1
ATOM 2920 C C . GLY A 1 389 ? -1.999 9.206 3.896 1.00 90.31 389 GLY A C 1
ATOM 2921 O O . GLY A 1 389 ? -2.509 8.200 4.390 1.00 90.31 389 GLY A O 1
ATOM 2922 N N . TRP A 1 390 ? -2.589 9.878 2.907 1.00 85.44 390 TRP A N 1
ATOM 2923 C CA . TRP A 1 390 ? -3.810 9.398 2.251 1.00 85.44 390 TRP A CA 1
ATOM 2924 C C . TRP A 1 390 ? -3.539 8.106 1.470 1.00 85.44 390 TRP A C 1
ATOM 2926 O O . TRP A 1 390 ? -2.727 8.097 0.540 1.00 85.44 390 TRP A O 1
ATOM 2936 N N . ASN A 1 391 ? -4.237 7.031 1.849 1.00 77.00 391 ASN A N 1
ATOM 2937 C CA . ASN A 1 391 ? -3.968 5.632 1.466 1.00 77.00 391 ASN A CA 1
ATOM 2938 C C . ASN A 1 391 ? -2.603 5.101 1.942 1.00 77.00 391 ASN A C 1
ATOM 2940 O O . ASN A 1 391 ? -2.100 4.114 1.430 1.00 77.00 391 ASN A O 1
ATOM 2944 N N . TYR A 1 392 ? -2.039 5.760 2.951 1.00 83.19 392 TYR A N 1
ATOM 2945 C CA . TYR A 1 392 ? -0.854 5.369 3.710 1.00 83.19 392 TYR A CA 1
ATOM 2946 C C . TYR A 1 392 ? -1.179 5.515 5.204 1.00 83.19 392 TYR A C 1
ATOM 2948 O O . TYR A 1 392 ? -0.460 6.177 5.956 1.00 83.19 392 TYR A O 1
ATOM 2956 N N . GLY A 1 393 ? -2.329 4.985 5.628 1.00 83.38 393 GLY A N 1
ATOM 2957 C CA . GLY A 1 393 ? -2.849 5.093 6.996 1.00 83.38 393 GLY A CA 1
ATOM 2958 C C . GLY A 1 393 ? -4.121 5.932 7.093 1.00 83.38 393 GLY A C 1
ATOM 2959 O O . GLY A 1 393 ? -5.120 5.455 7.623 1.00 83.38 393 GLY A O 1
ATOM 2960 N N . PHE A 1 394 ? -4.125 7.152 6.546 1.00 86.62 394 PHE A N 1
ATOM 2961 C CA . PHE A 1 394 ? -5.324 7.992 6.551 1.00 86.62 394 PHE A CA 1
ATOM 2962 C C . PHE A 1 394 ? -6.326 7.554 5.487 1.00 86.62 394 PHE A C 1
ATOM 2964 O O . PHE A 1 394 ? -5.977 7.336 4.322 1.00 86.62 394 PHE A O 1
ATOM 2971 N N . SER A 1 395 ? -7.588 7.475 5.900 1.00 77.38 395 SER A N 1
ATOM 2972 C CA . SER A 1 395 ? -8.718 7.103 5.062 1.00 77.38 395 SER A CA 1
ATOM 2973 C C . SER A 1 395 ? -10.011 7.705 5.610 1.00 77.38 395 SER A C 1
ATOM 2975 O O . SER A 1 395 ? -10.301 7.627 6.806 1.00 77.38 395 SER A O 1
ATOM 2977 N N . GLU A 1 396 ? -10.814 8.279 4.714 1.00 74.50 396 GLU A N 1
ATOM 2978 C CA . GLU A 1 396 ? -12.179 8.712 5.029 1.00 74.50 396 GLU A CA 1
ATOM 2979 C C . GLU A 1 396 ? -13.078 7.502 5.314 1.00 74.50 396 GLU A C 1
ATOM 2981 O O . GLU A 1 396 ? -13.835 7.506 6.284 1.00 74.50 396 GLU A O 1
ATOM 2986 N N . GLU A 1 397 ? -12.930 6.434 4.525 1.00 60.47 397 GLU A N 1
ATOM 2987 C CA . GLU A 1 397 ? -13.671 5.176 4.670 1.00 60.47 397 GLU A CA 1
ATOM 2988 C C . GLU A 1 397 ? -13.313 4.457 5.974 1.00 60.47 397 GLU A C 1
ATOM 2990 O O . GLU A 1 397 ? -14.190 3.964 6.683 1.00 60.47 397 GLU A O 1
ATOM 2995 N N . GLY A 1 398 ? -12.021 4.452 6.317 1.00 56.16 398 GLY A N 1
ATOM 2996 C CA . GLY A 1 398 ? -11.486 3.893 7.560 1.00 56.16 398 GLY A CA 1
ATOM 2997 C C . GLY A 1 398 ? -11.736 4.765 8.791 1.00 56.16 398 GLY A C 1
ATOM 2998 O O . GLY A 1 398 ? -11.283 4.421 9.880 1.00 56.16 398 GLY A O 1
ATOM 2999 N N . ASN A 1 399 ? -12.446 5.890 8.640 1.00 74.00 399 ASN A N 1
ATOM 3000 C CA . ASN A 1 399 ? -12.774 6.814 9.723 1.00 74.00 399 ASN A CA 1
ATOM 3001 C C . ASN A 1 399 ? -11.542 7.382 10.461 1.00 74.00 399 ASN A C 1
ATOM 3003 O O . ASN A 1 399 ? -11.651 7.820 11.608 1.00 74.00 399 ASN A O 1
ATOM 3007 N N . LEU A 1 400 ? -10.381 7.393 9.803 1.00 84.06 400 LEU A N 1
ATOM 3008 C CA . LEU A 1 400 ? -9.111 7.848 10.351 1.00 84.06 400 LEU A CA 1
ATOM 3009 C C . LEU A 1 400 ? -8.578 8.985 9.478 1.00 84.06 400 LEU A C 1
ATOM 3011 O O . LEU A 1 400 ? -7.946 8.764 8.446 1.00 84.06 400 LEU A O 1
ATOM 3015 N N . THR A 1 401 ? -8.859 10.215 9.898 1.00 90.31 401 THR A N 1
ATOM 3016 C CA . THR A 1 401 ? -8.515 11.442 9.168 1.00 90.31 401 THR A CA 1
ATOM 3017 C C . THR A 1 401 ? -7.746 12.416 10.066 1.00 90.31 401 THR A C 1
ATOM 3019 O O . THR A 1 401 ? -7.922 12.365 11.288 1.00 90.31 401 THR A O 1
ATOM 3022 N N . PRO A 1 402 ? -6.926 13.320 9.490 1.00 92.62 402 PRO A N 1
ATOM 3023 C CA . PRO A 1 402 ? -6.295 14.422 10.224 1.00 92.62 402 PRO A CA 1
ATOM 3024 C C . PRO A 1 402 ? -7.260 15.173 11.152 1.00 92.62 402 PRO A C 1
ATOM 3026 O O . PRO A 1 402 ? -6.984 15.319 12.340 1.00 92.62 402 PRO A O 1
ATOM 3029 N N . ASP A 1 403 ? -8.440 15.546 10.649 1.00 90.69 403 ASP A N 1
ATOM 3030 C CA . ASP A 1 403 ? -9.428 16.310 11.421 1.00 90.69 403 ASP A CA 1
ATOM 3031 C C . ASP A 1 403 ? -9.931 15.539 12.650 1.00 90.69 403 ASP A C 1
ATOM 3033 O O . ASP A 1 403 ? -10.023 16.091 13.745 1.00 90.69 403 ASP A O 1
ATOM 3037 N N . LYS A 1 404 ? -10.173 14.227 12.516 1.00 89.38 404 LYS A N 1
ATOM 3038 C CA . LYS A 1 404 ? -10.618 13.380 13.639 1.00 89.38 404 LYS A CA 1
ATOM 3039 C C . LYS A 1 404 ? -9.546 13.202 14.704 1.00 89.38 404 LYS A C 1
ATOM 3041 O O . LYS A 1 404 ? -9.875 13.008 15.877 1.00 89.38 404 LYS A O 1
ATOM 3046 N N . LEU A 1 405 ? -8.275 13.239 14.319 1.00 93.69 405 LEU A N 1
ATOM 3047 C CA . LEU A 1 405 ? -7.180 13.264 15.282 1.00 93.69 405 LEU A CA 1
ATOM 3048 C C . LEU A 1 405 ? -7.122 14.616 15.997 1.00 93.69 405 LEU A C 1
ATOM 3050 O O . LEU A 1 405 ? -7.039 14.646 17.227 1.00 93.69 405 LEU A O 1
ATOM 3054 N N . HIS A 1 406 ? -7.269 15.713 15.253 1.00 92.38 406 HIS A N 1
ATOM 3055 C CA . HIS A 1 406 ? -7.252 17.065 15.803 1.00 92.38 406 HIS A CA 1
ATOM 3056 C C . HIS A 1 406 ? -8.395 17.309 16.803 1.00 92.38 406 HIS A C 1
ATOM 3058 O O . HIS A 1 406 ? -8.156 17.843 17.883 1.00 92.38 406 HIS A O 1
ATOM 3064 N N . GLU A 1 407 ? -9.613 16.824 16.523 1.00 91.25 407 GLU A N 1
ATOM 3065 C CA . GLU A 1 407 ? -10.755 16.829 17.463 1.00 91.25 407 GLU A CA 1
ATOM 3066 C C . GLU A 1 407 ? -10.437 16.182 18.824 1.00 91.25 407 GLU A C 1
ATOM 3068 O O . GLU A 1 407 ? -11.116 16.434 19.818 1.00 91.25 407 GLU A O 1
ATOM 3073 N N . ARG A 1 408 ? -9.413 15.326 18.875 1.00 90.88 408 ARG A N 1
ATOM 3074 C CA . ARG A 1 408 ? -8.964 14.600 20.069 1.00 90.88 408 ARG A CA 1
ATOM 3075 C C . ARG A 1 408 ? -7.648 15.142 20.627 1.00 90.88 408 ARG A C 1
ATOM 3077 O O . ARG A 1 408 ? -7.047 14.503 21.487 1.00 90.88 408 ARG A O 1
ATOM 3084 N N . GLY A 1 409 ? -7.194 16.297 20.141 1.00 92.75 409 GLY A N 1
ATOM 3085 C CA . GLY A 1 409 ? -5.949 16.936 20.564 1.00 92.75 409 GLY A CA 1
ATOM 3086 C C . GLY A 1 409 ? -4.681 16.240 20.062 1.00 92.75 409 GLY A C 1
ATOM 3087 O O . GLY A 1 409 ? -3.615 16.446 20.637 1.00 92.75 409 GLY A O 1
ATOM 3088 N N . ILE A 1 410 ? -4.778 15.408 19.019 1.00 96.06 410 ILE A N 1
ATOM 3089 C CA . ILE A 1 410 ? -3.638 14.715 18.407 1.00 96.06 410 ILE A CA 1
ATOM 3090 C C . ILE A 1 410 ? -3.323 15.394 17.073 1.00 96.06 410 ILE A C 1
ATOM 3092 O O . ILE A 1 410 ? -4.185 15.487 16.201 1.00 96.06 410 ILE A O 1
ATOM 3096 N N . ASN A 1 411 ? -2.085 15.851 16.887 1.00 97.12 411 ASN A N 1
ATOM 3097 C CA . ASN A 1 411 ? -1.679 16.467 15.623 1.00 97.12 411 ASN A CA 1
ATOM 3098 C C . ASN A 1 411 ? -1.388 15.401 14.559 1.00 97.12 411 ASN A C 1
ATOM 3100 O O . ASN A 1 411 ? -1.130 14.236 14.866 1.00 97.12 411 ASN A O 1
ATOM 3104 N N . SER A 1 412 ? -1.355 15.809 13.294 1.00 97.06 412 SER A N 1
ATOM 3105 C CA . SER A 1 412 ? -1.038 14.922 12.174 1.00 97.06 412 SER A CA 1
ATOM 3106 C C . SER A 1 412 ? -0.024 15.545 11.227 1.00 97.06 412 SER A C 1
ATOM 3108 O O . SER A 1 412 ? -0.123 16.729 10.914 1.00 97.06 412 SER A O 1
ATOM 3110 N N . TYR A 1 413 ? 0.875 14.717 10.711 1.00 98.25 413 TYR A N 1
ATOM 3111 C CA . TYR A 1 413 ? 1.768 15.023 9.605 1.00 98.25 413 TYR A CA 1
ATOM 3112 C C . TYR A 1 413 ? 1.399 14.152 8.401 1.00 98.25 413 TYR A C 1
ATOM 3114 O O . TYR A 1 413 ? 1.330 12.928 8.532 1.00 98.25 413 TYR A O 1
ATOM 3122 N N . LEU A 1 414 ? 1.175 14.777 7.243 1.00 97.25 414 LEU A N 1
ATOM 3123 C CA . LEU A 1 414 ? 0.846 14.097 5.991 1.00 97.25 414 LEU A CA 1
ATOM 3124 C C . LEU A 1 414 ? 2.100 13.827 5.150 1.00 97.25 414 LEU A C 1
ATOM 3126 O O . LEU A 1 414 ? 2.840 14.756 4.842 1.00 97.25 414 LEU A O 1
ATOM 3130 N N . LEU A 1 415 ? 2.299 12.582 4.714 1.00 97.12 415 LEU A N 1
ATOM 3131 C CA . LEU A 1 415 ? 3.320 12.205 3.726 1.00 97.12 415 LEU A CA 1
ATOM 3132 C C . LEU A 1 415 ? 3.158 13.035 2.438 1.00 97.12 415 LEU A C 1
ATOM 3134 O O . LEU A 1 415 ? 2.071 13.021 1.849 1.00 97.12 415 LEU A O 1
ATOM 3138 N N . SER A 1 416 ? 4.218 13.697 1.961 1.00 96.62 416 SER A N 1
ATOM 3139 C CA . SER A 1 416 ? 4.127 14.669 0.859 1.00 96.62 416 SER A CA 1
ATOM 3140 C C . SER A 1 416 ? 3.658 14.064 -0.469 1.00 96.62 416 SER A C 1
ATOM 3142 O O . SER A 1 416 ? 2.874 14.688 -1.188 1.00 96.62 416 SER A O 1
ATOM 3144 N N . GLU A 1 417 ? 4.052 12.825 -0.784 1.00 93.50 417 GLU A N 1
ATOM 3145 C CA . GLU A 1 417 ? 3.544 12.099 -1.964 1.00 93.50 417 GLU A CA 1
ATOM 3146 C C . GLU A 1 417 ? 2.020 11.902 -1.898 1.00 93.50 417 GLU A C 1
ATOM 3148 O O . GLU A 1 417 ? 1.323 11.942 -2.910 1.00 93.50 417 GLU A O 1
ATOM 3153 N N . SER A 1 418 ? 1.473 11.733 -0.695 1.00 93.06 418 SER A N 1
ATOM 3154 C CA . SER A 1 418 ? 0.049 11.464 -0.493 1.00 93.06 418 SER A CA 1
ATOM 3155 C C . SER A 1 418 ? -0.828 12.719 -0.487 1.00 93.06 418 SER A C 1
ATOM 3157 O O . SER A 1 418 ? -2.055 12.599 -0.458 1.00 93.06 418 SER A O 1
ATOM 3159 N N . CYS A 1 419 ? -0.233 13.916 -0.508 1.00 93.81 419 CYS A N 1
ATOM 3160 C CA . CYS A 1 419 ? -0.981 15.167 -0.552 1.00 93.81 419 CYS A CA 1
ATOM 3161 C C . CYS A 1 419 ? -1.892 15.202 -1.783 1.00 93.81 419 CYS A C 1
ATOM 3163 O O . CYS A 1 419 ? -1.466 14.878 -2.894 1.00 93.81 419 CYS A O 1
ATOM 3165 N N . ARG A 1 420 ? -3.150 15.602 -1.586 1.00 90.38 420 ARG A N 1
ATOM 3166 C CA . ARG A 1 420 ? -4.143 15.688 -2.661 1.00 90.38 420 ARG A CA 1
ATOM 3167 C C . ARG A 1 420 ? -3.864 16.895 -3.554 1.00 90.38 420 ARG A C 1
ATOM 3169 O O . ARG A 1 420 ? -3.507 17.962 -3.060 1.00 90.38 420 ARG A O 1
ATOM 3176 N N . GLN A 1 421 ? -4.019 16.709 -4.861 1.00 88.56 421 GLN A N 1
ATOM 3177 C CA . GLN A 1 421 ? -3.888 17.782 -5.845 1.00 88.56 421 GLN A CA 1
ATOM 3178 C C . GLN A 1 421 ? -5.044 18.786 -5.709 1.00 88.56 421 GLN A C 1
ATOM 3180 O O . GLN A 1 421 ? -6.162 18.417 -5.343 1.00 88.56 421 GLN A O 1
ATOM 3185 N N . GLU A 1 422 ? -4.782 20.054 -6.028 1.00 86.62 422 GLU A N 1
ATOM 3186 C CA . GLU A 1 422 ? -5.796 21.110 -5.990 1.00 86.62 422 GLU A CA 1
ATOM 3187 C C . GLU A 1 422 ? -7.001 20.755 -6.880 1.00 86.62 422 GLU A C 1
ATOM 3189 O O . GLU A 1 422 ? -6.848 20.258 -7.997 1.00 86.62 422 GLU A O 1
ATOM 3194 N N . GLY A 1 423 ? -8.216 20.961 -6.365 1.00 77.38 423 GLY A N 1
ATOM 3195 C CA . GLY A 1 423 ? -9.456 20.636 -7.078 1.00 77.38 423 GLY A CA 1
ATOM 3196 C C . GLY A 1 423 ? -9.768 19.137 -7.207 1.00 77.38 423 GLY A C 1
ATOM 3197 O O . GLY A 1 423 ? -10.695 18.773 -7.930 1.00 77.38 423 GLY A O 1
ATOM 3198 N N . SER A 1 424 ? -9.032 18.252 -6.524 1.00 76.88 424 SER A N 1
ATOM 3199 C CA . SER A 1 424 ? -9.252 16.805 -6.576 1.00 76.88 424 SER A CA 1
ATOM 3200 C C . SER A 1 424 ? -9.281 16.159 -5.187 1.00 76.88 424 SER A C 1
ATOM 3202 O O . SER A 1 424 ? -8.319 16.223 -4.431 1.00 76.88 424 SER A O 1
ATOM 3204 N N . GLU A 1 425 ? -10.349 15.411 -4.893 1.00 68.50 425 GLU A N 1
ATOM 3205 C CA . GLU A 1 425 ? -10.450 14.603 -3.665 1.00 68.50 425 GLU A CA 1
ATOM 3206 C C . GLU A 1 425 ? -9.605 13.313 -3.713 1.00 68.50 425 GLU A C 1
ATOM 3208 O O . GLU A 1 425 ? -9.374 12.699 -2.675 1.00 68.50 425 GLU A O 1
ATOM 3213 N N . LYS A 1 426 ? -9.148 12.876 -4.900 1.00 69.94 426 LYS A N 1
ATOM 3214 C CA . LYS A 1 426 ? -8.542 11.540 -5.094 1.00 69.94 426 LYS A CA 1
ATOM 3215 C C . LYS A 1 426 ? -7.111 11.541 -5.630 1.00 69.94 426 LYS A C 1
ATOM 3217 O O . LYS A 1 426 ? -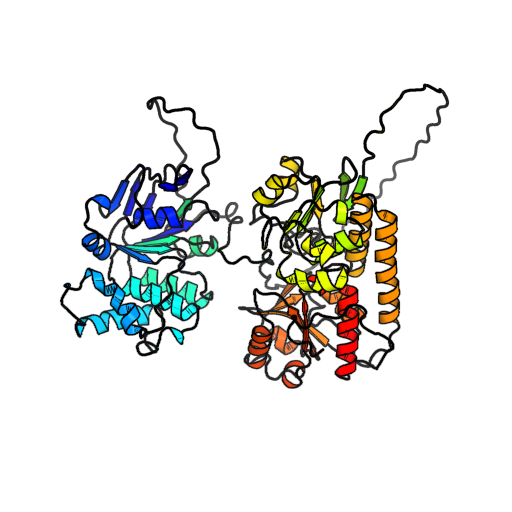6.286 10.804 -5.102 1.00 69.94 426 LYS A O 1
ATOM 3222 N N . ALA A 1 427 ? -6.829 12.333 -6.665 1.00 79.44 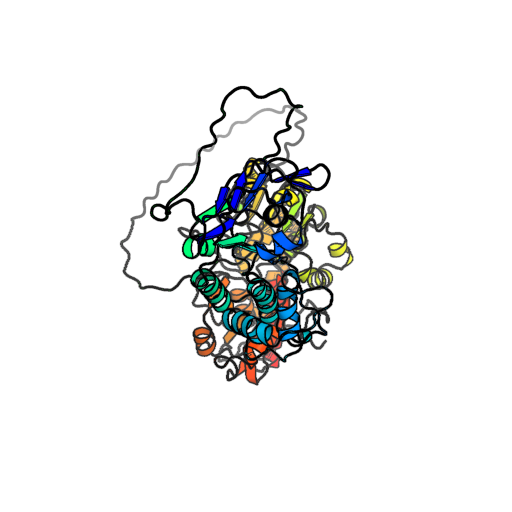427 ALA A N 1
ATOM 3223 C CA . ALA A 1 427 ? -5.497 12.418 -7.265 1.00 79.44 427 ALA A CA 1
ATOM 3224 C C . ALA A 1 427 ? -4.487 13.002 -6.273 1.00 79.44 427 ALA A C 1
ATOM 3226 O O . ALA A 1 427 ? -4.783 13.987 -5.586 1.00 79.44 427 ALA A O 1
ATOM 3227 N N . ARG A 1 428 ? -3.299 12.396 -6.209 1.00 88.88 428 ARG A N 1
ATOM 3228 C CA . ARG A 1 428 ? -2.259 12.724 -5.225 1.00 88.88 428 ARG A CA 1
ATOM 3229 C C . ARG A 1 428 ? -0.953 13.152 -5.890 1.00 88.88 428 ARG A C 1
ATOM 3231 O O . ARG A 1 428 ? -0.771 12.985 -7.095 1.00 88.88 428 ARG A O 1
ATOM 3238 N N . GLY A 1 429 ? -0.062 13.723 -5.088 1.00 89.62 429 GLY A N 1
ATOM 3239 C CA . GLY A 1 429 ? 1.259 14.186 -5.494 1.00 89.62 429 GLY A CA 1
ATOM 3240 C C . GLY A 1 429 ? 1.245 15.632 -5.980 1.00 89.62 429 GLY A C 1
ATOM 3241 O O . GLY A 1 429 ? 0.933 15.927 -7.134 1.00 89.62 429 GLY A O 1
ATOM 3242 N N . VAL A 1 430 ? 1.620 16.541 -5.079 1.00 92.31 430 VAL A N 1
ATOM 3243 C CA . VAL A 1 430 ? 1.646 17.999 -5.317 1.00 92.31 430 VAL A CA 1
ATOM 3244 C C . VAL A 1 430 ? 3.028 18.532 -5.707 1.00 92.31 430 VAL A C 1
ATOM 3246 O O . VAL A 1 430 ? 3.164 19.698 -6.059 1.00 92.31 430 VAL A O 1
ATOM 3249 N N . MET A 1 431 ? 4.059 17.689 -5.658 1.00 94.19 431 MET A N 1
ATOM 3250 C CA . MET A 1 431 ? 5.446 18.034 -5.982 1.00 94.19 431 MET A CA 1
ATOM 3251 C C . MET A 1 431 ? 6.158 16.854 -6.655 1.00 94.19 431 MET A C 1
ATOM 3253 O O . MET A 1 431 ? 5.585 15.770 -6.767 1.00 94.19 431 MET A O 1
ATOM 3257 N N . GLN A 1 432 ? 7.382 17.069 -7.148 1.00 95.12 432 GLN A N 1
ATOM 3258 C CA . GLN A 1 432 ? 8.182 15.992 -7.739 1.00 95.12 432 GLN A CA 1
ATOM 3259 C C . GLN A 1 432 ? 8.590 14.968 -6.667 1.00 95.12 432 GLN A C 1
ATOM 3261 O O . GLN A 1 432 ? 8.831 15.369 -5.527 1.00 95.12 432 GLN A O 1
ATOM 3266 N N . PRO A 1 433 ? 8.721 13.666 -6.989 1.00 95.94 433 PRO A N 1
ATOM 3267 C CA . PRO A 1 433 ? 8.893 12.653 -5.945 1.00 95.94 433 PRO A CA 1
ATOM 3268 C C . PRO A 1 433 ? 10.189 12.801 -5.130 1.00 95.94 433 PRO A C 1
ATOM 3270 O O . PRO A 1 433 ? 10.158 12.656 -3.913 1.00 95.94 433 PRO A O 1
ATOM 3273 N N . TRP A 1 434 ? 11.318 13.178 -5.748 1.00 98.00 434 TRP A N 1
ATOM 3274 C CA . TRP A 1 434 ? 12.546 13.460 -4.986 1.00 98.00 434 TRP A CA 1
ATOM 3275 C C . TRP A 1 434 ? 12.391 14.669 -4.053 1.00 98.00 434 TRP A C 1
ATOM 3277 O O . TRP A 1 434 ? 12.906 14.652 -2.937 1.00 98.00 434 TRP A O 1
ATOM 3287 N N . ASP A 1 435 ? 11.636 15.690 -4.465 1.00 97.88 435 ASP A N 1
ATOM 3288 C CA . ASP A 1 435 ? 11.348 16.852 -3.620 1.00 97.88 435 ASP A CA 1
ATOM 3289 C C . ASP A 1 435 ? 10.398 16.497 -2.475 1.00 97.88 435 ASP A C 1
ATOM 3291 O O . ASP A 1 435 ? 10.561 17.026 -1.377 1.00 97.88 435 ASP A O 1
ATOM 3295 N N . ALA A 1 436 ? 9.468 15.561 -2.689 1.00 97.31 436 ALA A N 1
ATOM 3296 C CA . ALA A 1 436 ? 8.628 15.010 -1.628 1.00 97.31 436 ALA A CA 1
ATOM 3297 C C . ALA A 1 436 ? 9.479 14.326 -0.548 1.00 97.31 436 ALA A C 1
ATOM 3299 O O . ALA A 1 436 ? 9.361 14.679 0.623 1.00 97.31 436 ALA A O 1
ATOM 3300 N N . VAL A 1 437 ? 10.416 13.450 -0.934 1.00 98.25 437 VAL A N 1
ATOM 3301 C CA . VAL A 1 437 ? 11.317 12.773 0.019 1.00 98.25 437 VAL A CA 1
ATOM 3302 C C . VAL A 1 437 ? 12.186 13.779 0.784 1.00 98.25 437 VAL A C 1
ATOM 3304 O O . VAL A 1 437 ? 12.301 13.687 2.008 1.00 98.25 437 VAL A O 1
ATOM 3307 N N . ARG A 1 438 ? 12.770 14.776 0.100 1.00 98.50 438 ARG A N 1
ATOM 3308 C CA . ARG A 1 438 ? 13.554 15.844 0.755 1.00 98.50 438 ARG A CA 1
ATOM 3309 C C . ARG A 1 438 ? 12.711 16.647 1.742 1.00 98.50 438 ARG A C 1
ATOM 3311 O O . ARG A 1 438 ? 13.160 16.926 2.855 1.00 98.50 438 ARG A O 1
ATOM 3318 N N . THR A 1 439 ? 11.500 17.011 1.326 1.00 98.25 439 THR A N 1
ATOM 3319 C CA . THR A 1 439 ? 10.549 17.790 2.123 1.00 98.25 439 THR A CA 1
ATOM 3320 C C . THR A 1 439 ? 10.165 17.033 3.382 1.00 98.25 439 THR A C 1
ATOM 3322 O O . THR A 1 439 ? 10.227 17.600 4.471 1.00 98.25 439 THR A O 1
ATOM 3325 N N . ASP A 1 440 ? 9.825 15.754 3.254 1.00 98.50 440 ASP A N 1
ATOM 3326 C CA . ASP A 1 440 ? 9.403 14.933 4.381 1.00 98.50 440 ASP A CA 1
ATOM 3327 C C . ASP A 1 440 ? 10.559 14.651 5.357 1.00 98.50 440 ASP A C 1
ATOM 3329 O O . ASP A 1 440 ? 10.384 14.803 6.567 1.00 98.50 440 ASP A O 1
ATOM 3333 N N . LEU A 1 441 ? 11.769 14.351 4.864 1.00 98.56 441 LEU A N 1
ATOM 3334 C CA . LEU A 1 441 ? 12.962 14.201 5.712 1.00 98.56 441 LEU A CA 1
ATOM 3335 C C . LEU A 1 441 ? 13.287 15.488 6.481 1.00 98.56 441 LEU A C 1
ATOM 3337 O O . LEU A 1 441 ? 13.517 15.449 7.692 1.00 98.56 441 LEU A O 1
ATOM 3341 N N . GLY A 1 442 ? 13.293 16.634 5.795 1.00 98.25 442 GLY A N 1
ATOM 3342 C CA . GLY A 1 442 ? 13.577 17.929 6.411 1.00 98.25 442 GLY A CA 1
ATOM 3343 C C . GLY A 1 442 ? 12.515 18.331 7.434 1.00 98.25 442 GLY A C 1
ATOM 3344 O O . GLY A 1 442 ? 12.843 18.764 8.542 1.00 98.25 442 GLY A O 1
ATOM 3345 N N . ASN A 1 443 ? 11.241 18.140 7.091 1.00 98.38 443 ASN A N 1
ATOM 3346 C CA . ASN A 1 443 ? 10.121 18.463 7.962 1.00 98.38 443 ASN A CA 1
ATOM 3347 C C . ASN A 1 443 ? 10.066 17.560 9.195 1.00 98.38 443 ASN A C 1
ATOM 3349 O O . ASN A 1 443 ? 9.894 18.083 10.291 1.00 98.38 443 ASN A O 1
ATOM 3353 N N . LEU A 1 444 ? 10.236 16.240 9.059 1.00 98.38 444 LEU A N 1
ATOM 3354 C CA . LEU A 1 444 ? 10.238 15.331 10.211 1.00 98.38 444 LEU A CA 1
ATOM 3355 C C . LEU A 1 444 ? 11.442 15.566 11.121 1.00 98.38 444 LEU A C 1
ATOM 3357 O O . LEU A 1 444 ? 11.304 15.519 12.346 1.00 98.38 444 LEU A O 1
ATOM 3361 N N . ALA A 1 445 ? 12.603 15.889 10.549 1.00 98.38 445 ALA A N 1
ATOM 3362 C CA . ALA A 1 445 ? 13.769 16.275 11.331 1.00 98.38 445 ALA A CA 1
ATOM 3363 C C . ALA A 1 445 ? 13.483 17.548 12.138 1.00 98.38 445 ALA A C 1
ATOM 3365 O O . ALA A 1 445 ? 13.691 17.558 13.347 1.00 98.38 445 ALA A O 1
ATOM 3366 N N . LYS A 1 446 ? 12.900 18.580 11.518 1.00 98.06 446 LYS A N 1
ATOM 3367 C CA . LYS A 1 446 ? 12.506 19.815 12.215 1.00 98.06 446 LYS A CA 1
ATOM 3368 C C . LYS A 1 446 ? 11.400 19.598 13.250 1.00 98.06 446 LYS A C 1
ATOM 3370 O O . LYS A 1 446 ? 11.489 20.104 14.364 1.00 98.06 446 LYS A O 1
ATOM 3375 N N . LEU A 1 447 ? 10.390 18.792 12.926 1.00 97.88 447 LEU A N 1
ATOM 3376 C CA . LEU A 1 447 ? 9.294 18.429 13.827 1.00 97.88 447 LEU A CA 1
ATOM 3377 C C . LEU A 1 447 ? 9.795 17.770 15.119 1.00 97.88 447 LEU A C 1
ATOM 3379 O O . LEU A 1 447 ? 9.171 17.910 16.170 1.00 97.88 447 LEU A O 1
ATOM 3383 N N . THR A 1 448 ? 10.917 17.054 15.041 1.00 97.75 448 THR A N 1
ATOM 3384 C CA . THR A 1 448 ? 11.468 16.249 16.141 1.00 97.75 448 THR A CA 1
ATOM 3385 C C . THR A 1 448 ? 12.740 16.826 16.769 1.00 97.75 448 THR A C 1
ATOM 3387 O O . THR A 1 448 ? 13.236 16.253 17.744 1.00 97.75 448 THR A O 1
ATOM 3390 N N . GLY A 1 449 ? 13.226 17.970 16.269 1.00 96.94 449 GLY A N 1
ATOM 3391 C CA . GLY A 1 449 ? 14.424 18.665 16.753 1.00 96.94 449 GLY A CA 1
ATOM 3392 C C . GLY A 1 449 ? 15.745 17.999 16.347 1.00 96.94 449 GLY A C 1
ATOM 3393 O O . GLY A 1 449 ? 16.710 18.031 17.109 1.00 96.94 449 GLY A O 1
ATOM 3394 N N . ASN A 1 450 ? 15.769 17.334 15.191 1.00 97.88 450 ASN A N 1
ATOM 3395 C CA . ASN A 1 450 ? 16.885 16.552 14.654 1.00 97.88 450 ASN A CA 1
ATOM 3396 C C . ASN A 1 450 ? 17.395 17.086 13.296 1.00 97.88 450 ASN A C 1
ATOM 3398 O O . ASN A 1 450 ? 17.932 16.330 12.482 1.00 97.88 450 ASN A O 1
ATOM 3402 N N . GLU A 1 451 ? 17.242 18.381 13.012 1.00 97.50 451 GLU A N 1
ATOM 3403 C CA . GLU A 1 451 ? 17.587 19.003 11.726 1.00 97.50 451 GLU A CA 1
ATOM 3404 C C . GLU A 1 451 ? 18.997 18.675 11.203 1.00 97.50 451 GLU A C 1
ATOM 3406 O O . GLU A 1 451 ? 19.119 18.440 9.998 1.00 97.50 451 GLU A O 1
ATOM 3411 N N . PRO A 1 452 ? 20.066 18.616 12.028 1.00 98.25 452 PRO A N 1
ATOM 3412 C CA . PRO A 1 452 ? 21.385 18.205 11.545 1.00 98.25 452 PRO A CA 1
ATOM 3413 C C . PRO A 1 452 ? 21.391 16.794 10.937 1.00 98.25 452 PRO A C 1
ATOM 3415 O O . PRO A 1 452 ? 21.998 16.581 9.886 1.00 98.25 452 PRO A O 1
ATOM 3418 N N . THR A 1 453 ? 20.678 15.845 11.552 1.00 98.00 453 THR A N 1
ATOM 3419 C CA . THR A 1 453 ? 20.552 14.471 11.046 1.00 98.00 453 THR A CA 1
ATOM 3420 C C . THR A 1 453 ? 19.710 14.432 9.773 1.00 98.00 453 THR A C 1
ATOM 3422 O O . THR A 1 453 ? 20.134 13.820 8.794 1.00 98.00 453 THR A O 1
ATOM 3425 N N . GLY A 1 454 ? 18.588 15.159 9.730 1.00 97.94 454 GLY A N 1
ATOM 3426 C CA . GLY A 1 454 ? 17.777 15.289 8.513 1.00 97.94 454 GLY A CA 1
ATOM 3427 C C . GLY A 1 454 ? 18.561 15.861 7.329 1.00 97.94 454 GLY A C 1
ATOM 3428 O O . GLY A 1 454 ? 18.508 15.314 6.231 1.00 97.94 454 GLY A O 1
ATOM 3429 N N . LYS A 1 455 ? 19.368 16.908 7.555 1.00 98.44 455 LYS A N 1
ATOM 3430 C CA . LYS A 1 455 ? 20.256 17.481 6.527 1.00 98.44 455 LYS A CA 1
ATOM 3431 C C . LYS A 1 455 ? 21.286 16.472 6.024 1.00 98.44 455 LYS A C 1
ATOM 3433 O O . LYS A 1 455 ? 21.545 16.427 4.826 1.00 98.44 455 LYS A O 1
ATOM 3438 N N . LYS A 1 456 ? 21.858 15.651 6.912 1.00 98.50 456 LYS A N 1
ATOM 3439 C CA . LYS A 1 456 ? 22.789 14.584 6.518 1.00 98.50 456 LYS A CA 1
ATOM 3440 C C . LYS A 1 456 ? 22.099 13.525 5.652 1.00 98.50 456 LYS A C 1
ATOM 3442 O O . LYS A 1 456 ? 22.678 13.112 4.655 1.00 98.50 456 LYS A O 1
ATOM 3447 N N . ALA A 1 457 ? 20.876 13.123 6.003 1.00 98.25 457 ALA A N 1
ATOM 3448 C CA . ALA A 1 457 ? 20.098 12.164 5.218 1.00 98.25 457 ALA A CA 1
ATOM 3449 C C . ALA A 1 457 ? 19.737 12.707 3.824 1.00 98.25 457 ALA A C 1
ATOM 3451 O O . ALA A 1 457 ? 19.881 11.994 2.837 1.00 98.25 457 ALA A O 1
ATOM 3452 N N . VAL A 1 458 ? 19.331 13.979 3.729 1.00 98.69 458 VAL A N 1
ATOM 3453 C CA . VAL A 1 458 ? 19.082 14.644 2.437 1.00 98.69 458 VAL A CA 1
ATOM 3454 C C . VAL A 1 458 ? 20.363 14.745 1.608 1.00 98.69 458 VAL A C 1
ATOM 3456 O O . VAL A 1 458 ? 20.334 14.476 0.413 1.00 98.69 458 VAL A O 1
ATOM 3459 N N . LYS A 1 459 ? 21.502 15.063 2.233 1.00 98.62 459 LYS A N 1
ATOM 3460 C CA . LYS A 1 459 ? 22.784 15.119 1.525 1.00 98.62 459 LYS A CA 1
ATOM 3461 C C . LYS A 1 459 ? 23.195 13.753 0.958 1.00 98.62 459 LYS A C 1
ATOM 3463 O O . LYS A 1 459 ? 23.621 13.696 -0.187 1.00 98.62 459 LYS A O 1
ATOM 3468 N N . ASP A 1 460 ? 23.055 12.672 1.731 1.00 98.31 460 ASP A N 1
ATOM 3469 C CA . ASP A 1 460 ? 23.328 11.306 1.248 1.00 98.31 460 ASP A CA 1
ATOM 3470 C C . ASP A 1 460 ? 22.467 10.956 0.025 1.00 98.31 460 ASP A C 1
ATOM 3472 O O . ASP A 1 460 ? 22.982 10.484 -0.989 1.00 98.31 460 ASP A O 1
ATOM 3476 N N . LEU A 1 461 ? 21.167 11.259 0.103 1.00 98.50 461 LEU A N 1
ATOM 3477 C CA . LEU A 1 461 ? 20.227 11.098 -1.004 1.00 98.50 461 LEU A CA 1
ATOM 3478 C C . LEU A 1 461 ? 20.690 11.864 -2.255 1.00 98.50 461 LEU A C 1
ATOM 3480 O O . LEU A 1 461 ? 20.722 11.292 -3.343 1.00 98.50 461 LEU A O 1
ATOM 3484 N N . ASP A 1 462 ? 21.058 13.136 -2.100 1.00 98.56 462 ASP A N 1
ATOM 3485 C CA . ASP A 1 462 ? 21.452 14.010 -3.208 1.00 98.56 462 ASP A CA 1
ATOM 3486 C C . ASP A 1 462 ? 22.778 13.593 -3.851 1.00 98.56 462 ASP A C 1
ATOM 3488 O O . ASP A 1 462 ? 22.861 13.531 -5.077 1.00 98.56 462 ASP A O 1
ATOM 3492 N N . ASP A 1 463 ? 23.789 13.254 -3.047 1.00 98.62 463 ASP A N 1
ATOM 3493 C CA . ASP A 1 463 ? 25.098 12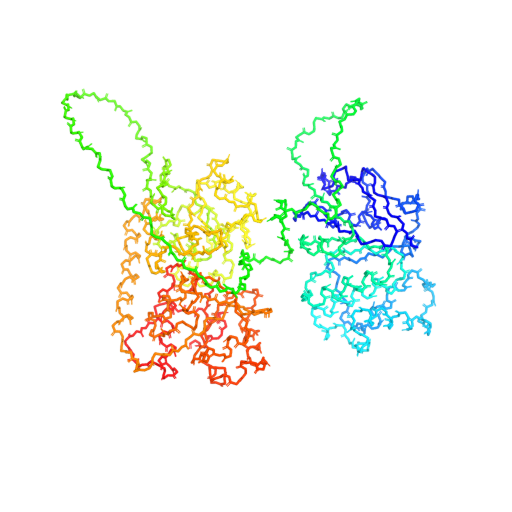.812 -3.539 1.00 98.62 463 ASP A CA 1
ATOM 3494 C C . ASP A 1 463 ? 24.961 11.531 -4.389 1.00 98.62 463 ASP A C 1
ATOM 3496 O O . ASP A 1 463 ? 25.563 11.397 -5.458 1.00 98.62 463 ASP A O 1
ATOM 3500 N N . ARG A 1 464 ? 24.132 10.581 -3.939 1.00 98.56 464 ARG A N 1
ATOM 3501 C CA . ARG A 1 464 ? 23.891 9.311 -4.643 1.00 98.56 464 ARG A CA 1
ATOM 3502 C C . ARG A 1 464 ? 23.016 9.494 -5.880 1.00 98.56 464 ARG A C 1
ATOM 3504 O O . ARG A 1 464 ? 23.261 8.864 -6.910 1.00 98.56 464 ARG A O 1
ATOM 3511 N N . LEU A 1 465 ? 22.029 10.387 -5.815 1.00 98.56 465 LEU A N 1
ATOM 3512 C CA . LEU A 1 465 ? 21.197 10.730 -6.966 1.00 98.56 465 LEU A CA 1
ATOM 3513 C C . LEU A 1 465 ? 22.017 11.429 -8.060 1.00 98.56 465 LEU A C 1
ATOM 3515 O O . LEU A 1 465 ? 21.825 11.152 -9.243 1.00 98.56 465 LEU A O 1
ATOM 3519 N N . ASP A 1 466 ? 22.954 12.300 -7.686 1.00 98.56 466 ASP A N 1
ATOM 3520 C CA . ASP A 1 466 ? 23.895 12.928 -8.616 1.00 98.56 466 ASP A CA 1
ATOM 3521 C C . ASP A 1 466 ? 24.785 11.885 -9.313 1.00 98.56 466 ASP A C 1
ATOM 3523 O O . ASP A 1 466 ? 24.942 11.925 -10.536 1.00 98.56 466 ASP A O 1
ATOM 3527 N N . ALA A 1 467 ? 25.285 10.890 -8.571 1.00 98.56 467 ALA A N 1
ATOM 3528 C CA . ALA A 1 467 ? 26.037 9.780 -9.151 1.00 98.56 467 ALA A CA 1
ATOM 3529 C C . ALA A 1 467 ? 25.209 8.990 -10.184 1.00 98.56 467 ALA A C 1
ATOM 3531 O O . ALA A 1 467 ? 25.694 8.734 -11.288 1.00 98.56 467 ALA A O 1
ATOM 3532 N N . LEU A 1 468 ? 23.951 8.655 -9.867 1.00 98.62 468 LEU A N 1
ATOM 3533 C CA . LEU A 1 468 ? 23.026 7.990 -10.795 1.00 98.62 468 LEU A CA 1
ATOM 3534 C C . LEU A 1 468 ? 22.763 8.831 -12.052 1.00 98.62 468 LEU A C 1
ATOM 3536 O O . LEU A 1 468 ? 22.811 8.317 -13.168 1.00 98.62 468 LEU A O 1
ATOM 3540 N N . ASN A 1 469 ? 22.546 10.137 -11.894 1.00 97.50 469 ASN A N 1
ATOM 3541 C CA . ASN A 1 469 ? 22.289 11.039 -13.017 1.00 97.50 469 ASN A CA 1
ATOM 3542 C C . ASN A 1 469 ? 23.490 11.180 -13.965 1.00 97.50 469 ASN A C 1
ATOM 3544 O O . ASN A 1 469 ? 23.286 11.372 -15.167 1.00 97.50 469 ASN A O 1
ATOM 3548 N N . LYS A 1 470 ? 24.715 11.074 -13.434 1.00 98.12 470 LYS A N 1
ATOM 3549 C CA . LYS A 1 470 ? 25.980 11.109 -14.188 1.00 98.12 470 LYS A CA 1
ATOM 3550 C C . LYS A 1 470 ? 26.358 9.770 -14.824 1.00 98.12 470 LYS A C 1
ATOM 3552 O O . LYS A 1 470 ? 27.281 9.738 -15.639 1.00 98.12 470 LYS A O 1
ATOM 3557 N N . ALA A 1 471 ? 25.686 8.675 -14.467 1.00 98.12 471 ALA A N 1
ATOM 3558 C CA . ALA A 1 471 ? 25.954 7.369 -15.054 1.00 98.12 471 ALA A CA 1
ATOM 3559 C C . ALA A 1 471 ? 25.693 7.386 -16.579 1.00 98.12 471 ALA A C 1
ATOM 3561 O O . ALA A 1 471 ? 24.761 8.053 -17.040 1.00 98.12 471 ALA A O 1
ATOM 3562 N N . PRO A 1 472 ? 26.500 6.666 -17.382 1.00 97.81 472 PRO A N 1
ATOM 3563 C CA . PRO A 1 472 ? 26.336 6.621 -18.834 1.00 97.81 472 PRO A CA 1
ATOM 3564 C C . PRO A 1 472 ? 24.958 6.067 -19.207 1.00 97.81 472 PRO A C 1
ATOM 3566 O O . PRO A 1 472 ? 24.533 5.068 -18.638 1.00 97.81 472 PRO A O 1
ATOM 3569 N N . LYS A 1 473 ? 24.270 6.680 -20.174 1.00 97.00 473 LYS A N 1
ATOM 3570 C CA . LYS A 1 473 ? 22.911 6.277 -20.572 1.00 97.00 473 LYS A CA 1
ATOM 3571 C C . LYS A 1 473 ? 22.892 5.569 -21.918 1.00 97.00 473 LYS A C 1
ATOM 3573 O O . LYS A 1 473 ? 23.696 5.888 -22.797 1.00 97.00 473 LYS A O 1
ATOM 3578 N N . ALA A 1 474 ? 21.981 4.616 -22.095 1.00 96.50 474 ALA A N 1
ATOM 3579 C CA . ALA A 1 474 ? 21.765 3.998 -23.399 1.00 96.50 474 ALA A CA 1
ATOM 3580 C C . ALA A 1 474 ? 21.205 5.014 -24.410 1.00 96.50 474 ALA A C 1
ATOM 3582 O O . ALA A 1 474 ? 20.487 5.945 -24.050 1.00 96.50 474 ALA A O 1
ATOM 3583 N N . ALA A 1 475 ? 21.484 4.804 -25.701 1.00 95.25 475 ALA A N 1
ATOM 3584 C CA . ALA A 1 475 ? 20.934 5.649 -26.767 1.00 95.25 475 ALA A CA 1
ATOM 3585 C C . ALA A 1 475 ? 19.396 5.582 -26.839 1.00 95.25 475 ALA A C 1
ATOM 3587 O O . ALA A 1 475 ? 18.746 6.560 -27.198 1.00 95.25 475 ALA A O 1
ATOM 3588 N N . ARG A 1 476 ? 18.812 4.427 -26.485 1.00 96.88 476 ARG A N 1
ATOM 3589 C CA . ARG A 1 476 ? 17.368 4.247 -26.311 1.00 96.88 476 ARG A CA 1
ATOM 3590 C C . ARG A 1 476 ? 17.074 3.992 -24.840 1.00 96.88 476 ARG A C 1
ATOM 3592 O O . ARG A 1 476 ? 17.514 2.978 -24.309 1.00 96.88 476 ARG A O 1
ATOM 3599 N N . THR A 1 477 ? 16.269 4.857 -24.234 1.00 97.94 477 THR A N 1
ATOM 3600 C CA . THR A 1 477 ? 15.798 4.697 -22.856 1.00 97.94 477 THR A CA 1
ATOM 3601 C C . THR A 1 477 ? 14.938 3.431 -22.720 1.00 97.94 477 THR A C 1
ATOM 3603 O O . THR A 1 477 ? 13.961 3.284 -23.465 1.00 97.94 477 THR A O 1
ATOM 3606 N N . PRO A 1 478 ? 15.274 2.498 -21.810 1.00 98.25 478 PRO A N 1
ATOM 3607 C CA . PRO A 1 478 ? 14.473 1.302 -21.591 1.00 98.25 478 PRO A CA 1
ATOM 3608 C C . PRO A 1 478 ? 13.170 1.626 -20.856 1.00 98.25 478 PRO A C 1
ATOM 3610 O O . PRO A 1 478 ? 13.156 2.395 -19.895 1.00 98.25 478 PRO A O 1
ATOM 3613 N N . VAL A 1 479 ? 12.073 0.994 -21.269 1.00 98.56 479 VAL A N 1
ATOM 3614 C CA . VAL A 1 479 ? 10.771 1.142 -20.603 1.00 98.56 479 VAL A CA 1
ATOM 3615 C C . VAL A 1 479 ? 10.665 0.144 -19.452 1.00 98.56 479 VAL A C 1
ATOM 3617 O O . VAL A 1 479 ? 10.817 -1.062 -19.653 1.00 98.56 479 VAL A O 1
ATOM 3620 N N . VAL A 1 480 ? 10.366 0.629 -18.249 1.00 98.75 480 VAL A N 1
ATOM 3621 C CA . VAL A 1 480 ? 10.210 -0.193 -17.043 1.00 98.75 480 VAL A CA 1
ATOM 3622 C C . VAL A 1 480 ? 8.774 -0.095 -16.549 1.00 98.75 480 VAL A C 1
ATOM 3624 O O . VAL A 1 480 ? 8.273 0.996 -16.279 1.00 98.75 480 VAL A O 1
ATOM 3627 N N . LEU A 1 481 ? 8.110 -1.242 -16.420 1.00 98.38 481 LEU A N 1
ATOM 3628 C CA . LEU A 1 481 ? 6.807 -1.334 -15.767 1.00 98.38 481 LEU A CA 1
ATOM 3629 C C . LEU A 1 481 ? 7.011 -1.667 -14.290 1.00 98.38 481 LEU A C 1
ATOM 3631 O O . LEU A 1 481 ? 7.577 -2.715 -13.982 1.00 98.38 481 LEU A O 1
ATOM 3635 N N . LEU A 1 482 ? 6.502 -0.825 -13.392 1.00 98.31 482 LEU A N 1
ATOM 3636 C CA . LEU A 1 482 ? 6.290 -1.236 -12.009 1.00 98.31 482 LEU A CA 1
ATOM 3637 C C . LEU A 1 482 ? 5.012 -2.078 -11.928 1.00 98.31 482 LEU A C 1
ATOM 3639 O O . LEU A 1 482 ? 3.952 -1.643 -12.369 1.00 98.31 482 LEU A O 1
ATOM 3643 N N . PHE A 1 483 ? 5.104 -3.265 -11.356 1.00 96.19 483 PHE A N 1
ATOM 3644 C CA . PHE A 1 483 ? 4.003 -4.188 -11.151 1.00 96.19 483 PHE A CA 1
ATOM 3645 C C . PHE A 1 483 ? 3.799 -4.369 -9.650 1.00 96.19 483 PHE A C 1
ATOM 3647 O O . PHE A 1 483 ? 4.555 -5.084 -8.988 1.00 96.19 483 PHE A O 1
ATOM 3654 N N . ASP A 1 484 ? 2.793 -3.694 -9.104 1.00 91.19 484 ASP A N 1
ATOM 3655 C CA . ASP A 1 484 ? 2.472 -3.811 -7.688 1.00 91.19 484 ASP A CA 1
ATOM 3656 C C . ASP A 1 484 ? 1.673 -5.078 -7.421 1.00 91.19 484 ASP A C 1
ATOM 3658 O O . ASP A 1 484 ? 2.133 -5.960 -6.707 1.00 91.19 484 ASP A O 1
ATOM 3662 N N . SER A 1 485 ? 0.496 -5.190 -8.025 1.00 83.06 485 SER A N 1
ATOM 3663 C CA . SER A 1 485 ? -0.391 -6.330 -7.848 1.00 83.06 485 SER A CA 1
ATOM 3664 C C . SER A 1 485 ? -1.324 -6.479 -9.040 1.00 83.06 485 SER A C 1
ATOM 3666 O O . SER A 1 485 ? -1.520 -5.555 -9.830 1.00 83.06 485 SER A O 1
ATOM 3668 N N . ALA A 1 486 ? -1.891 -7.670 -9.184 1.00 76.62 486 ALA A N 1
ATOM 3669 C CA . ALA A 1 486 ? -2.852 -7.989 -10.224 1.00 76.62 486 ALA A CA 1
ATOM 3670 C C . ALA A 1 486 ? -4.107 -8.616 -9.630 1.00 76.62 486 ALA A C 1
ATOM 3672 O O . ALA A 1 486 ? -4.040 -9.668 -8.989 1.00 76.62 486 ALA A O 1
ATOM 3673 N N . LYS A 1 487 ? -5.244 -7.975 -9.912 1.00 69.38 487 LYS A N 1
ATOM 3674 C CA . LYS A 1 487 ? -6.594 -8.526 -9.751 1.00 69.38 487 LYS A CA 1
ATOM 3675 C C . LYS A 1 487 ? -7.295 -8.437 -11.113 1.00 69.38 487 LYS A C 1
ATOM 3677 O O . LYS A 1 487 ? -6.802 -9.012 -12.083 1.00 69.38 487 LYS A O 1
ATOM 3682 N N . ASP A 1 488 ? -8.375 -7.664 -11.211 1.00 62.25 488 ASP A N 1
ATOM 3683 C CA . ASP A 1 488 ? -9.035 -7.345 -12.484 1.00 62.25 488 ASP A CA 1
ATOM 3684 C C . ASP A 1 488 ? -8.184 -6.394 -13.343 1.00 62.25 488 ASP A C 1
ATOM 3686 O O . ASP A 1 488 ? -8.154 -6.498 -14.570 1.00 62.25 488 ASP A O 1
ATOM 3690 N N . THR A 1 489 ? -7.430 -5.511 -12.686 1.00 79.12 489 THR A N 1
ATOM 3691 C CA . THR A 1 489 ? -6.451 -4.606 -13.293 1.00 79.12 489 THR A CA 1
ATOM 3692 C C . THR A 1 489 ? -5.083 -4.773 -12.637 1.00 79.12 489 THR A C 1
ATOM 3694 O O . THR A 1 489 ? -4.935 -5.454 -11.614 1.00 79.12 489 THR A O 1
ATOM 3697 N N . VAL A 1 490 ? -4.060 -4.199 -13.268 1.00 84.75 490 VAL A N 1
ATOM 3698 C CA . VAL A 1 490 ? -2.693 -4.166 -12.749 1.00 84.75 490 VAL A CA 1
ATOM 3699 C C . VAL A 1 490 ? -2.489 -2.858 -12.001 1.00 84.75 490 VAL A C 1
ATOM 3701 O O . VAL A 1 490 ? -2.520 -1.788 -12.610 1.00 84.75 490 VAL A O 1
ATOM 3704 N N . LEU A 1 491 ? -2.259 -2.942 -10.693 1.00 88.12 491 LEU A N 1
ATOM 3705 C CA . LEU A 1 491 ? -1.857 -1.798 -9.887 1.00 88.12 491 LEU A CA 1
ATOM 3706 C C . LEU A 1 491 ? -0.398 -1.442 -10.205 1.00 88.12 491 LEU A C 1
ATOM 3708 O O . LEU A 1 491 ? 0.486 -2.301 -10.249 1.00 88.12 491 LEU A O 1
ATOM 3712 N N . THR A 1 492 ? -0.159 -0.162 -10.467 1.00 92.88 492 THR A N 1
ATOM 3713 C CA . THR A 1 492 ? 1.137 0.408 -10.842 1.00 92.88 492 THR A CA 1
ATOM 3714 C C . THR A 1 492 ? 1.247 1.862 -10.359 1.00 92.88 492 THR A C 1
ATOM 3716 O O . THR A 1 492 ? 0.366 2.365 -9.658 1.00 92.88 492 THR A O 1
ATOM 3719 N N . SER A 1 493 ? 2.333 2.550 -10.716 1.00 92.56 493 SER A N 1
ATOM 3720 C CA . SER A 1 493 ? 2.619 3.929 -10.312 1.00 92.56 493 SER A CA 1
ATOM 3721 C C . SER A 1 493 ? 2.579 4.893 -11.495 1.00 92.56 493 SER A C 1
ATOM 3723 O O . SER A 1 493 ? 3.209 4.666 -12.529 1.00 92.56 493 SER A O 1
ATOM 3725 N N . GLY A 1 494 ? 1.893 6.019 -11.321 1.00 90.69 494 GLY A N 1
ATOM 3726 C CA . GLY A 1 494 ? 1.878 7.118 -12.286 1.00 90.69 494 GLY A CA 1
ATOM 3727 C C . GLY A 1 494 ? 3.085 8.049 -12.132 1.00 90.69 494 GLY A C 1
ATOM 3728 O O . GLY A 1 494 ? 4.047 7.744 -11.423 1.00 90.69 494 GLY A O 1
ATOM 3729 N N . SER A 1 495 ? 3.025 9.206 -12.792 1.00 93.56 495 SER A N 1
ATOM 3730 C CA . SER A 1 495 ? 4.115 10.189 -12.870 1.00 93.56 495 SER A CA 1
ATOM 3731 C C . SER A 1 495 ? 4.368 10.995 -11.599 1.00 93.56 495 SER A C 1
ATOM 3733 O O . SER A 1 495 ? 5.353 11.731 -11.527 1.00 93.56 495 SER A O 1
ATOM 3735 N N . LYS A 1 496 ? 3.504 10.873 -10.588 1.00 91.06 496 LYS A N 1
ATOM 3736 C CA . LYS A 1 496 ? 3.656 11.577 -9.309 1.00 91.06 496 LYS A CA 1
ATOM 3737 C C . LYS A 1 496 ? 4.185 10.698 -8.178 1.00 91.06 496 LYS A C 1
ATOM 3739 O O . LYS A 1 496 ? 4.494 11.232 -7.119 1.00 91.06 496 LYS A O 1
ATOM 3744 N N . GLY A 1 497 ? 4.274 9.383 -8.378 1.00 92.12 497 GLY A N 1
ATOM 3745 C CA . GLY A 1 497 ? 4.752 8.444 -7.361 1.00 92.12 497 GLY A CA 1
ATOM 3746 C C . GLY A 1 497 ? 6.276 8.326 -7.331 1.00 92.12 497 GLY A C 1
ATOM 3747 O O . GLY A 1 497 ? 6.948 8.550 -8.340 1.00 92.12 497 GLY A O 1
ATOM 3748 N N . GLY A 1 498 ? 6.822 7.903 -6.193 1.00 95.31 498 GLY A N 1
ATOM 3749 C CA . GLY A 1 498 ? 8.224 7.533 -5.993 1.00 95.31 498 GLY A CA 1
ATOM 3750 C C . GLY A 1 498 ? 8.804 6.687 -7.132 1.00 95.31 498 GLY A C 1
ATOM 3751 O O . GLY A 1 498 ? 9.862 7.051 -7.656 1.00 95.31 498 GLY A O 1
ATOM 3752 N N . PRO A 1 499 ? 8.103 5.648 -7.628 1.00 98.06 499 PRO A N 1
ATOM 3753 C CA . PRO A 1 499 ? 8.599 4.816 -8.721 1.00 98.06 499 PRO A CA 1
ATOM 3754 C C . PRO A 1 499 ? 8.918 5.579 -10.010 1.00 98.06 499 PRO A C 1
ATOM 3756 O O . PRO A 1 499 ? 9.858 5.204 -10.707 1.00 98.06 499 PRO A O 1
ATOM 3759 N N . GLN A 1 500 ? 8.224 6.685 -10.310 1.00 98.00 500 GLN A N 1
ATOM 3760 C CA . GLN A 1 500 ? 8.568 7.539 -11.451 1.00 98.00 500 GLN A CA 1
ATOM 3761 C C . GLN A 1 500 ? 10.002 8.069 -11.342 1.00 98.00 500 GLN A C 1
ATOM 3763 O O . GLN A 1 500 ? 10.759 8.048 -12.313 1.00 98.00 500 GLN A O 1
ATOM 3768 N N . ALA A 1 501 ? 10.364 8.565 -10.163 1.00 97.81 501 ALA A N 1
ATOM 3769 C CA . ALA A 1 501 ? 11.661 9.169 -9.907 1.00 97.81 501 ALA A CA 1
ATOM 3770 C C . ALA A 1 501 ? 12.770 8.114 -9.790 1.00 97.81 501 ALA A C 1
ATOM 3772 O O . ALA A 1 501 ? 13.859 8.323 -10.325 1.00 97.81 501 ALA A O 1
ATOM 3773 N N . ILE A 1 502 ? 12.464 6.967 -9.174 1.00 98.81 502 ILE A N 1
ATOM 3774 C CA . ILE A 1 502 ? 13.361 5.806 -9.074 1.00 98.81 502 ILE A CA 1
ATOM 3775 C C . ILE A 1 502 ? 13.743 5.300 -10.469 1.00 98.81 502 ILE A C 1
ATOM 3777 O O . ILE A 1 502 ? 14.926 5.169 -10.783 1.00 98.81 502 ILE A O 1
ATOM 3781 N N . ILE A 1 503 ? 12.744 5.054 -11.325 1.00 98.81 503 ILE A N 1
ATOM 3782 C CA . ILE A 1 503 ? 12.956 4.528 -12.678 1.00 98.81 503 ILE A CA 1
ATOM 3783 C C . ILE A 1 503 ? 13.763 5.516 -13.526 1.00 98.81 503 ILE A C 1
ATOM 3785 O O . ILE A 1 503 ? 14.729 5.110 -14.174 1.00 98.81 503 ILE A O 1
ATOM 3789 N N . ASN A 1 504 ? 13.425 6.808 -13.470 1.00 98.50 504 ASN A N 1
ATOM 3790 C CA . ASN A 1 504 ? 14.150 7.843 -14.208 1.00 98.50 504 ASN A CA 1
ATOM 3791 C C . ASN A 1 504 ? 15.615 7.962 -13.756 1.00 98.50 504 ASN A C 1
ATOM 3793 O O . ASN A 1 504 ? 16.507 8.076 -14.597 1.00 98.50 504 ASN A O 1
ATOM 3797 N N . ALA A 1 505 ? 15.873 7.917 -12.445 1.00 98.56 505 ALA A N 1
ATOM 3798 C CA . ALA A 1 505 ? 17.228 7.984 -11.896 1.00 98.56 505 ALA A CA 1
ATOM 3799 C C . ALA A 1 505 ? 18.076 6.766 -12.299 1.00 98.56 505 ALA A C 1
ATOM 3801 O O . ALA A 1 505 ? 19.261 6.908 -12.584 1.00 98.56 505 ALA A O 1
ATOM 3802 N N . ALA A 1 506 ? 17.466 5.582 -12.404 1.00 98.69 506 ALA A N 1
ATOM 3803 C CA . ALA A 1 506 ? 18.141 4.374 -12.879 1.00 98.69 506 ALA A CA 1
ATOM 3804 C C . ALA A 1 506 ? 18.479 4.393 -14.387 1.00 98.69 506 ALA A C 1
ATOM 3806 O O . ALA A 1 506 ? 19.213 3.527 -14.865 1.00 98.69 506 ALA A O 1
ATOM 3807 N N . GLY A 1 507 ? 17.968 5.373 -15.141 1.00 98.38 507 GLY A N 1
ATOM 3808 C CA . GLY A 1 507 ? 18.140 5.492 -16.592 1.00 98.38 507 GLY A CA 1
ATOM 3809 C C . GLY A 1 507 ? 16.971 4.944 -17.413 1.00 98.38 507 GLY A C 1
ATOM 3810 O O . GLY A 1 507 ? 17.022 5.002 -18.634 1.00 98.38 507 GLY A O 1
ATOM 3811 N N . GLY A 1 508 ? 15.906 4.450 -16.776 1.00 98.31 508 GLY A N 1
ATOM 3812 C CA . GLY A 1 508 ? 14.707 3.972 -17.463 1.00 98.31 508 GLY A CA 1
ATOM 3813 C C . GLY A 1 508 ? 13.625 5.038 -17.638 1.00 98.31 508 GLY A C 1
ATOM 3814 O O . GLY A 1 508 ? 13.714 6.151 -17.128 1.00 98.31 508 GLY A O 1
ATOM 3815 N N . GLN A 1 509 ? 12.553 4.658 -18.328 1.00 98.50 509 GLN A N 1
ATOM 3816 C CA . GLN A 1 509 ? 11.305 5.410 -18.423 1.00 98.50 509 GLN A CA 1
ATOM 3817 C C . GLN A 1 509 ? 10.179 4.605 -17.778 1.00 98.50 509 GLN A C 1
ATOM 3819 O O . GLN A 1 509 ? 9.958 3.447 -18.132 1.00 98.50 509 GLN A O 1
ATOM 3824 N N . ASN A 1 510 ? 9.439 5.223 -16.856 1.00 98.25 510 ASN A N 1
ATOM 3825 C CA . ASN A 1 510 ? 8.244 4.605 -16.286 1.00 98.25 510 ASN A CA 1
ATOM 3826 C C . ASN A 1 510 ? 7.200 4.356 -17.388 1.00 98.25 510 ASN A C 1
ATOM 3828 O O . ASN A 1 510 ? 6.813 5.276 -18.116 1.00 98.25 510 ASN A O 1
ATOM 3832 N N . ALA A 1 511 ? 6.720 3.119 -17.496 1.00 97.38 511 ALA A N 1
ATOM 3833 C CA . ALA A 1 511 ? 5.752 2.723 -18.510 1.00 97.38 511 ALA A CA 1
ATOM 3834 C C . ALA A 1 511 ? 4.446 3.539 -18.434 1.00 97.38 511 ALA A C 1
ATOM 3836 O O . ALA A 1 511 ? 3.835 3.809 -19.460 1.00 97.38 511 ALA A O 1
ATOM 3837 N N . THR A 1 512 ? 4.061 4.004 -17.244 1.00 94.62 512 THR A N 1
ATOM 3838 C CA . THR A 1 512 ? 2.849 4.806 -16.989 1.00 94.62 512 THR A CA 1
ATOM 3839 C C . THR A 1 512 ? 3.140 6.273 -16.658 1.00 94.62 512 THR A C 1
ATOM 3841 O O . THR A 1 512 ? 2.372 6.925 -15.947 1.00 94.62 512 THR A O 1
ATOM 3844 N N . HIS A 1 513 ? 4.242 6.823 -17.183 1.00 94.19 513 HIS A N 1
ATOM 3845 C CA . HIS A 1 513 ? 4.616 8.239 -17.023 1.00 94.19 513 HIS A CA 1
ATOM 3846 C C . HIS A 1 513 ? 3.575 9.238 -17.572 1.00 94.19 513 HIS A C 1
ATOM 3848 O O . HIS A 1 513 ? 3.631 10.423 -17.254 1.00 94.19 513 HIS A O 1
ATOM 3854 N N . ASP A 1 514 ? 2.633 8.782 -18.397 1.00 90.06 514 ASP A N 1
ATOM 3855 C CA . ASP A 1 514 ? 1.524 9.564 -18.947 1.00 90.06 514 ASP A CA 1
ATOM 3856 C C . ASP A 1 514 ? 0.372 9.766 -17.945 1.00 90.06 514 ASP A C 1
ATOM 3858 O O . ASP A 1 514 ? -0.467 10.649 -18.128 1.00 90.06 514 ASP A O 1
ATOM 3862 N N . VAL A 1 515 ? 0.313 8.971 -16.870 1.00 87.69 515 VAL A N 1
ATOM 3863 C CA . VAL A 1 515 ? -0.765 9.045 -15.878 1.00 87.69 515 VAL A CA 1
ATOM 3864 C C . VAL A 1 515 ? -0.401 10.025 -14.762 1.00 87.69 515 VAL A C 1
ATOM 3866 O O . VAL A 1 515 ? 0.533 9.789 -14.000 1.00 87.69 515 VAL A O 1
ATOM 3869 N N . ASN A 1 516 ? -1.161 11.115 -14.627 1.00 87.06 516 ASN A N 1
ATOM 3870 C CA . ASN A 1 516 ? -0.947 12.160 -13.616 1.00 87.06 516 ASN A CA 1
ATOM 3871 C C . ASN A 1 516 ? -1.521 11.800 -12.225 1.00 87.06 516 ASN A C 1
ATOM 3873 O O . ASN A 1 516 ? -2.399 12.489 -11.704 1.00 87.06 516 ASN A O 1
ATOM 3877 N N . ASP A 1 517 ? -1.030 10.716 -11.628 1.00 82.25 517 ASP A N 1
ATOM 3878 C CA . ASP A 1 517 ? -1.337 10.307 -10.250 1.00 82.25 517 ASP A CA 1
ATOM 3879 C C . ASP A 1 517 ? -0.128 9.583 -9.628 1.00 82.25 517 ASP A C 1
ATOM 3881 O O . ASP A 1 517 ? 0.879 9.350 -10.304 1.00 82.25 517 ASP A O 1
ATOM 3885 N N . THR A 1 518 ? -0.199 9.243 -8.341 1.00 83.81 518 THR A N 1
ATOM 3886 C CA . THR A 1 518 ? 0.856 8.485 -7.651 1.00 83.81 518 THR A CA 1
ATOM 3887 C C . THR A 1 518 ? 0.720 6.992 -7.901 1.00 83.81 518 THR A C 1
ATOM 3889 O O . THR A 1 518 ? 1.627 6.391 -8.462 1.00 83.81 518 THR A O 1
ATOM 3892 N N . TRP A 1 519 ? -0.439 6.416 -7.582 1.00 84.31 519 TRP A N 1
ATOM 3893 C CA . TRP A 1 519 ? -0.761 4.999 -7.778 1.00 84.31 519 TRP A CA 1
ATOM 3894 C C . TRP A 1 519 ? -2.054 4.851 -8.567 1.00 84.31 519 TRP A C 1
ATOM 3896 O O . TRP A 1 519 ? -3.028 5.553 -8.298 1.00 84.31 519 TRP A O 1
ATOM 3906 N N . VAL A 1 520 ? -2.055 3.940 -9.533 1.00 81.88 520 VAL A N 1
ATOM 3907 C CA . VAL A 1 520 ? -3.101 3.800 -10.551 1.00 81.88 520 VAL A CA 1
ATOM 3908 C C . VAL A 1 520 ? -3.248 2.333 -10.941 1.00 81.88 520 VAL A C 1
ATOM 3910 O O . VAL A 1 520 ? -2.254 1.633 -11.110 1.00 81.88 520 VAL A O 1
ATOM 3913 N N . GLY A 1 521 ? -4.483 1.881 -11.138 1.00 84.00 521 GLY A N 1
ATOM 3914 C CA . GLY A 1 521 ? -4.750 0.625 -11.828 1.00 84.00 521 GLY A CA 1
ATOM 3915 C C . GLY A 1 521 ? -4.859 0.822 -13.346 1.00 84.00 521 GLY A C 1
ATOM 3916 O O . GLY A 1 521 ? -5.394 1.826 -13.827 1.00 84.00 521 GLY A O 1
ATOM 3917 N N . ILE A 1 522 ? -4.293 -0.111 -14.111 1.00 82.25 522 ILE A N 1
ATOM 3918 C CA . ILE A 1 522 ? -4.371 -0.139 -15.574 1.00 82.25 522 ILE A CA 1
ATOM 3919 C C . ILE A 1 522 ? -4.872 -1.496 -16.071 1.00 82.25 522 ILE A C 1
ATOM 3921 O O . ILE A 1 522 ? -4.518 -2.548 -15.539 1.00 82.25 522 ILE A O 1
ATOM 3925 N N . GLY A 1 523 ? -5.673 -1.483 -17.137 1.00 85.00 523 GLY A N 1
ATOM 3926 C CA . GLY A 1 523 ? -6.137 -2.710 -17.787 1.00 85.00 523 GLY A CA 1
ATOM 3927 C C . GLY A 1 523 ? -4.996 -3.518 -18.417 1.00 85.00 523 GLY A C 1
ATOM 3928 O O . GLY A 1 523 ? -3.970 -2.969 -18.836 1.00 85.00 523 GLY A O 1
ATOM 3929 N N . TRP A 1 524 ? -5.198 -4.830 -18.533 1.00 86.12 524 TRP A N 1
ATOM 3930 C CA . TRP A 1 524 ? -4.234 -5.764 -19.121 1.00 86.12 524 TRP A CA 1
ATOM 3931 C C . TRP A 1 524 ? -3.894 -5.445 -20.582 1.00 86.12 524 TRP A C 1
ATOM 3933 O O . TRP A 1 524 ? -2.756 -5.648 -21.012 1.00 86.12 524 TRP A O 1
ATOM 3943 N N . GLU A 1 525 ? -4.840 -4.887 -21.339 1.00 85.50 525 GLU A N 1
ATOM 3944 C CA . GLU A 1 525 ? -4.611 -4.414 -22.704 1.00 85.50 525 GLU A CA 1
ATOM 3945 C C . GLU A 1 525 ? -3.604 -3.263 -22.718 1.00 85.50 525 GLU A C 1
ATOM 3947 O O . GLU A 1 525 ? -2.661 -3.287 -23.511 1.00 85.50 525 GLU A O 1
ATOM 3952 N N . LYS A 1 526 ? -3.741 -2.294 -21.795 1.00 88.56 526 LYS A N 1
ATOM 3953 C CA . LYS A 1 526 ? -2.772 -1.197 -21.667 1.00 88.56 526 LYS A CA 1
ATOM 3954 C C . LYS A 1 526 ? -1.390 -1.779 -21.381 1.00 88.56 526 LYS A C 1
ATOM 3956 O O . LYS A 1 526 ? -0.464 -1.468 -22.124 1.00 88.56 526 LYS A O 1
ATOM 3961 N N . VAL A 1 527 ? -1.260 -2.703 -20.424 1.00 90.19 527 VAL A N 1
ATOM 3962 C CA . VAL A 1 527 ? 0.018 -3.376 -20.104 1.00 90.19 527 VAL A CA 1
ATOM 3963 C C . VAL A 1 527 ? 0.677 -3.995 -21.345 1.00 90.19 527 VAL A C 1
ATOM 3965 O O . VAL A 1 527 ? 1.877 -3.816 -21.556 1.00 90.19 527 VAL A O 1
ATOM 3968 N N . ALA A 1 528 ? -0.091 -4.673 -22.202 1.00 90.12 528 ALA A N 1
ATOM 3969 C CA . ALA A 1 528 ? 0.435 -5.258 -23.436 1.00 90.12 528 ALA A CA 1
ATOM 3970 C C . ALA A 1 528 ? 0.941 -4.201 -24.433 1.00 90.12 528 ALA A C 1
ATOM 3972 O O . ALA A 1 528 ? 1.961 -4.410 -25.096 1.00 90.12 528 ALA A O 1
ATOM 3973 N N . THR A 1 529 ? 0.261 -3.053 -24.527 1.00 93.75 529 THR A N 1
ATOM 3974 C CA . THR A 1 529 ? 0.662 -1.950 -25.420 1.00 93.75 529 THR A CA 1
ATOM 3975 C C . THR A 1 529 ? 1.902 -1.197 -24.942 1.00 93.75 529 THR A C 1
ATOM 3977 O O . THR A 1 529 ? 2.644 -0.687 -25.780 1.00 93.75 529 THR A O 1
ATOM 3980 N N . LEU A 1 530 ? 2.170 -1.190 -23.629 1.00 93.44 530 LEU A N 1
ATOM 3981 C CA . LEU A 1 530 ? 3.339 -0.527 -23.035 1.00 93.44 530 LEU A CA 1
ATOM 3982 C C . LEU A 1 530 ? 4.670 -1.147 -23.480 1.00 93.44 530 LEU A C 1
ATOM 3984 O O . LEU A 1 530 ? 5.690 -0.466 -23.448 1.00 93.44 530 LEU A O 1
ATOM 3988 N N . LYS A 1 531 ? 4.666 -2.428 -23.886 1.00 95.12 531 LYS A N 1
ATOM 3989 C CA . LYS A 1 531 ? 5.851 -3.183 -24.338 1.00 95.12 531 LYS A CA 1
ATOM 3990 C C . LYS A 1 531 ? 7.090 -2.960 -23.444 1.00 95.12 531 LYS A C 1
ATOM 3992 O O . LYS A 1 531 ? 8.142 -2.580 -23.960 1.00 95.12 531 LYS A O 1
ATOM 3997 N N . PRO A 1 532 ? 6.994 -3.198 -22.121 1.00 97.81 532 PRO A N 1
ATOM 3998 C CA . PRO A 1 532 ? 8.105 -2.945 -21.213 1.00 97.81 532 PRO A CA 1
ATOM 3999 C C . PRO A 1 532 ? 9.339 -3.785 -21.573 1.00 97.81 532 PRO A C 1
ATOM 4001 O O . PRO A 1 532 ? 9.236 -4.966 -21.922 1.00 97.81 532 PRO A O 1
ATOM 4004 N N . ASP A 1 533 ? 10.514 -3.170 -21.445 1.00 98.44 533 ASP A N 1
ATOM 4005 C CA . ASP A 1 533 ? 11.819 -3.812 -21.590 1.00 98.44 533 ASP A CA 1
ATOM 4006 C C . ASP A 1 533 ? 12.210 -4.611 -20.342 1.00 98.44 533 ASP A C 1
ATOM 4008 O O . ASP A 1 533 ? 12.917 -5.617 -20.469 1.00 98.44 533 ASP A O 1
ATOM 4012 N N . ALA A 1 534 ? 11.726 -4.181 -19.172 1.00 98.56 534 ALA A N 1
ATOM 4013 C CA . ALA A 1 534 ? 11.886 -4.819 -17.868 1.00 98.56 534 ALA A CA 1
ATOM 4014 C C . ALA A 1 534 ? 10.645 -4.611 -16.979 1.00 98.56 534 ALA A C 1
ATOM 4016 O O . ALA A 1 534 ? 9.879 -3.665 -17.176 1.00 98.56 534 ALA A O 1
ATOM 4017 N N . ILE A 1 535 ? 10.453 -5.492 -15.993 1.00 98.50 535 ILE A N 1
ATOM 4018 C CA . ILE A 1 535 ? 9.366 -5.398 -15.009 1.00 98.50 535 ILE A CA 1
ATOM 4019 C C . ILE A 1 535 ? 9.971 -5.372 -13.606 1.00 98.50 535 ILE A C 1
ATOM 4021 O O . ILE A 1 535 ? 10.734 -6.263 -13.232 1.00 98.50 535 ILE A O 1
ATOM 4025 N N . ALA A 1 536 ? 9.623 -4.347 -12.840 1.00 98.44 536 ALA A N 1
ATOM 4026 C CA . ALA A 1 536 ? 9.957 -4.223 -11.431 1.00 98.44 536 ALA A CA 1
ATOM 4027 C C . ALA A 1 536 ? 8.735 -4.592 -10.580 1.00 98.44 536 ALA A C 1
ATOM 4029 O O . ALA A 1 536 ? 7.623 -4.225 -10.941 1.00 98.44 536 ALA A O 1
ATOM 4030 N N . PHE A 1 537 ? 8.917 -5.301 -9.472 1.00 97.69 537 PHE A N 1
ATOM 4031 C CA . PHE A 1 537 ? 7.837 -5.786 -8.614 1.00 97.69 537 PHE A CA 1
ATOM 4032 C C . PHE A 1 537 ? 7.913 -5.158 -7.230 1.00 97.69 537 PHE A C 1
ATOM 4034 O O . PHE A 1 537 ? 9.003 -5.010 -6.673 1.00 97.69 537 PHE A O 1
ATOM 4041 N N . VAL A 1 538 ? 6.744 -4.830 -6.685 1.00 93.81 538 VAL A N 1
ATOM 4042 C CA . VAL A 1 538 ? 6.584 -4.412 -5.290 1.00 93.81 538 VAL A CA 1
ATOM 4043 C C . VAL A 1 538 ? 6.352 -5.665 -4.447 1.00 93.81 538 VAL A C 1
ATOM 4045 O O . VAL A 1 538 ? 5.363 -6.357 -4.659 1.00 93.81 538 VAL A O 1
ATOM 4048 N N . ASP A 1 539 ? 7.253 -6.000 -3.529 1.00 89.50 539 ASP A N 1
ATOM 4049 C CA . ASP A 1 539 ? 7.178 -7.226 -2.721 1.00 89.50 539 ASP A CA 1
ATOM 4050 C C . ASP A 1 539 ? 6.501 -6.970 -1.368 1.00 89.50 539 ASP A C 1
ATOM 4052 O O . ASP A 1 539 ? 6.924 -6.078 -0.629 1.00 89.50 539 ASP A O 1
ATOM 4056 N N . TYR A 1 540 ? 5.432 -7.721 -1.082 1.00 81.38 540 TYR A N 1
ATOM 4057 C CA . TYR A 1 540 ? 4.692 -7.733 0.188 1.00 81.38 540 TYR A CA 1
ATOM 4058 C C . TYR A 1 540 ? 3.719 -8.929 0.227 1.00 81.38 540 TYR A C 1
ATOM 4060 O O . TYR A 1 540 ? 3.324 -9.446 -0.826 1.00 81.38 540 TYR A O 1
ATOM 4068 N N . ASP A 1 541 ? 3.293 -9.358 1.420 1.00 72.94 541 ASP A N 1
ATOM 4069 C CA . ASP A 1 541 ? 2.649 -10.668 1.625 1.00 72.94 541 ASP A CA 1
ATOM 4070 C C . ASP A 1 541 ? 1.288 -10.831 0.935 1.00 72.94 541 ASP A C 1
ATOM 4072 O O . ASP A 1 541 ? 0.888 -11.946 0.591 1.00 72.94 541 ASP A O 1
ATOM 4076 N N . ALA A 1 542 ? 0.560 -9.735 0.698 1.00 70.81 542 ALA A N 1
ATOM 4077 C CA . ALA A 1 542 ? -0.800 -9.813 0.161 1.00 70.81 542 ALA A CA 1
ATOM 4078 C C . ALA A 1 542 ? -0.865 -10.397 -1.262 1.00 70.81 542 ALA A C 1
ATOM 4080 O O . ALA A 1 542 ? -1.909 -10.918 -1.658 1.00 70.81 542 ALA A O 1
ATOM 4081 N N . GLN A 1 543 ? 0.226 -10.306 -2.026 1.00 77.62 543 GLN A N 1
ATOM 4082 C CA . GLN A 1 543 ? 0.406 -11.062 -3.260 1.00 77.62 543 GLN A CA 1
ATOM 4083 C C . GLN A 1 543 ? 1.900 -11.391 -3.424 1.00 77.62 543 GLN A C 1
ATOM 4085 O O . GLN A 1 543 ? 2.682 -10.500 -3.761 1.00 77.62 543 GLN A O 1
ATOM 4090 N N . PRO A 1 544 ? 2.323 -12.650 -3.217 1.00 82.50 544 PRO A N 1
ATOM 4091 C CA . PRO A 1 544 ? 3.733 -13.021 -3.296 1.00 82.50 544 PRO A CA 1
ATOM 4092 C C . PRO A 1 544 ? 4.334 -12.825 -4.694 1.00 82.50 544 PRO A C 1
ATOM 4094 O O . PRO A 1 544 ? 3.663 -13.016 -5.713 1.00 82.50 544 PRO A O 1
ATOM 4097 N N . PHE A 1 545 ? 5.638 -12.541 -4.765 1.00 90.75 545 PHE A N 1
ATOM 4098 C CA . PHE A 1 545 ? 6.379 -12.389 -6.027 1.00 90.75 545 PHE A CA 1
ATOM 4099 C C . PHE A 1 545 ? 6.170 -13.548 -7.016 1.00 90.75 545 PHE A C 1
ATOM 4101 O O . PHE A 1 545 ? 5.939 -13.329 -8.208 1.00 90.75 545 PHE A O 1
ATOM 4108 N N . SER A 1 546 ? 6.202 -14.792 -6.530 1.00 91.19 546 SER A N 1
ATOM 4109 C CA . SER A 1 546 ? 6.007 -15.985 -7.364 1.00 91.19 546 SER A CA 1
ATOM 4110 C C . SER A 1 546 ? 4.626 -16.016 -8.026 1.00 91.19 546 SER A C 1
ATOM 4112 O O . SER A 1 546 ? 4.502 -16.422 -9.185 1.00 91.19 546 SER A O 1
ATOM 4114 N N . GLU A 1 547 ? 3.596 -15.536 -7.328 1.00 90.44 547 GLU A N 1
ATOM 4115 C CA . GLU A 1 547 ? 2.247 -15.402 -7.866 1.00 90.44 547 GLU A CA 1
ATOM 4116 C C . GLU A 1 547 ? 2.200 -14.322 -8.951 1.00 90.44 547 GLU A C 1
ATOM 4118 O O . GLU A 1 547 ? 1.720 -14.593 -10.052 1.00 90.44 547 GLU A O 1
ATOM 4123 N N . LYS A 1 548 ? 2.786 -13.142 -8.703 1.00 91.19 548 LYS A N 1
ATOM 4124 C CA . LYS A 1 548 ? 2.854 -12.038 -9.683 1.00 91.19 548 LYS A CA 1
ATOM 4125 C C . LYS A 1 548 ? 3.526 -12.474 -10.984 1.00 91.19 548 LYS A C 1
ATOM 4127 O O . LYS A 1 548 ? 3.000 -12.243 -12.076 1.00 91.19 548 LYS A O 1
ATOM 4132 N N . VAL A 1 549 ? 4.658 -13.174 -10.877 1.00 94.88 549 VAL A N 1
ATOM 4133 C CA . VAL A 1 549 ? 5.374 -13.737 -12.030 1.00 94.88 549 VAL A CA 1
ATOM 4134 C C . VAL A 1 549 ? 4.504 -14.751 -12.774 1.00 94.88 549 VAL A C 1
ATOM 4136 O O . VAL A 1 549 ? 4.409 -14.694 -14.002 1.00 94.88 549 VAL A O 1
ATOM 4139 N N . LYS A 1 550 ? 3.827 -15.653 -12.053 1.00 94.25 550 LYS A N 1
ATOM 4140 C CA . LYS A 1 550 ? 2.937 -16.655 -12.653 1.00 94.25 550 LYS A CA 1
ATOM 4141 C C . LYS A 1 550 ? 1.768 -16.007 -13.396 1.00 94.25 550 LYS A C 1
ATOM 4143 O O . LYS A 1 550 ? 1.429 -16.454 -14.494 1.00 94.25 550 LYS A O 1
ATOM 4148 N N . VAL A 1 551 ? 1.173 -14.948 -12.846 1.00 92.62 551 VAL A N 1
ATOM 4149 C CA . VAL A 1 551 ? 0.103 -14.194 -13.515 1.00 92.62 551 VAL A CA 1
ATOM 4150 C C . VAL A 1 551 ? 0.623 -13.599 -14.827 1.00 92.62 551 VAL A C 1
ATOM 4152 O O . VAL A 1 551 ? 0.021 -13.826 -15.874 1.00 92.62 551 VAL A O 1
ATOM 4155 N N . LEU A 1 552 ? 1.785 -12.940 -14.823 1.00 93.00 552 LEU A N 1
ATOM 4156 C CA . LEU A 1 552 ? 2.374 -12.372 -16.044 1.00 93.00 552 LEU A CA 1
ATOM 4157 C C . LEU A 1 552 ? 2.728 -13.427 -17.104 1.00 93.00 552 LEU A C 1
ATOM 4159 O O . LEU A 1 552 ? 2.577 -13.176 -18.302 1.00 93.00 552 LEU A O 1
ATOM 4163 N N . GLN A 1 553 ? 3.202 -14.600 -16.680 1.00 95.19 553 GLN A N 1
ATOM 4164 C CA . GLN A 1 553 ? 3.589 -15.694 -17.577 1.00 95.19 553 GLN A CA 1
ATOM 4165 C C . GLN A 1 553 ? 2.391 -16.462 -18.148 1.00 95.19 553 GLN A C 1
ATOM 4167 O O . GLN A 1 553 ? 2.484 -17.014 -19.245 1.00 95.19 553 GLN A O 1
ATOM 4172 N N . SER A 1 554 ? 1.270 -16.504 -17.427 1.00 94.12 554 SER A N 1
ATOM 4173 C CA . SER A 1 554 ? 0.054 -17.201 -17.863 1.00 94.12 554 SER A CA 1
ATOM 4174 C C . SER A 1 554 ? -0.913 -16.301 -18.635 1.00 94.12 554 SER A C 1
ATOM 4176 O O . SER A 1 554 ? -1.630 -16.792 -19.512 1.00 94.12 554 SER A O 1
ATOM 4178 N N . ASN A 1 555 ? -0.907 -14.991 -18.377 1.00 90.69 555 ASN A N 1
ATOM 4179 C CA . ASN A 1 555 ? -1.840 -14.060 -18.999 1.00 90.69 555 ASN A CA 1
ATOM 4180 C C . ASN A 1 555 ? -1.558 -13.900 -20.516 1.00 90.69 555 ASN A C 1
ATOM 4182 O O . ASN A 1 555 ? -0.430 -13.574 -20.911 1.00 90.69 555 ASN A O 1
ATOM 4186 N N . PRO A 1 556 ? -2.561 -14.108 -21.399 1.00 91.06 556 PRO A N 1
ATOM 4187 C CA . PRO A 1 556 ? -2.402 -13.987 -22.850 1.00 91.06 556 PRO A CA 1
ATOM 4188 C C . PRO A 1 556 ? -1.844 -12.642 -23.328 1.00 91.06 556 PRO A C 1
ATOM 4190 O O . PRO A 1 556 ? -1.115 -12.626 -24.322 1.00 91.06 556 PRO A O 1
ATOM 4193 N N . ALA A 1 557 ? -2.159 -11.553 -22.623 1.00 89.19 557 ALA A N 1
ATOM 4194 C CA . ALA A 1 557 ? -1.737 -10.197 -22.956 1.00 89.19 557 ALA A CA 1
ATOM 4195 C C . ALA A 1 557 ? -0.240 -9.966 -22.680 1.00 89.19 557 ALA A C 1
ATOM 4197 O O . ALA A 1 557 ? 0.417 -9.223 -23.406 1.00 89.19 557 ALA A O 1
ATOM 4198 N N . THR A 1 558 ? 0.327 -10.631 -21.667 1.00 94.50 558 THR A N 1
ATOM 4199 C CA . THR A 1 558 ? 1.689 -10.345 -21.185 1.00 94.50 558 THR A CA 1
ATOM 4200 C C . THR A 1 558 ? 2.700 -11.453 -21.453 1.00 94.50 558 THR A C 1
ATOM 4202 O O . THR A 1 558 ? 3.889 -11.166 -21.570 1.00 94.50 558 THR A O 1
ATOM 4205 N N . LYS A 1 559 ? 2.273 -12.710 -21.632 1.00 95.31 559 LYS A N 1
ATOM 4206 C CA . LYS A 1 559 ? 3.183 -13.867 -21.775 1.00 95.31 559 LYS A CA 1
ATOM 4207 C C . LYS A 1 559 ? 4.166 -13.783 -22.950 1.00 95.31 559 LYS A C 1
ATOM 4209 O O . LYS A 1 559 ? 5.197 -14.450 -22.948 1.00 95.31 559 LYS A O 1
ATOM 4214 N N . LYS A 1 560 ? 3.837 -12.989 -23.976 1.00 96.00 560 LYS A N 1
ATOM 4215 C CA . LYS A 1 560 ? 4.679 -12.766 -25.166 1.00 96.00 560 LYS A CA 1
ATOM 4216 C C . LYS A 1 560 ? 5.557 -11.513 -25.068 1.00 96.00 560 LYS A C 1
ATOM 4218 O O . LYS A 1 560 ? 6.304 -11.234 -26.000 1.00 96.00 560 LYS A O 1
ATOM 4223 N N . LEU A 1 561 ? 5.469 -10.743 -23.982 1.00 96.81 561 LEU A N 1
ATOM 4224 C CA . LEU A 1 561 ? 6.304 -9.560 -23.792 1.00 96.81 561 LEU A CA 1
ATOM 4225 C C . LEU A 1 561 ? 7.766 -9.969 -23.601 1.00 96.81 561 LEU A C 1
ATOM 4227 O O . LEU A 1 561 ? 8.070 -10.923 -22.881 1.00 96.81 561 LEU A O 1
ATOM 4231 N N . ALA A 1 562 ? 8.680 -9.204 -24.200 1.00 94.19 562 ALA A N 1
ATOM 4232 C CA . ALA A 1 562 ? 10.111 -9.485 -24.135 1.00 94.19 562 ALA A CA 1
ATOM 4233 C C . ALA A 1 562 ? 10.631 -9.516 -22.689 1.00 94.19 562 ALA A C 1
ATOM 4235 O O . ALA A 1 562 ? 11.410 -10.406 -22.352 1.00 94.19 562 ALA A O 1
ATOM 4236 N N . ALA A 1 563 ? 10.170 -8.602 -21.824 1.00 97.06 563 ALA A N 1
ATOM 4237 C CA . ALA A 1 563 ? 10.526 -8.605 -20.405 1.00 97.06 563 ALA A CA 1
ATOM 4238 C C . ALA A 1 563 ? 10.118 -9.905 -19.690 1.00 97.06 563 ALA A C 1
ATOM 4240 O O . ALA A 1 563 ? 10.879 -10.413 -18.869 1.00 97.06 563 ALA A O 1
ATOM 4241 N N . VAL A 1 564 ? 8.958 -10.476 -20.044 1.00 97.25 564 VAL A N 1
ATOM 4242 C CA . VAL A 1 564 ? 8.441 -11.717 -19.448 1.00 97.25 564 VAL A CA 1
ATOM 4243 C C . VAL A 1 564 ? 9.213 -12.934 -19.951 1.00 97.25 564 VAL A C 1
ATOM 4245 O O . VAL A 1 564 ? 9.686 -13.737 -19.150 1.00 97.25 564 VAL A O 1
ATOM 4248 N N . GLN A 1 565 ? 9.406 -13.051 -21.266 1.00 96.81 565 GLN A N 1
ATOM 4249 C CA . GLN A 1 565 ? 10.122 -14.179 -21.872 1.00 96.81 565 GLN A CA 1
ATOM 4250 C C . GLN A 1 565 ? 11.600 -14.221 -21.466 1.00 96.81 565 GLN A C 1
ATOM 4252 O O . GLN A 1 565 ? 12.140 -15.293 -21.202 1.00 96.81 565 GLN A O 1
ATOM 4257 N N . LYS A 1 566 ? 12.246 -13.051 -21.379 1.00 97.12 566 LYS A N 1
ATOM 4258 C CA . LYS A 1 566 ? 13.652 -12.915 -20.969 1.00 97.12 566 LYS A CA 1
ATOM 4259 C C . LYS A 1 566 ? 13.839 -12.858 -19.450 1.00 97.12 566 LYS A C 1
ATOM 4261 O O . LYS A 1 566 ? 14.973 -12.708 -19.009 1.00 97.12 566 LYS A O 1
ATOM 4266 N N . LYS A 1 567 ? 12.755 -12.949 -18.665 1.00 96.69 567 LYS A N 1
ATOM 4267 C CA . LYS A 1 567 ? 12.759 -12.878 -17.192 1.00 96.69 567 LYS A CA 1
ATOM 4268 C C . LYS A 1 567 ? 13.536 -11.669 -16.651 1.00 96.69 567 LYS A C 1
ATOM 4270 O O . LYS A 1 567 ? 14.334 -11.785 -15.724 1.00 96.69 567 LYS A O 1
ATOM 4275 N N . ARG A 1 568 ? 13.321 -10.497 -17.250 1.00 97.69 568 ARG A N 1
ATOM 4276 C CA . ARG A 1 568 ? 13.939 -9.233 -16.818 1.00 97.69 568 ARG A CA 1
ATOM 4277 C C . ARG A 1 568 ? 13.152 -8.652 -15.651 1.00 97.69 568 ARG A C 1
ATOM 4279 O O . ARG A 1 568 ? 12.393 -7.697 -15.817 1.00 97.69 568 ARG A O 1
ATOM 4286 N N . PHE A 1 569 ? 13.269 -9.327 -14.513 1.00 97.56 569 PHE A N 1
ATOM 4287 C CA . PHE A 1 569 ? 12.490 -9.084 -13.308 1.00 97.56 569 PHE A CA 1
ATOM 4288 C C . PHE A 1 569 ? 13.381 -8.570 -12.184 1.00 97.56 569 PHE A C 1
ATOM 4290 O O . PHE A 1 569 ? 14.387 -9.199 -11.868 1.00 97.56 569 PHE A O 1
ATOM 4297 N N . LEU A 1 570 ? 12.985 -7.458 -11.570 1.00 97.81 570 LEU A N 1
ATOM 4298 C CA . LEU A 1 570 ? 13.564 -6.974 -10.320 1.00 97.81 570 LEU A CA 1
ATOM 4299 C C . LEU A 1 570 ? 12.469 -6.962 -9.261 1.00 97.81 570 LEU A C 1
ATOM 4301 O O . LEU A 1 570 ? 11.517 -6.203 -9.392 1.00 97.81 570 LEU A O 1
ATOM 4305 N N . ASN A 1 571 ? 12.590 -7.780 -8.225 1.00 97.25 571 ASN A N 1
ATOM 4306 C CA . ASN A 1 571 ? 11.696 -7.710 -7.071 1.00 97.25 571 ASN A CA 1
ATOM 4307 C C . ASN A 1 571 ? 12.314 -6.785 -6.024 1.00 97.25 571 ASN A C 1
ATOM 4309 O O . ASN A 1 571 ? 13.503 -6.910 -5.787 1.00 97.25 571 ASN A O 1
ATOM 4313 N N . LEU A 1 572 ? 11.583 -5.871 -5.392 1.00 96.81 572 LEU A N 1
ATOM 4314 C CA . LEU A 1 572 ? 12.092 -5.146 -4.217 1.00 96.81 572 LEU A CA 1
ATOM 4315 C C . LEU A 1 572 ? 10.961 -4.943 -3.196 1.00 96.81 572 LEU A C 1
ATOM 4317 O O . LEU A 1 572 ? 9.814 -4.770 -3.614 1.00 96.81 572 LEU A O 1
ATOM 4321 N N . PRO A 1 573 ? 11.269 -4.922 -1.885 1.00 95.12 573 PRO A N 1
ATOM 4322 C CA . PRO A 1 573 ? 10.295 -4.663 -0.823 1.00 95.12 573 PRO A CA 1
ATOM 4323 C C . PRO A 1 573 ? 9.485 -3.384 -1.033 1.00 95.12 573 PRO A C 1
ATOM 4325 O O . PRO A 1 573 ? 10.002 -2.391 -1.553 1.00 95.12 573 PRO A O 1
ATOM 4328 N N . TYR A 1 574 ? 8.235 -3.386 -0.573 1.00 93.44 574 TYR A N 1
ATOM 4329 C CA . TYR A 1 574 ? 7.321 -2.246 -0.661 1.00 93.44 574 TYR A CA 1
ATOM 4330 C C . TYR A 1 574 ? 7.951 -0.914 -0.224 1.00 93.44 574 TYR A C 1
ATOM 4332 O O . TYR A 1 574 ? 7.909 0.057 -0.988 1.00 93.44 574 TYR A O 1
ATOM 4340 N N . ALA A 1 575 ? 8.620 -0.868 0.938 1.00 95.31 575 ALA A N 1
ATOM 4341 C CA . ALA A 1 575 ? 9.219 0.367 1.454 1.00 95.31 575 ALA A CA 1
ATOM 4342 C C . ALA A 1 575 ? 10.299 0.974 0.539 1.00 95.31 575 ALA A C 1
ATOM 4344 O O . ALA A 1 575 ? 10.636 2.150 0.686 1.00 95.31 575 ALA A O 1
ATOM 4345 N N . MET A 1 576 ? 10.847 0.199 -0.403 1.00 97.88 576 MET A N 1
ATOM 4346 C CA . MET A 1 576 ? 11.815 0.683 -1.387 1.00 97.88 576 MET A CA 1
ATOM 4347 C C . MET A 1 576 ? 11.154 1.402 -2.571 1.00 97.88 576 MET A C 1
ATOM 4349 O O . MET A 1 576 ? 11.796 2.249 -3.191 1.00 97.88 576 MET A O 1
ATOM 4353 N N . TRP A 1 577 ? 9.882 1.119 -2.866 1.00 96.69 577 TRP A N 1
ATOM 4354 C CA . TRP A 1 577 ? 9.144 1.719 -3.985 1.00 96.69 577 TRP A CA 1
ATOM 4355 C C . TRP A 1 577 ? 8.302 2.927 -3.593 1.00 96.69 577 TRP A C 1
ATOM 4357 O O . TRP A 1 577 ? 8.141 3.847 -4.389 1.00 96.69 577 TRP A O 1
ATOM 4367 N N . THR A 1 578 ? 7.761 2.941 -2.380 1.00 94.81 578 THR A N 1
ATOM 4368 C CA . THR A 1 578 ? 6.919 4.040 -1.880 1.00 94.81 578 THR A CA 1
ATOM 4369 C C . THR A 1 578 ? 7.758 5.204 -1.363 1.00 94.81 578 THR A C 1
ATOM 4371 O O . THR A 1 578 ? 8.858 4.964 -0.866 1.00 94.81 578 THR A O 1
ATOM 4374 N N . SER A 1 579 ? 7.256 6.443 -1.445 1.00 95.69 579 SER A N 1
ATOM 4375 C CA . SER A 1 579 ? 8.013 7.655 -1.080 1.00 95.69 579 SER A CA 1
ATOM 4376 C C . SER A 1 579 ? 8.730 7.533 0.268 1.00 95.69 579 SER A C 1
ATOM 4378 O O . SER A 1 579 ? 8.089 7.433 1.317 1.00 95.69 579 SER A O 1
ATOM 4380 N N . GLY A 1 580 ? 10.062 7.557 0.239 1.00 97.50 580 GLY A N 1
ATOM 4381 C CA . GLY A 1 580 ? 10.900 7.437 1.424 1.00 97.50 580 GLY A CA 1
ATOM 4382 C C . GLY A 1 580 ? 12.396 7.360 1.102 1.00 97.50 580 GLY A C 1
ATOM 4383 O O . GLY A 1 580 ? 12.800 7.302 -0.060 1.00 97.50 580 GLY A O 1
ATOM 4384 N N . PRO A 1 581 ? 13.259 7.335 2.132 1.00 97.94 581 PRO A N 1
ATOM 4385 C CA . PRO A 1 581 ? 14.708 7.361 1.945 1.00 97.94 581 PRO A CA 1
ATOM 4386 C C . PRO A 1 581 ? 15.268 6.117 1.242 1.00 97.94 581 PRO A C 1
ATOM 4388 O O . PRO A 1 581 ? 16.351 6.199 0.682 1.00 97.94 581 PRO A O 1
ATOM 4391 N N . LEU A 1 582 ? 14.557 4.983 1.228 1.00 98.50 582 LEU A N 1
ATOM 4392 C CA . LEU A 1 582 ? 15.006 3.766 0.535 1.00 98.50 582 LEU A CA 1
ATOM 4393 C C . LEU A 1 582 ? 14.821 3.843 -0.993 1.00 98.50 582 LEU A C 1
ATOM 4395 O O . LEU A 1 582 ? 15.317 2.975 -1.708 1.00 98.50 582 LEU A O 1
ATOM 4399 N N . ASN A 1 583 ? 14.159 4.878 -1.525 1.00 98.62 583 ASN A N 1
ATOM 4400 C CA . ASN A 1 583 ? 13.982 5.035 -2.972 1.00 98.62 583 ASN A CA 1
ATOM 4401 C C . ASN A 1 583 ? 15.321 5.176 -3.712 1.00 98.62 583 ASN A C 1
ATOM 4403 O O . ASN A 1 583 ? 15.446 4.715 -4.846 1.00 98.62 583 ASN A O 1
ATOM 4407 N N . ILE A 1 584 ? 16.341 5.766 -3.081 1.00 98.75 584 ILE A N 1
ATOM 4408 C CA . ILE A 1 584 ? 17.677 5.849 -3.686 1.00 98.75 584 ILE A CA 1
ATOM 4409 C C . ILE A 1 584 ? 18.361 4.482 -3.755 1.00 98.75 584 ILE A C 1
ATOM 4411 O O . ILE A 1 584 ? 18.971 4.156 -4.769 1.00 98.75 584 ILE A O 1
ATOM 4415 N N . ASP A 1 585 ? 18.178 3.647 -2.727 1.00 98.69 585 ASP A N 1
ATOM 4416 C CA . ASP A 1 585 ? 18.655 2.264 -2.726 1.00 98.69 585 ASP A CA 1
ATOM 4417 C C . ASP A 1 585 ? 17.951 1.467 -3.848 1.00 98.69 585 ASP A C 1
ATOM 4419 O O . ASP A 1 585 ? 18.592 0.721 -4.588 1.00 98.69 585 ASP A O 1
ATOM 4423 N N . ALA A 1 586 ? 16.645 1.682 -4.048 1.00 98.69 586 ALA A N 1
ATOM 4424 C CA . ALA A 1 586 ? 15.886 1.072 -5.143 1.00 98.69 586 ALA A CA 1
ATOM 4425 C C . ALA A 1 586 ? 16.395 1.491 -6.530 1.00 98.69 586 ALA A C 1
ATOM 4427 O O . ALA A 1 586 ? 16.495 0.657 -7.431 1.00 98.69 586 ALA A O 1
ATOM 4428 N N . ALA A 1 587 ? 16.742 2.770 -6.700 1.00 98.81 587 ALA A N 1
ATOM 4429 C CA . ALA A 1 587 ? 17.254 3.295 -7.962 1.00 98.81 587 ALA A CA 1
ATOM 4430 C C . ALA A 1 587 ? 18.620 2.691 -8.318 1.00 98.81 587 ALA A C 1
ATOM 4432 O O . ALA A 1 587 ? 18.849 2.346 -9.476 1.00 98.81 587 ALA A O 1
ATOM 4433 N N . GLU A 1 588 ? 19.501 2.485 -7.335 1.00 98.81 588 GLU A N 1
ATOM 4434 C CA . GLU A 1 588 ? 20.784 1.797 -7.535 1.00 98.81 588 GLU A CA 1
ATOM 4435 C C . GLU A 1 588 ? 20.596 0.325 -7.930 1.00 98.81 588 GLU A C 1
ATOM 4437 O O . GLU A 1 588 ? 21.239 -0.151 -8.870 1.00 98.81 588 GLU A O 1
ATOM 4442 N N . HIS A 1 589 ? 19.687 -0.395 -7.263 1.00 98.56 589 HIS A N 1
ATOM 4443 C CA . HIS A 1 589 ? 19.358 -1.786 -7.608 1.00 98.56 589 HIS A CA 1
ATOM 4444 C C . HIS A 1 589 ? 18.756 -1.913 -9.005 1.00 98.56 589 HIS A C 1
ATOM 4446 O O . HIS A 1 589 ? 19.134 -2.800 -9.779 1.00 98.56 589 HIS A O 1
ATOM 4452 N N . LEU A 1 590 ? 17.852 -1.000 -9.365 1.00 98.69 590 LEU A N 1
ATOM 4453 C CA . LEU A 1 590 ? 17.287 -0.951 -10.707 1.00 98.69 590 LEU A CA 1
ATOM 4454 C C . LEU A 1 590 ? 18.352 -0.614 -11.746 1.00 98.69 590 LEU A C 1
ATOM 4456 O O . LEU A 1 590 ? 18.402 -1.278 -12.779 1.00 98.69 590 LEU A O 1
ATOM 4460 N N . ARG A 1 591 ? 19.247 0.337 -11.459 1.00 98.69 591 ARG A N 1
ATOM 4461 C CA . ARG A 1 591 ? 20.357 0.685 -12.349 1.00 98.69 591 ARG A CA 1
ATOM 4462 C C . ARG A 1 591 ? 21.214 -0.538 -12.670 1.00 98.69 591 ARG A C 1
ATOM 4464 O O . ARG A 1 591 ? 21.372 -0.877 -13.840 1.00 98.69 591 ARG A O 1
ATOM 4471 N N . VAL A 1 592 ? 21.698 -1.247 -11.649 1.00 98.38 592 VAL A N 1
ATOM 4472 C CA . VAL A 1 592 ? 22.527 -2.451 -11.841 1.00 98.38 592 VAL A CA 1
ATOM 4473 C C . VAL A 1 592 ? 21.764 -3.568 -12.557 1.00 98.38 592 VAL A C 1
ATOM 4475 O O . VAL A 1 592 ? 22.337 -4.283 -13.380 1.00 98.38 592 VAL A O 1
ATOM 4478 N N . SER A 1 593 ? 20.459 -3.697 -12.316 1.00 98.19 593 SER A N 1
ATOM 4479 C CA . SER A 1 593 ? 19.621 -4.669 -13.028 1.00 98.19 593 SER A CA 1
ATOM 4480 C C . SER A 1 593 ? 19.498 -4.343 -14.521 1.00 98.19 593 SER A C 1
ATOM 4482 O O . SER A 1 593 ? 19.652 -5.232 -15.361 1.00 98.19 593 SER A O 1
ATOM 4484 N N . LEU A 1 594 ? 19.293 -3.069 -14.877 1.00 98.50 594 LEU A N 1
ATOM 4485 C CA . LEU A 1 594 ? 19.258 -2.621 -16.273 1.00 98.50 594 LEU A CA 1
ATOM 4486 C C . LEU A 1 594 ? 20.601 -2.866 -16.978 1.00 98.50 594 LEU A C 1
ATOM 4488 O O . LEU A 1 594 ? 20.611 -3.327 -18.122 1.00 98.50 594 LEU A O 1
ATOM 4492 N N . GLU A 1 595 ? 21.724 -2.649 -16.291 1.00 98.31 595 GLU A N 1
ATOM 4493 C CA . GLU A 1 595 ? 23.063 -2.971 -16.802 1.00 98.31 595 GLU A CA 1
ATOM 4494 C C . GLU A 1 595 ? 23.245 -4.477 -17.033 1.00 98.31 595 GLU A C 1
ATOM 4496 O O . GLU A 1 595 ? 23.691 -4.897 -18.104 1.00 98.31 595 GLU A O 1
ATOM 4501 N N . LYS A 1 596 ? 22.828 -5.311 -16.070 1.00 97.44 596 LYS A N 1
ATOM 4502 C CA . LYS A 1 596 ? 22.860 -6.780 -16.179 1.00 97.44 596 LYS A CA 1
ATOM 4503 C C . LYS A 1 596 ? 22.059 -7.285 -17.382 1.00 97.44 596 LYS A C 1
ATOM 4505 O O . LYS A 1 596 ? 22.451 -8.263 -18.016 1.00 97.44 596 LYS A O 1
ATOM 4510 N N . TRP A 1 597 ? 20.952 -6.628 -17.722 1.00 97.75 597 TRP A N 1
ATOM 4511 C CA . TRP A 1 597 ? 20.113 -6.993 -18.870 1.00 97.75 597 TRP A CA 1
ATOM 4512 C C . TRP A 1 597 ? 20.557 -6.383 -20.205 1.00 97.75 597 TRP A C 1
ATOM 4514 O O . TRP A 1 597 ? 19.882 -6.612 -21.219 1.00 97.75 597 TRP A O 1
ATOM 4524 N N . GLY A 1 598 ? 21.656 -5.619 -20.210 1.00 97.62 598 GLY A N 1
ATOM 4525 C CA . GLY A 1 598 ? 22.162 -4.901 -21.381 1.00 97.62 598 GLY A CA 1
ATOM 4526 C C . GLY A 1 598 ? 21.220 -3.798 -21.868 1.00 97.62 598 GLY A C 1
ATOM 4527 O O . GLY A 1 598 ? 21.205 -3.490 -23.057 1.00 97.62 598 GLY A O 1
ATOM 4528 N N . LEU A 1 599 ? 20.378 -3.266 -20.977 1.00 97.94 599 LEU A N 1
ATOM 4529 C CA . LEU A 1 599 ? 19.460 -2.159 -21.256 1.00 97.94 599 LEU A CA 1
ATOM 4530 C C . LEU A 1 599 ? 20.093 -0.795 -20.969 1.00 97.94 599 LEU A C 1
ATOM 4532 O O . LEU A 1 599 ? 19.671 0.193 -21.553 1.00 97.94 599 LEU A O 1
ATOM 4536 N N . GLU A 1 600 ? 21.118 -0.766 -20.120 1.00 98.25 600 GLU A N 1
ATOM 4537 C CA . GLU A 1 600 ? 21.933 0.405 -19.804 1.00 98.25 600 GLU A CA 1
ATOM 4538 C C . GLU A 1 600 ? 23.434 0.047 -19.880 1.00 98.25 600 GLU A C 1
ATOM 4540 O O . GLU A 1 600 ? 23.796 -1.110 -19.642 1.00 98.25 600 GLU A O 1
ATOM 4545 N N . PRO A 1 601 ? 24.336 0.990 -20.221 1.00 98.19 601 PRO A N 1
ATOM 4546 C CA . PRO A 1 601 ? 25.779 0.760 -20.189 1.00 98.19 601 PRO A CA 1
ATOM 4547 C C . PRO A 1 601 ? 26.289 0.548 -18.761 1.00 98.19 601 PRO A C 1
ATOM 4549 O O . PRO A 1 601 ? 25.792 1.169 -17.823 1.00 98.19 601 PRO A O 1
ATOM 4552 N N . LYS A 1 602 ? 27.342 -0.263 -18.600 1.00 97.94 602 LYS A N 1
ATOM 4553 C CA . LYS A 1 602 ? 27.996 -0.451 -17.295 1.00 97.94 602 LYS A CA 1
ATOM 4554 C C . LYS A 1 602 ? 28.417 0.889 -16.687 1.00 97.94 602 LYS A C 1
ATOM 4556 O O . LYS A 1 602 ? 28.994 1.725 -17.384 1.00 97.94 602 LYS A O 1
ATOM 4561 N N . SER A 1 603 ? 28.180 1.063 -15.391 1.00 97.75 603 SER A N 1
ATOM 4562 C CA . SER A 1 603 ? 28.579 2.256 -14.641 1.00 97.75 603 SER A CA 1
ATOM 4563 C C . SER A 1 603 ? 29.403 1.906 -13.398 1.00 97.75 603 SER A C 1
ATOM 4565 O O . SER A 1 603 ? 29.724 0.746 -13.138 1.00 97.75 603 SER A O 1
ATOM 4567 N N . SER A 1 604 ? 29.786 2.927 -12.629 1.00 97.12 604 SER A N 1
ATOM 4568 C CA . SER A 1 604 ? 30.414 2.767 -11.314 1.00 97.12 604 SER A CA 1
ATOM 4569 C C . SER A 1 604 ? 29.403 2.590 -10.173 1.00 97.12 604 SER A C 1
ATOM 4571 O O . SER A 1 604 ? 29.823 2.447 -9.023 1.00 97.12 604 SER A O 1
ATOM 4573 N N . ILE A 1 605 ? 28.095 2.607 -10.462 1.00 98.25 605 ILE A N 1
ATOM 4574 C CA . ILE A 1 605 ? 27.036 2.511 -9.455 1.00 98.25 605 ILE A CA 1
ATOM 4575 C C . ILE A 1 605 ? 27.059 1.131 -8.799 1.00 98.25 605 ILE A C 1
ATOM 4577 O O . ILE A 1 605 ? 27.097 0.098 -9.467 1.00 98.25 605 ILE A O 1
ATOM 4581 N N . LYS A 1 606 ? 27.024 1.121 -7.465 1.00 96.00 606 LYS A N 1
ATOM 4582 C CA . LYS A 1 606 ? 26.951 -0.088 -6.644 1.00 96.00 606 LYS A CA 1
ATOM 4583 C C . LYS A 1 606 ? 25.880 0.115 -5.572 1.00 96.00 606 LYS A C 1
ATOM 4585 O O . LYS A 1 606 ? 26.003 1.088 -4.828 1.00 96.00 606 LYS A O 1
ATOM 4590 N N . PRO A 1 607 ? 24.873 -0.771 -5.473 1.00 96.75 607 PRO A N 1
ATOM 4591 C CA . PRO A 1 607 ? 23.869 -0.688 -4.428 1.00 96.75 607 PRO A CA 1
ATOM 4592 C C . PRO A 1 607 ? 24.513 -0.730 -3.047 1.00 96.75 607 PRO A C 1
ATOM 4594 O O . PRO A 1 607 ? 25.289 -1.639 -2.749 1.00 96.75 607 PRO A O 1
ATOM 4597 N N . GLN A 1 608 ? 24.203 0.260 -2.211 1.00 95.50 608 GLN A N 1
ATOM 4598 C CA . GLN A 1 608 ? 24.748 0.317 -0.850 1.00 95.50 608 GLN A CA 1
ATOM 4599 C C . GLN A 1 608 ? 23.991 -0.591 0.127 1.00 95.50 608 GLN A C 1
ATOM 4601 O O . GLN A 1 608 ? 24.580 -1.133 1.060 1.00 95.50 608 GLN A O 1
ATOM 4606 N N . LEU A 1 609 ? 22.682 -0.754 -0.076 1.00 96.44 609 LEU A N 1
ATOM 4607 C CA . LEU A 1 609 ? 21.841 -1.642 0.721 1.00 96.44 609 LEU A CA 1
ATOM 4608 C C . LEU A 1 609 ? 21.828 -3.042 0.107 1.00 96.44 609 LEU A C 1
ATOM 4610 O O . LEU A 1 609 ? 21.405 -3.214 -1.034 1.00 96.44 609 LEU A O 1
ATOM 4614 N N . ILE A 1 610 ? 22.236 -4.048 0.875 1.00 95.31 610 ILE A N 1
ATOM 4615 C CA . ILE A 1 610 ? 22.108 -5.453 0.476 1.00 95.31 610 ILE A CA 1
ATOM 4616 C C . ILE A 1 610 ? 20.665 -5.895 0.728 1.00 95.31 610 ILE A C 1
ATOM 4618 O O . ILE A 1 610 ? 20.152 -5.732 1.837 1.00 95.31 610 ILE A O 1
ATOM 4622 N N . ILE A 1 611 ? 20.013 -6.455 -0.292 1.00 94.31 611 ILE A N 1
ATOM 4623 C CA . ILE A 1 611 ? 18.662 -6.998 -0.140 1.00 94.31 611 ILE A CA 1
ATOM 4624 C C . ILE A 1 611 ? 18.743 -8.327 0.622 1.00 94.31 611 ILE A C 1
ATOM 4626 O O . ILE A 1 611 ? 19.528 -9.195 0.234 1.00 94.31 611 ILE A O 1
ATOM 4630 N N . PRO A 1 612 ? 17.964 -8.516 1.702 1.00 91.62 612 PRO A N 1
ATOM 4631 C CA . PRO A 1 612 ? 17.944 -9.778 2.430 1.00 91.62 612 PRO A CA 1
ATOM 4632 C C . PRO A 1 612 ? 17.553 -10.957 1.533 1.00 91.62 612 PRO A C 1
ATOM 4634 O O . PRO A 1 612 ? 16.618 -10.852 0.744 1.00 91.62 612 PRO A O 1
ATOM 4637 N N . THR A 1 613 ? 18.189 -12.113 1.729 1.00 88.69 613 THR A N 1
ATOM 4638 C CA . THR A 1 613 ? 17.898 -13.352 0.976 1.00 88.69 613 THR A CA 1
ATOM 4639 C C . THR A 1 613 ? 16.485 -13.893 1.199 1.00 88.69 613 THR A C 1
ATOM 4641 O O . THR A 1 613 ? 16.014 -14.726 0.430 1.00 88.69 613 THR A O 1
ATOM 4644 N N . SER A 1 614 ? 15.792 -13.427 2.242 1.00 86.12 614 SER A N 1
ATOM 4645 C CA . SER A 1 614 ? 14.380 -13.731 2.471 1.00 86.12 614 SER A CA 1
ATOM 4646 C C . SER A 1 614 ? 13.449 -13.039 1.472 1.00 86.12 614 SER A C 1
ATOM 4648 O O . SER A 1 614 ? 12.307 -13.465 1.343 1.00 86.12 614 SER A O 1
ATOM 4650 N N . VAL A 1 615 ? 13.902 -11.978 0.792 1.00 85.31 615 VAL A N 1
ATOM 4651 C CA . VAL A 1 615 ? 13.144 -11.321 -0.279 1.00 85.31 615 VAL A CA 1
ATOM 4652 C C . VAL A 1 615 ? 13.270 -12.184 -1.540 1.00 85.31 615 VAL A C 1
ATOM 4654 O O . VAL A 1 615 ? 14.381 -12.356 -2.052 1.00 85.31 615 VAL A O 1
ATOM 4657 N N . PRO A 1 616 ? 12.171 -12.738 -2.077 1.00 84.12 616 PRO A N 1
ATOM 4658 C CA . PRO A 1 616 ? 12.234 -13.614 -3.240 1.00 84.12 616 PRO A CA 1
ATOM 4659 C C . PRO A 1 616 ? 12.818 -12.915 -4.473 1.00 84.12 616 PRO A C 1
ATOM 4661 O O . PRO A 1 616 ? 12.638 -11.715 -4.670 1.00 84.12 616 PRO A O 1
ATOM 4664 N N . GLY A 1 617 ? 13.460 -13.682 -5.355 1.00 78.06 617 GLY A N 1
ATOM 4665 C CA . GLY A 1 617 ? 13.976 -13.164 -6.629 1.00 78.06 617 GLY A CA 1
ATOM 4666 C C . GLY A 1 617 ? 15.362 -12.517 -6.556 1.00 78.06 617 GLY A C 1
ATOM 4667 O O . GLY A 1 617 ? 15.851 -12.057 -7.586 1.00 78.06 617 GLY A O 1
ATOM 4668 N N . HIS A 1 618 ? 16.007 -12.535 -5.386 1.00 74.81 618 HIS A N 1
ATOM 4669 C CA . HIS A 1 618 ? 17.413 -12.167 -5.209 1.00 74.81 618 HIS A CA 1
ATOM 4670 C C . HIS A 1 618 ? 18.242 -13.426 -4.985 1.00 74.81 618 HIS A C 1
ATOM 4672 O O . HIS A 1 618 ? 18.202 -14.034 -3.918 1.00 74.81 618 HIS A O 1
ATOM 4678 N N . GLU A 1 619 ? 18.970 -13.846 -6.015 1.00 52.06 619 GLU A N 1
ATOM 4679 C CA . GLU A 1 619 ? 20.084 -14.777 -5.842 1.00 52.06 619 GLU A CA 1
ATOM 4680 C C . GLU A 1 619 ? 21.253 -13.942 -5.304 1.00 52.06 619 GLU A C 1
ATOM 4682 O O . GLU A 1 619 ? 21.611 -12.944 -5.932 1.00 52.06 619 GLU A O 1
ATOM 4687 N N . GLY A 1 620 ? 21.722 -14.283 -4.099 1.00 43.12 620 GLY A N 1
ATOM 4688 C CA . GLY A 1 620 ? 22.681 -13.492 -3.314 1.00 43.12 620 GLY A CA 1
ATOM 4689 C C . GLY A 1 620 ? 23.991 -13.153 -4.009 1.00 43.12 620 GLY A C 1
ATOM 4690 O O . GLY A 1 620 ? 24.409 -13.904 -4.921 1.00 43.12 620 GLY A O 1
#

Organism: NCBI:txid2559073

Radius of gyration: 29.19 Å; chains: 1; bounding box: 75×96×64 Å

Sequence (620 aa):
MTRLDVRNVQCRIGDRVIVDDVSFTAEAGQLTAIVGVNGVGKSTLLRSIAGVRKVNAGDVLLDGKSVNQYTPMQRARLMAFVGQEESPSPDLLLGEMVALGRTPHRKPWQVGQRSERAIIRDALALVGLDHLIDRRCDHLSGGERRRAVIARGLAQGADLILLDEPTNHLDVRHQLQLLETLRASGRTVVATIHDLSMAASHFDRVVVLASVGFLPRDPPRRPSAHRTWRRLSMSSRIMSPLLKAAGNSSVPQRCPSPPERKSEMSIPRLPIAVVACLAMALAGCSNGSTSKGDDAKSPSEVALTNCGNKVTYPKVARRLYVNDGNIIAMALSAGAAKQIAAVSSLDDDKTILAAKYGSRVIDNLHEAVKGCPTLESIIANKPDVVVAGWNYGFSEEGNLTPDKLHERGINSYLLSESCRQEGSEKARGVMQPWDAVRTDLGNLAKLTGNEPTGKKAVKDLDDRLDALNKAPKAARTPVVLLFDSAKDTVLTSGSKGGPQAIINAAGGQNATHDVNDTWVGIGWEKVATLKPDAIAFVDYDAQPFSEKVKVLQSNPATKKLAAVQKKRFLNLPYAMWTSGPLNIDAAEHLRVSLEKWGLEPKSSIKPQLIIPTSVPGHEG

Secondary structure (DSSP, 8-state):
---EEEEEEEEEETTEEEEEEEEEEE-TT-EEEEEE-TTSSHHHHHHHHTTSS--SEEEEEETTEEGGGS-HHHHHHHEEEE-TT-PPPTTSBHHHHHHGGGGGGS-TT----TTHHHHHHHHHHHTT-GGGTTSBGGGS-HHHHHHHHHHHHHHT--SEEEEESTTTTS-HHHHHHHHHHHHHTT-EEEEE-S-HHHHHHH-SEEEEE---------S-PPP-S---PPP----TT--SSS-SS----SS-PPSPPPPP-------------------------------------PPPPEEEEETTEEEEESS----EEEESHHHHHHHHHTT-GGGEEEEES-GGGHHHHHHHH-HHHHHTS-EEESSS--HHHHHHH--SEEEEEETBEEBTTTTB-HHHHHTTT-EEEE-GGGPBPTT-SS-B-SS-HHHHHHHHHHHHHHHHT-HHHHHHHHHHHHHHHHHHHHS---SSPPEEEEE-EESSSEEEE-TTSHHHHHHHHTT-EETTTTS-SSEEEE-HHHHHHH--SEEEEEE-TTS-HHHHHHHHHH-TTTTTSHHHHTT-EEEEEHHHHSSSTTHHHHHHHHHHHHHHTTSS---S---SSPPPTTSTT---

InterPro domains:
  IPR002491 ABC transporter periplasmic binding domain [PF01497] (373-573)
  IPR002491 ABC transporter periplasmic binding domain [PS50983] (319-603)
  IPR003439 ABC transporter-like, ATP-binding domain [PF00005] (20-168)
  IPR003439 ABC transporter-like, ATP-binding domain [PS50893] (4-236)
  IPR003593 AAA+ ATPase domain [SM00382] (28-213)
  IPR017871 ABC transporter-like, conserved site [PS00211] (140-154)
  IPR027417 P-loop containing nucleoside triphosphate hydrolase [G3DSA:3.40.50.300] (3-231)
  IPR027417 P-loop containing nucleoside triphosphate hydrolase [SSF52540] (4-210)

pLDDT: mean 81.59, std 22.37, range [22.75, 98.81]

Foldseek 3Di:
DKKKWWAQWWDDDVPDTLAGGDTDIQDQLFEEEEEEDPSSCPLVVLCCLLVVDPTPDTFMDINNHGPVPDDNLRSLLAEFEQADPDFQDQADQLLVSLCVLCVSVDDPPDDDDPVLSVLLLVLCVLQPRNVRRRPGSNPDDPQRRLSSSSSSRSSNVHLEYEEEASCPPPAPVSSVSNLVSSSVVSGRYYYHHQDVVCSLPRGQHYHYRYHDDPDPDDPDDDDDDDDDDDDDPDDNPDDDPPRPATGDDDDQDAQDADDADDDDDDDDDDDDDDDDDDDDDDDDDDDDDDDDDPDPPQADWFWAQALNDIDIQSHQWQEEEEEDPQRVQLCVLLVNLRSHLAYEQCPFCLQLCCLVRNNVSSVPHHHQYYHADAPVSCVVSDGQEYEAADSGRDDVNSVRHQVVCVVVNHHYGYQQQRRADPPDPRFGAPDALLVSQLRSLCSSSSSNVNNVSSVVLNVVLVVLLVQLVPWAEDPDAFEEWEFEDDDQFTKGAELRWLQQSLQVSLRHHYLRPVDRGGIHTDHLQSVLVSLGPAYEYAAGDVAHPVNSLVCQCPDPSRVPRNRNVVVLYHYDYNSCGGRHSNVSLSSLSSNVSCCVSVNTPDGPRDRPRDGDPVRPPDPD